Protein AF-A0A2N8LX21-F1 (afdb_monomer_lite)

Radius of gyration: 25.46 Å; chains: 1; bounding box: 60×60×76 Å

Foldseek 3Di:
DVVVVVVVVVVVVVVVVVVVVPDDPPPDPPQAFDACVPFQWKKFWDKKWKQAPVGIDIFTWIWTGHHQKIKIFGDRPDNDDDGQKIWIDGLVDWPPIDIGGDNPDVRSVRSVVVVVQDGVSQVSQVQQQHGSDPPKDFDDPGPSQTQWIDDPQWIKGFDDWDAEQPRHTTGQWIWIDGVRIIMIDGTDDMFTDPQQALDDPDADPVLLVPDDDDDDDPCPPCQLPPPVQAHRDWDFQDPSNLRNLSCVLQVVDRDDQPDASDDCPALLCVLPVVVQLLVVLVVQLVVQLVLPPVSVVLCVPPPPCVVCVPVVVVLVCCLSCQNRPNGSSSNSSSLNVVLVVQQPRKDFRCQDDGNDHGRHIDGSRTPSSLVSSLVSSVVSSQVSCCVPPNHDDPVSVVRVVVSSVSVSSSSD

pLDDT: mean 86.36, std 15.06, range [33.38, 98.62]

Structure (mmCIF, N/CA/C/O backbone):
data_AF-A0A2N8LX21-F1
#
_entry.id   AF-A0A2N8LX21-F1
#
loop_
_atom_site.group_PDB
_atom_site.id
_atom_site.type_symbol
_atom_site.label_atom_id
_atom_site.label_alt_id
_atom_site.label_comp_id
_atom_site.label_asym_id
_atom_site.label_entity_id
_atom_site.label_seq_id
_atom_site.pdbx_PDB_ins_code
_atom_site.Cartn_x
_atom_site.Cartn_y
_atom_site.Cartn_z
_atom_site.occupancy
_atom_site.B_iso_or_equiv
_atom_site.auth_seq_id
_atom_site.auth_comp_id
_atom_site.auth_asym_id
_atom_site.auth_atom_id
_atom_site.pdbx_PDB_model_num
ATOM 1 N N . MET A 1 1 ? 25.618 -41.148 -7.776 1.00 38.78 1 MET A N 1
ATOM 2 C CA . MET A 1 1 ? 26.685 -40.251 -7.264 1.00 38.78 1 MET A CA 1
ATOM 3 C C . MET A 1 1 ? 26.559 -38.799 -7.740 1.00 38.78 1 MET A C 1
ATOM 5 O O . MET A 1 1 ? 26.972 -37.927 -6.995 1.00 38.78 1 MET A O 1
ATOM 9 N N . CYS A 1 2 ? 25.931 -38.498 -8.888 1.00 33.75 2 CYS A N 1
ATOM 10 C CA . CYS A 1 2 ? 25.775 -37.116 -9.383 1.00 33.75 2 CYS A CA 1
ATOM 11 C C . CYS A 1 2 ? 24.760 -36.254 -8.583 1.00 33.75 2 CYS A C 1
ATOM 13 O O . CYS A 1 2 ? 24.977 -35.064 -8.392 1.00 33.75 2 CYS A O 1
ATOM 15 N N . ALA A 1 3 ? 23.706 -36.855 -8.011 1.00 36.88 3 ALA A N 1
ATOM 16 C CA . ALA A 1 3 ? 22.665 -36.125 -7.266 1.00 36.88 3 ALA A CA 1
ATOM 17 C C . ALA A 1 3 ? 23.111 -35.576 -5.889 1.00 36.88 3 ALA A C 1
ATOM 19 O O . ALA A 1 3 ? 22.574 -34.583 -5.409 1.00 36.88 3 ALA A O 1
ATOM 20 N N . VAL A 1 4 ? 24.127 -36.180 -5.260 1.00 35.53 4 VAL A N 1
ATOM 21 C CA . VAL A 1 4 ? 24.623 -35.755 -3.933 1.00 35.53 4 VAL A CA 1
ATOM 22 C C . VAL A 1 4 ? 25.563 -34.542 -4.039 1.00 35.53 4 VAL A C 1
ATOM 24 O O . VAL A 1 4 ? 25.655 -33.745 -3.106 1.00 35.53 4 VAL A O 1
ATOM 27 N N . LEU A 1 5 ? 26.213 -34.349 -5.194 1.00 35.00 5 LEU A N 1
ATOM 28 C CA . LEU A 1 5 ? 27.096 -33.205 -5.454 1.00 35.00 5 LEU A CA 1
ATOM 29 C C . LEU A 1 5 ? 26.322 -31.894 -5.678 1.00 35.00 5 LEU A C 1
ATOM 31 O O . LEU A 1 5 ? 26.751 -30.855 -5.179 1.00 35.00 5 LEU A O 1
ATOM 35 N N . LEU A 1 6 ? 25.151 -31.934 -6.328 1.00 38.72 6 LEU A N 1
ATOM 36 C CA . LEU A 1 6 ? 24.305 -30.743 -6.512 1.00 38.72 6 LEU A CA 1
ATOM 37 C C . LEU A 1 6 ? 23.714 -30.220 -5.193 1.00 38.72 6 LEU A C 1
ATOM 39 O O . LEU A 1 6 ? 23.613 -29.010 -5.002 1.00 38.72 6 LEU A O 1
ATOM 43 N N . CYS A 1 7 ? 23.383 -31.108 -4.250 1.00 38.09 7 CYS A N 1
ATOM 44 C CA . CYS A 1 7 ? 22.841 -30.696 -2.954 1.00 38.09 7 CYS A CA 1
ATOM 45 C C . CYS A 1 7 ? 23.904 -30.025 -2.063 1.00 38.09 7 CYS A C 1
ATOM 47 O O . CYS A 1 7 ? 23.605 -29.065 -1.357 1.00 38.09 7 CYS A O 1
ATOM 49 N N . ARG A 1 8 ? 25.167 -30.478 -2.132 1.00 39.62 8 ARG A N 1
ATOM 50 C CA . ARG A 1 8 ? 26.284 -29.862 -1.389 1.00 39.62 8 ARG A CA 1
ATOM 51 C C . ARG A 1 8 ? 26.759 -28.543 -2.009 1.00 39.62 8 ARG A C 1
ATOM 53 O O . ARG A 1 8 ? 27.157 -27.651 -1.269 1.00 39.62 8 ARG A O 1
ATOM 60 N N . SER A 1 9 ? 26.653 -28.386 -3.330 1.00 39.75 9 SER A N 1
ATOM 61 C CA . SER A 1 9 ? 26.963 -27.131 -4.035 1.00 39.75 9 SER A CA 1
ATOM 62 C C . SER A 1 9 ? 26.004 -25.989 -3.667 1.00 39.75 9 SER A C 1
ATOM 64 O O . SER A 1 9 ? 26.468 -24.870 -3.457 1.00 39.75 9 SER A O 1
ATOM 66 N N . LYS A 1 10 ? 24.701 -26.269 -3.494 1.00 40.34 10 LYS A N 1
ATOM 67 C CA . LYS A 1 10 ? 23.709 -25.270 -3.049 1.00 40.34 10 LYS A CA 1
ATOM 68 C C . LYS A 1 10 ? 23.979 -24.763 -1.623 1.00 40.34 10 LYS A C 1
ATOM 70 O O . LYS A 1 10 ? 23.881 -23.566 -1.379 1.00 40.34 10 LYS A O 1
ATOM 75 N N . LEU A 1 11 ? 24.391 -25.646 -0.706 1.00 40.12 11 LEU A N 1
ATOM 76 C CA . LEU A 1 11 ? 24.764 -25.285 0.673 1.00 40.12 11 LEU A CA 1
ATOM 77 C C . LEU A 1 11 ? 26.082 -24.493 0.754 1.00 40.12 11 LEU A C 1
ATOM 79 O O . LEU A 1 11 ? 26.180 -23.552 1.538 1.00 40.12 11 LEU A O 1
ATOM 83 N N . LEU A 1 12 ? 27.075 -24.831 -0.074 1.00 41.00 12 LEU A N 1
ATOM 84 C CA . LEU A 1 12 ? 28.355 -24.112 -0.130 1.00 41.00 12 LEU A CA 1
ATOM 85 C C . LEU A 1 12 ? 28.231 -22.714 -0.764 1.00 41.00 12 LEU A C 1
ATOM 87 O O . LEU A 1 12 ? 28.929 -21.804 -0.327 1.00 41.00 12 LEU A O 1
ATOM 91 N N . LEU A 1 13 ? 27.324 -22.508 -1.729 1.00 43.38 13 LEU A N 1
ATOM 92 C CA . LEU A 1 13 ? 27.055 -21.174 -2.290 1.00 43.38 13 LEU A CA 1
ATOM 93 C C . LEU A 1 13 ? 26.258 -20.277 -1.331 1.00 43.38 13 LEU A C 1
ATOM 95 O O . LEU A 1 13 ? 26.540 -19.083 -1.249 1.00 43.38 13 LEU A O 1
ATOM 99 N N . LEU A 1 14 ? 25.308 -20.845 -0.575 1.00 39.69 14 LEU A N 1
ATOM 100 C CA . LEU A 1 14 ? 24.588 -20.111 0.473 1.00 39.69 14 LEU A CA 1
ATOM 101 C C . LEU A 1 14 ? 25.558 -19.632 1.567 1.00 39.69 14 LEU A C 1
ATOM 103 O O . LEU A 1 14 ? 25.475 -18.493 2.015 1.00 39.69 14 LEU A O 1
ATOM 107 N N . ALA A 1 15 ? 26.525 -20.479 1.940 1.00 39.50 15 ALA A N 1
ATOM 108 C CA . ALA A 1 15 ? 27.580 -20.124 2.885 1.00 39.50 15 ALA A CA 1
ATOM 109 C C . ALA A 1 15 ? 28.522 -19.033 2.340 1.00 39.50 15 ALA A C 1
ATOM 111 O O . ALA A 1 15 ? 28.904 -18.140 3.090 1.00 39.50 15 ALA A O 1
ATOM 112 N N . LEU A 1 16 ? 28.845 -19.045 1.039 1.00 36.38 16 LEU A N 1
ATOM 113 C CA . LEU A 1 16 ? 29.699 -18.022 0.421 1.00 36.38 16 LEU A CA 1
ATOM 114 C C . LEU A 1 16 ? 29.006 -16.644 0.335 1.00 36.38 16 LEU A C 1
ATOM 116 O O . LEU A 1 16 ? 29.651 -15.613 0.530 1.00 36.38 16 LEU A O 1
ATOM 120 N N . LEU A 1 17 ? 27.685 -16.625 0.117 1.00 40.50 17 LEU A N 1
ATOM 121 C CA . LEU A 1 17 ? 26.859 -15.409 0.167 1.00 40.50 17 LEU A CA 1
ATOM 122 C C . LEU A 1 17 ? 26.685 -14.879 1.601 1.00 40.50 17 LEU A C 1
ATOM 124 O O . LEU A 1 17 ? 26.632 -13.667 1.800 1.00 40.50 17 LEU A O 1
ATOM 128 N N . LEU A 1 18 ? 26.672 -15.764 2.604 1.00 38.66 18 LEU A N 1
ATOM 129 C CA . LEU A 1 18 ? 26.654 -15.384 4.022 1.00 38.66 18 LEU A CA 1
ATOM 130 C C . LEU A 1 18 ? 28.002 -14.812 4.499 1.00 38.66 18 LEU A C 1
ATOM 132 O O . LEU A 1 18 ? 28.016 -13.941 5.364 1.00 38.66 18 LEU A O 1
ATOM 136 N N . THR A 1 19 ? 29.134 -15.217 3.910 1.00 35.81 19 THR A N 1
ATOM 137 C CA . THR A 1 19 ? 30.459 -14.669 4.271 1.00 35.81 19 THR A CA 1
ATOM 138 C C . THR A 1 19 ? 30.774 -13.295 3.672 1.00 35.81 19 THR A C 1
ATOM 140 O O . THR A 1 19 ? 31.706 -12.636 4.127 1.00 35.81 19 THR A O 1
ATOM 143 N N . LEU A 1 20 ? 29.988 -12.813 2.703 1.00 36.34 20 LEU A N 1
ATOM 144 C CA . LEU A 1 20 ? 30.126 -11.461 2.138 1.00 36.34 20 LEU A CA 1
ATOM 145 C C . LEU A 1 20 ? 29.348 -10.382 2.914 1.00 36.34 20 LEU A C 1
ATOM 147 O O . LEU A 1 20 ? 29.417 -9.210 2.557 1.00 36.34 20 LEU A O 1
ATOM 151 N N . GLN A 1 21 ? 28.671 -10.731 4.014 1.00 40.34 21 GLN A N 1
ATOM 152 C CA . GLN A 1 21 ? 28.036 -9.745 4.904 1.00 40.34 21 GLN A CA 1
ATOM 153 C C . GLN A 1 21 ? 29.029 -8.999 5.820 1.00 40.34 21 GLN A C 1
ATOM 155 O O . GLN A 1 21 ? 28.625 -8.161 6.619 1.00 40.34 21 GLN A O 1
ATOM 160 N N . GLY A 1 22 ? 30.332 -9.281 5.714 1.00 36.50 22 GLY A N 1
ATOM 161 C CA . GLY A 1 22 ? 31.338 -8.825 6.675 1.00 36.50 22 GLY A CA 1
ATOM 162 C C . GLY A 1 22 ? 31.958 -7.439 6.460 1.00 36.50 22 GLY A C 1
ATOM 163 O O . GLY A 1 22 ? 32.750 -7.039 7.306 1.00 36.50 22 GLY A O 1
ATOM 164 N N . CYS A 1 23 ? 31.669 -6.702 5.379 1.00 33.38 23 CYS A N 1
ATOM 165 C CA . CYS A 1 23 ? 32.351 -5.422 5.099 1.00 33.38 23 CYS A CA 1
ATOM 166 C C . CYS A 1 23 ? 31.484 -4.377 4.369 1.00 33.38 23 CYS A C 1
ATOM 168 O O . CYS A 1 23 ? 31.949 -3.728 3.436 1.00 33.38 23 CYS A O 1
ATOM 170 N N . SER A 1 24 ? 30.245 -4.152 4.804 1.00 34.44 24 SER A N 1
ATOM 171 C CA . SER A 1 24 ? 29.632 -2.832 4.618 1.00 34.44 24 SER A CA 1
ATOM 172 C C . SER A 1 24 ? 29.292 -2.286 5.993 1.00 34.44 24 SER A C 1
ATOM 174 O O . SER A 1 24 ? 28.276 -2.664 6.575 1.00 34.44 24 SER A O 1
ATOM 176 N N . SER A 1 25 ? 30.139 -1.407 6.531 1.00 37.66 25 SER A N 1
ATOM 177 C CA . SER A 1 25 ? 29.693 -0.476 7.563 1.00 37.66 25 SER A CA 1
ATOM 178 C C . SER A 1 25 ? 28.674 0.453 6.901 1.00 37.66 25 SER A C 1
ATOM 180 O O . SER A 1 25 ? 29.010 1.538 6.425 1.00 37.66 25 SER A O 1
ATOM 182 N N . LEU A 1 26 ? 27.438 -0.025 6.766 1.00 43.00 26 LEU A N 1
ATOM 183 C CA . LEU A 1 26 ? 26.310 0.821 6.434 1.00 43.00 26 LEU A CA 1
ATOM 184 C C . LEU A 1 26 ? 26.221 1.808 7.587 1.00 43.00 26 LEU A C 1
ATOM 186 O O . LEU A 1 26 ? 25.987 1.421 8.729 1.00 43.00 26 LEU A O 1
ATOM 190 N N . LYS A 1 27 ? 26.493 3.078 7.296 1.00 35.59 27 LYS A N 1
ATOM 191 C CA . LYS A 1 27 ? 26.106 4.159 8.189 1.00 35.59 27 LYS A CA 1
ATOM 192 C C . LYS A 1 27 ? 24.601 3.985 8.382 1.00 35.59 27 LYS A C 1
ATOM 194 O O . LYS A 1 27 ? 23.875 4.018 7.388 1.00 35.59 27 LYS A O 1
ATOM 199 N N . GLU A 1 28 ? 24.164 3.687 9.604 1.00 36.38 28 GLU A N 1
ATOM 200 C CA . GLU A 1 28 ? 22.741 3.578 9.910 1.00 36.38 28 GLU A CA 1
ATOM 201 C C . GLU A 1 28 ? 22.076 4.873 9.444 1.00 36.38 28 GLU A C 1
ATOM 203 O O . GLU A 1 28 ? 22.359 5.966 9.935 1.00 36.38 28 GLU A O 1
ATOM 208 N N . SER A 1 29 ? 21.249 4.763 8.409 1.00 48.22 29 SER A N 1
ATOM 209 C CA . SER A 1 29 ? 20.271 5.795 8.123 1.00 48.22 29 SER A CA 1
ATOM 210 C C . SER A 1 29 ? 19.287 5.723 9.282 1.00 48.22 29 SER A C 1
ATOM 212 O O . SER A 1 29 ? 18.578 4.728 9.423 1.00 48.22 29 SER A O 1
ATOM 214 N N . HIS A 1 30 ? 19.300 6.732 10.155 1.00 60.25 30 HIS A N 1
ATOM 215 C CA . HIS A 1 30 ? 18.256 6.890 11.159 1.00 60.25 30 HIS A CA 1
ATOM 216 C C . HIS A 1 30 ? 16.950 7.132 10.404 1.00 60.25 30 HIS A C 1
ATOM 218 O O . HIS A 1 30 ? 16.707 8.221 9.887 1.00 60.25 30 HIS A O 1
ATOM 224 N N . PHE A 1 31 ? 16.163 6.073 10.247 1.00 71.75 31 PHE A N 1
ATOM 225 C CA . PHE A 1 31 ? 14.844 6.150 9.649 1.00 71.75 31 PHE A CA 1
ATOM 226 C C . PHE A 1 31 ? 13.954 6.990 10.565 1.00 71.75 31 PHE A C 1
ATOM 228 O O . PHE A 1 31 ? 13.672 6.581 11.690 1.00 71.75 31 PHE A O 1
ATOM 235 N N . VAL A 1 32 ? 13.529 8.155 10.081 1.00 79.69 32 VAL A N 1
ATOM 236 C CA . VAL A 1 32 ? 12.508 8.973 10.737 1.00 79.69 32 VAL A CA 1
ATOM 237 C C . VAL A 1 32 ? 11.175 8.639 10.067 1.00 79.69 32 VAL A C 1
ATOM 239 O O . VAL A 1 32 ? 11.076 8.805 8.846 1.00 79.69 32 VAL A O 1
ATOM 242 N N . PRO A 1 33 ? 10.176 8.128 10.806 1.00 83.12 33 PRO A N 1
ATOM 243 C CA . PRO A 1 33 ? 8.870 7.846 10.230 1.00 83.12 33 PRO A CA 1
ATOM 244 C C . PRO A 1 33 ? 8.200 9.135 9.733 1.00 83.12 33 PRO A C 1
ATOM 246 O O . PRO A 1 33 ? 8.433 10.221 10.260 1.00 83.12 33 PRO A O 1
ATOM 249 N N . GLN A 1 34 ? 7.355 9.013 8.712 1.00 87.50 34 GLN A N 1
ATOM 250 C CA . GLN A 1 34 ? 6.468 10.097 8.290 1.00 87.50 34 GLN A CA 1
ATOM 251 C C . GLN A 1 34 ? 5.375 10.330 9.342 1.00 87.50 34 GLN A C 1
ATOM 253 O O . GLN A 1 34 ? 4.896 9.369 9.950 1.00 87.50 34 GLN A O 1
ATOM 258 N N . SER A 1 35 ? 4.947 11.587 9.521 1.00 91.56 35 SER A N 1
ATOM 259 C CA . SER A 1 35 ? 3.859 11.923 10.453 1.00 91.56 35 SER A CA 1
ATOM 260 C C . SER A 1 35 ? 2.561 11.216 10.048 1.00 91.56 35 SER A C 1
ATOM 262 O O . SER A 1 35 ? 2.071 11.456 8.939 1.00 91.56 35 SER A O 1
ATOM 264 N N . PRO A 1 36 ? 1.942 10.405 10.923 1.00 92.06 36 PRO A N 1
ATOM 265 C CA . PRO A 1 36 ? 0.678 9.745 10.613 1.00 92.06 36 PRO A CA 1
ATOM 266 C C . PRO A 1 36 ? -0.525 10.710 10.610 1.00 92.06 36 PRO A C 1
ATOM 268 O O . PRO A 1 36 ? -1.628 10.311 10.228 1.00 92.06 36 PRO A O 1
ATOM 271 N N . GLU A 1 37 ? -0.343 11.983 10.983 1.00 90.19 37 GLU A N 1
ATOM 272 C CA . GLU A 1 37 ? -1.395 13.013 10.926 1.00 90.19 37 GLU A CA 1
ATOM 273 C C . GLU A 1 37 ? -1.883 13.251 9.494 1.00 90.19 37 GLU A C 1
ATOM 275 O O . GLU A 1 37 ? -3.080 13.416 9.266 1.00 90.19 37 GLU A O 1
ATOM 280 N N . GLY A 1 38 ? -0.966 13.200 8.520 1.00 85.25 38 GLY A N 1
ATOM 281 C CA . GLY A 1 38 ? -1.271 13.396 7.100 1.00 85.25 38 GLY A CA 1
ATOM 282 C C . GLY A 1 38 ? -2.003 12.225 6.436 1.00 85.25 38 GLY A C 1
ATOM 283 O O . GLY A 1 38 ? -2.377 12.329 5.269 1.00 85.25 38 GLY A O 1
ATOM 284 N N . LEU A 1 39 ? -2.213 11.108 7.145 1.00 88.88 39 LEU A N 1
ATOM 285 C CA . LEU A 1 39 ? -2.925 9.945 6.614 1.00 88.88 39 LEU A CA 1
ATOM 286 C C . LEU A 1 39 ? -4.432 10.217 6.532 1.00 88.88 39 LEU A C 1
ATOM 288 O O . LEU A 1 39 ? -5.170 10.021 7.498 1.00 88.88 39 LEU A O 1
ATOM 292 N N . SER A 1 40 ? -4.889 10.642 5.356 1.00 84.12 40 SER A N 1
ATOM 293 C CA . SER A 1 40 ? -6.309 10.846 5.036 1.00 84.12 40 SER A CA 1
ATOM 294 C C . SER A 1 40 ? -6.980 9.605 4.440 1.00 84.12 40 SER A C 1
ATOM 296 O O . SER A 1 40 ? -8.187 9.433 4.577 1.00 84.12 40 SER A O 1
ATOM 298 N N . GLU A 1 41 ? -6.211 8.712 3.818 1.00 89.19 41 GLU A N 1
ATOM 299 C CA . GLU A 1 41 ? -6.674 7.416 3.319 1.00 89.19 41 GLU A CA 1
ATOM 300 C C . GLU A 1 41 ? -5.808 6.308 3.901 1.00 89.19 41 GLU A C 1
ATOM 302 O O . GLU A 1 41 ? -4.613 6.231 3.613 1.00 89.19 41 GLU A O 1
ATOM 307 N N . TRP A 1 42 ? -6.386 5.458 4.742 1.00 92.31 42 TRP A N 1
ATOM 308 C CA . TRP A 1 42 ? -5.654 4.354 5.354 1.00 92.31 42 TRP A CA 1
ATOM 309 C C . TRP A 1 42 ? -6.593 3.281 5.895 1.00 92.31 42 TRP A C 1
ATOM 311 O O . TRP A 1 42 ? -7.782 3.502 6.137 1.00 92.31 42 TRP A O 1
ATOM 321 N N . ARG A 1 43 ? -6.042 2.085 6.072 1.00 92.94 43 ARG A N 1
ATOM 322 C CA . ARG A 1 43 ? -6.758 0.918 6.572 1.00 92.94 43 ARG A CA 1
ATOM 323 C C . ARG A 1 43 ? -5.854 0.100 7.473 1.00 92.94 43 ARG A C 1
ATOM 325 O O . ARG A 1 43 ? -4.665 -0.031 7.204 1.00 92.94 43 ARG A O 1
ATOM 332 N N . VAL A 1 44 ? -6.438 -0.499 8.501 1.00 94.69 44 VAL A N 1
ATOM 333 C CA . VAL A 1 44 ? -5.791 -1.478 9.376 1.00 94.69 44 VAL A CA 1
ATOM 334 C C . VAL A 1 44 ? -6.743 -2.621 9.690 1.00 94.69 44 VAL A C 1
ATOM 336 O O . VAL A 1 44 ? -7.966 -2.478 9.653 1.00 94.69 44 VAL A O 1
ATOM 339 N N . GLU A 1 45 ? -6.184 -3.774 10.013 1.00 94.81 45 GLU A N 1
ATOM 340 C CA . GLU A 1 45 ? -6.947 -4.943 10.432 1.00 94.81 45 GLU A CA 1
ATOM 341 C C . GLU A 1 45 ? -6.245 -5.687 11.559 1.00 94.81 45 GLU A C 1
ATOM 343 O O . GLU A 1 45 ? -5.033 -5.571 11.764 1.00 94.81 45 GLU A O 1
ATOM 348 N N . GLY A 1 46 ? -7.031 -6.470 12.287 1.00 96.75 46 GLY A N 1
ATOM 349 C CA . GLY A 1 46 ? -6.537 -7.219 13.424 1.00 96.75 46 GLY A CA 1
ATOM 350 C C . GLY A 1 46 ? -7.666 -7.724 14.297 1.00 96.75 46 GLY A C 1
ATOM 351 O O . GLY A 1 46 ? -8.723 -8.105 13.795 1.00 96.75 46 GLY A O 1
ATOM 352 N N . LYS A 1 47 ? -7.444 -7.753 15.607 1.00 98.06 47 LYS A N 1
ATOM 353 C CA . LYS A 1 47 ? -8.441 -8.198 16.583 1.00 98.06 47 LYS A CA 1
ATOM 354 C C . LYS A 1 47 ? -8.467 -7.273 17.789 1.00 98.06 47 LYS A C 1
ATOM 356 O O . LYS A 1 47 ? -7.467 -6.645 18.125 1.00 98.06 47 LYS A O 1
ATOM 361 N N . PHE A 1 48 ? -9.599 -7.255 18.474 1.00 98.25 48 PHE A N 1
ATOM 362 C CA . PHE A 1 48 ? -9.727 -6.563 19.745 1.00 98.25 48 PHE A CA 1
ATOM 363 C C . PHE A 1 48 ? -10.359 -7.456 20.810 1.00 98.25 48 PHE A C 1
ATOM 365 O O . PHE A 1 48 ? -11.090 -8.408 20.511 1.00 98.25 48 PHE A O 1
ATOM 372 N N . ALA A 1 49 ? -10.092 -7.118 22.067 1.00 98.25 49 ALA A N 1
ATOM 373 C CA . ALA A 1 49 ? -10.784 -7.646 23.230 1.00 98.25 49 ALA A CA 1
ATOM 374 C C . ALA A 1 49 ? -11.201 -6.481 24.131 1.00 98.25 49 ALA A C 1
ATOM 376 O O . ALA A 1 49 ? -10.352 -5.745 24.621 1.00 98.25 49 ALA A O 1
ATOM 377 N N . LEU A 1 50 ? -12.505 -6.339 24.339 1.00 97.88 50 LEU A N 1
ATOM 378 C CA . LEU A 1 50 ? -13.126 -5.307 25.158 1.00 97.88 50 LEU A CA 1
ATOM 379 C C . LEU A 1 50 ? -13.690 -5.929 26.433 1.00 97.88 50 LEU A C 1
ATOM 381 O O . LEU A 1 50 ? -14.381 -6.951 26.375 1.00 97.88 50 LEU A O 1
ATOM 385 N N . PHE A 1 51 ? -13.445 -5.280 27.560 1.00 97.62 51 PHE A N 1
ATOM 386 C CA . PHE A 1 51 ? -14.126 -5.502 28.823 1.00 97.62 51 PHE A CA 1
ATOM 387 C C . PHE A 1 51 ? -14.745 -4.182 29.293 1.00 97.62 51 PHE A C 1
ATOM 389 O O . PHE A 1 51 ? -14.040 -3.187 29.432 1.00 97.62 51 PHE A O 1
ATOM 396 N N . ALA A 1 52 ? -16.057 -4.167 29.522 1.00 94.50 52 ALA A N 1
ATOM 397 C CA . ALA A 1 52 ? -16.778 -3.026 30.085 1.00 94.50 52 ALA A CA 1
ATOM 398 C C . ALA A 1 52 ? -18.061 -3.510 30.790 1.00 94.50 52 ALA A C 1
ATOM 400 O O . ALA A 1 52 ? -18.231 -4.707 31.030 1.00 94.50 52 ALA A O 1
ATOM 401 N N . ASP A 1 53 ? -18.982 -2.595 31.104 1.00 86.69 53 ASP A N 1
ATOM 402 C CA . ASP A 1 53 ? -20.202 -2.847 31.893 1.00 86.69 53 ASP A CA 1
ATOM 403 C C . ASP A 1 53 ? -21.053 -4.036 31.394 1.00 86.69 53 ASP A C 1
ATOM 405 O O . ASP A 1 53 ? -21.746 -4.687 32.176 1.00 86.69 53 ASP A O 1
ATOM 409 N N . GLN A 1 54 ? -20.994 -4.351 30.094 1.00 79.88 54 GLN A N 1
ATOM 410 C CA . GLN A 1 54 ? -21.755 -5.436 29.458 1.00 79.88 54 GLN A CA 1
ATOM 411 C C . GLN A 1 54 ? -20.998 -6.783 29.429 1.00 79.88 54 GLN A C 1
ATOM 413 O O . GLN A 1 54 ? -21.473 -7.756 28.841 1.00 79.88 54 GLN A O 1
ATOM 418 N N . GLY A 1 55 ? -19.832 -6.870 30.076 1.00 92.94 55 GLY A N 1
ATOM 419 C CA . GLY A 1 55 ? -18.987 -8.059 30.135 1.00 92.94 55 GLY A CA 1
ATOM 420 C C . GLY A 1 55 ? -17.829 -8.006 29.141 1.00 92.94 55 GLY A C 1
ATOM 421 O O . GLY A 1 55 ? -17.219 -6.961 28.934 1.00 92.94 55 GLY A O 1
ATOM 422 N N . LYS A 1 56 ? -17.486 -9.154 28.545 1.00 96.12 56 LYS A N 1
ATOM 423 C CA . LYS A 1 56 ? -16.362 -9.278 27.607 1.00 96.12 56 LYS A CA 1
ATOM 424 C C . LYS A 1 56 ? -16.855 -9.482 26.177 1.00 96.12 56 LYS A C 1
ATOM 426 O O . LYS A 1 56 ? -17.665 -10.369 25.924 1.00 96.12 56 LYS A O 1
ATOM 431 N N . SER A 1 57 ? -16.283 -8.745 25.231 1.00 97.12 57 SER A N 1
ATOM 432 C CA . SER A 1 57 ? -16.442 -8.987 23.795 1.00 97.12 57 SER A CA 1
ATOM 433 C C . SER A 1 57 ? -15.089 -9.095 23.110 1.00 97.12 57 SER A C 1
ATOM 435 O O . SER A 1 57 ? -14.107 -8.494 23.533 1.00 97.12 57 SER A O 1
ATOM 437 N N . LYS A 1 58 ? -15.026 -9.900 22.055 1.00 97.38 58 LYS A N 1
ATOM 438 C CA . LYS A 1 58 ? -13.838 -10.066 21.220 1.00 97.38 58 LYS A CA 1
ATOM 439 C C . LYS A 1 58 ? -14.278 -10.199 19.774 1.00 97.38 58 LYS A C 1
ATOM 441 O O . LYS A 1 58 ? -15.336 -10.769 19.518 1.00 97.38 58 LYS A O 1
ATOM 446 N N . SER A 1 59 ? -13.478 -9.696 18.851 1.00 97.50 59 SER A N 1
ATOM 447 C CA . SER A 1 59 ? -13.733 -9.873 17.425 1.00 97.50 59 SER A CA 1
ATOM 448 C C . SER A 1 59 ? -12.484 -9.551 16.623 1.00 97.50 59 SER A C 1
ATOM 450 O O . SER A 1 59 ? -11.662 -8.736 17.044 1.00 97.50 59 SER A O 1
ATOM 452 N N . TYR A 1 60 ? -12.382 -10.136 15.434 1.00 97.81 60 TYR A N 1
ATOM 453 C CA . TYR A 1 60 ? -11.589 -9.542 14.367 1.00 97.81 60 TYR A CA 1
ATOM 454 C C . TYR A 1 60 ? -12.247 -8.260 13.862 1.00 97.81 60 TYR A C 1
ATOM 456 O O . TYR A 1 60 ? -13.476 -8.114 13.914 1.00 97.81 60 TYR A O 1
ATOM 464 N N . PHE A 1 61 ? -11.433 -7.337 13.367 1.00 96.44 61 PHE A N 1
ATOM 465 C CA . PHE A 1 61 ? -11.913 -6.085 12.819 1.00 96.44 61 PHE A CA 1
ATOM 466 C C . PHE A 1 61 ? -11.161 -5.685 11.551 1.00 96.44 61 PHE A C 1
ATOM 468 O O . PHE A 1 61 ? -10.030 -6.098 11.291 1.00 96.44 61 PHE A O 1
ATOM 475 N N . THR A 1 62 ? -11.800 -4.811 10.786 1.00 94.62 62 THR A N 1
ATOM 476 C CA . THR A 1 62 ? -11.128 -3.930 9.835 1.00 94.62 62 THR A CA 1
ATOM 477 C C . THR A 1 62 ? -11.541 -2.504 10.151 1.00 94.62 62 THR A C 1
ATOM 479 O O . THR A 1 62 ? -12.729 -2.241 10.275 1.00 94.62 62 THR A O 1
ATOM 482 N N . TYR A 1 63 ? -10.583 -1.592 10.238 1.00 95.19 63 TYR A N 1
ATOM 483 C CA . TYR A 1 63 ? -10.829 -0.159 10.285 1.00 95.19 63 TYR A CA 1
ATOM 484 C C . TYR A 1 63 ? -10.330 0.464 8.983 1.00 95.19 63 TYR A C 1
ATOM 486 O O . TYR A 1 63 ? -9.197 0.213 8.579 1.00 95.19 63 TYR A O 1
ATOM 494 N N . GLN A 1 64 ? -11.160 1.265 8.327 1.00 93.88 64 GLN A N 1
ATOM 495 C CA . GLN A 1 64 ? -10.803 1.996 7.117 1.00 93.88 64 GLN A CA 1
ATOM 496 C C . GLN A 1 64 ? -11.245 3.448 7.250 1.00 93.88 64 GLN A C 1
ATOM 498 O O . GLN A 1 64 ? -12.375 3.708 7.648 1.00 93.88 64 GLN A O 1
ATOM 503 N N . GLN A 1 65 ? -10.383 4.377 6.854 1.00 93.12 65 GLN A N 1
ATOM 504 C CA . GLN A 1 65 ? -10.699 5.793 6.755 1.00 93.12 65 GLN A CA 1
ATOM 505 C C . GLN A 1 65 ? -10.383 6.312 5.354 1.00 93.12 65 GLN A C 1
ATOM 507 O O . GLN A 1 65 ? -9.319 6.024 4.807 1.00 93.12 65 GLN A O 1
ATOM 512 N N . VAL A 1 66 ? -11.319 7.080 4.793 1.00 90.94 66 VAL A N 1
ATOM 513 C CA . VAL A 1 66 ? -11.177 7.794 3.520 1.00 90.94 66 VAL A CA 1
ATOM 514 C C . VAL A 1 66 ? -11.650 9.231 3.716 1.00 90.94 66 VAL A C 1
ATOM 516 O O . VAL A 1 66 ? -12.834 9.493 3.949 1.00 90.94 66 VAL A O 1
ATOM 519 N N . GLY A 1 67 ? -10.703 10.163 3.639 1.00 90.06 67 GLY A N 1
ATOM 520 C CA . GLY A 1 67 ? -10.907 11.548 4.034 1.00 90.06 67 GLY A CA 1
ATOM 521 C C . GLY A 1 67 ? -11.303 11.626 5.507 1.00 90.06 67 GLY A C 1
ATOM 522 O O . GLY A 1 67 ? -10.577 11.181 6.397 1.00 90.06 67 GLY A O 1
ATOM 523 N N . GLU A 1 68 ? -12.480 12.183 5.756 1.00 92.88 68 GLU A N 1
ATOM 524 C CA . GLU A 1 68 ? -13.019 12.368 7.105 1.00 92.88 68 GLU A CA 1
ATOM 525 C C . GLU A 1 68 ? -13.900 11.199 7.561 1.00 92.88 68 GLU A C 1
ATOM 527 O O . GLU A 1 68 ? -14.214 11.085 8.743 1.00 92.88 68 GLU A O 1
ATOM 532 N N . ASN A 1 69 ? -14.321 10.332 6.639 1.00 94.62 69 ASN A N 1
ATOM 533 C CA . ASN A 1 69 ? -15.256 9.253 6.933 1.00 94.62 69 ASN A CA 1
ATOM 534 C C . ASN A 1 69 ? -14.505 7.965 7.259 1.00 94.62 69 ASN A C 1
ATOM 536 O O . ASN A 1 69 ? -13.515 7.633 6.604 1.00 94.62 69 ASN A O 1
ATOM 540 N N . TYR A 1 70 ? -15.015 7.211 8.227 1.00 94.94 70 TYR A N 1
ATOM 541 C CA . TYR A 1 70 ? -14.475 5.908 8.588 1.00 94.94 70 TYR A CA 1
ATOM 542 C C . TYR A 1 70 ? -15.546 4.820 8.608 1.00 94.94 70 TYR A C 1
ATOM 544 O O . TYR A 1 70 ? -16.726 5.066 8.875 1.00 94.94 70 TYR A O 1
ATOM 552 N N . GLU A 1 71 ? -15.096 3.591 8.374 1.00 95.19 71 GLU A N 1
ATOM 553 C CA . GLU A 1 71 ? -15.846 2.363 8.589 1.00 95.19 71 GLU A CA 1
ATOM 554 C C . GLU A 1 71 ? -15.036 1.416 9.481 1.00 95.19 71 GLU A C 1
ATOM 556 O O . GLU A 1 71 ? -13.893 1.070 9.175 1.00 95.19 71 GLU A O 1
ATOM 561 N N . LEU A 1 72 ? -15.644 0.958 10.574 1.00 96.38 72 LEU A N 1
ATOM 562 C CA . LEU A 1 72 ? -15.115 -0.084 11.446 1.00 96.38 72 LEU A CA 1
ATOM 563 C C . LEU A 1 72 ? -15.994 -1.330 11.334 1.00 96.38 72 LEU A C 1
ATOM 565 O O . LEU A 1 72 ? -17.136 -1.363 11.789 1.00 96.38 72 LEU A O 1
ATOM 569 N N . VAL A 1 73 ? -15.451 -2.367 10.714 1.00 95.19 73 VAL A N 1
ATOM 570 C CA . VAL A 1 73 ? -16.113 -3.647 10.483 1.00 95.19 73 VAL A CA 1
ATOM 571 C C . VAL A 1 73 ? -15.802 -4.610 11.619 1.00 95.19 73 VAL A C 1
ATOM 573 O O . VAL A 1 73 ? -14.642 -4.821 11.957 1.00 95.19 73 VAL A O 1
ATOM 576 N N . VAL A 1 74 ? -16.839 -5.257 12.143 1.00 95.38 74 VAL A N 1
ATOM 577 C CA . VAL A 1 74 ? -16.771 -6.386 13.078 1.00 95.38 74 VAL A CA 1
ATOM 578 C C . VAL A 1 74 ? -16.960 -7.680 12.284 1.00 95.38 74 VAL A C 1
ATOM 580 O O . VAL A 1 74 ? -17.958 -7.836 11.569 1.00 95.38 74 VAL A O 1
ATOM 583 N N . LEU A 1 75 ? -16.001 -8.603 12.399 1.00 93.81 75 LEU A N 1
ATOM 584 C CA . LEU A 1 75 ? -15.960 -9.861 11.639 1.00 93.81 75 LEU A CA 1
ATOM 585 C C . LEU A 1 75 ? -16.209 -11.122 12.489 1.00 93.81 75 LEU A C 1
ATOM 587 O O . LEU A 1 75 ? -16.327 -12.217 11.943 1.00 93.81 75 LEU A O 1
ATOM 591 N N . MET A 1 76 ? -16.386 -10.975 13.804 1.00 92.38 76 MET A N 1
ATOM 592 C CA . MET A 1 76 ? -16.567 -12.070 14.766 1.00 92.38 76 MET A CA 1
ATOM 593 C C . MET A 1 76 ? -15.302 -12.934 14.893 1.00 92.38 76 MET A C 1
ATOM 595 O O . MET A 1 76 ? -14.215 -12.402 15.119 1.00 92.38 76 MET A O 1
ATOM 599 N N . ASP A 1 77 ? -15.440 -14.257 14.775 1.00 91.88 77 ASP A N 1
ATOM 600 C CA . ASP A 1 77 ? -14.355 -15.233 14.899 1.00 91.88 77 ASP A CA 1
ATOM 601 C C . ASP A 1 77 ? -13.632 -15.524 13.568 1.00 91.88 77 ASP A C 1
ATOM 603 O O . ASP A 1 77 ? -12.693 -16.321 13.552 1.00 91.88 77 ASP A O 1
ATOM 607 N N . ASP A 1 78 ? -14.039 -14.889 12.463 1.00 89.12 78 ASP A N 1
ATOM 608 C CA . ASP A 1 78 ? -13.391 -15.031 11.156 1.00 89.12 78 ASP A CA 1
ATOM 609 C C . ASP A 1 78 ? -12.558 -13.775 10.843 1.00 89.12 78 ASP A C 1
ATOM 611 O O . ASP A 1 78 ? -13.116 -12.679 10.805 1.00 89.12 78 ASP A O 1
ATOM 615 N N . PRO A 1 79 ? -11.232 -13.870 10.641 1.00 86.69 79 PRO A N 1
ATOM 616 C CA . PRO A 1 79 ? -10.421 -12.715 10.255 1.00 86.69 79 PRO A CA 1
ATOM 617 C C . PRO A 1 79 ? -10.707 -12.230 8.829 1.00 86.69 79 PRO A C 1
ATOM 619 O O . PRO A 1 79 ? -10.233 -11.161 8.444 1.00 86.69 79 PRO A O 1
ATOM 622 N N . VAL A 1 80 ? -11.439 -13.011 8.027 1.00 83.94 80 VAL A N 1
ATOM 623 C CA . VAL A 1 80 ? -11.753 -12.708 6.631 1.00 83.94 80 VAL A CA 1
ATOM 624 C C . VAL A 1 80 ? -13.245 -12.879 6.336 1.00 83.94 80 VAL A C 1
ATOM 626 O O . VAL A 1 80 ? -14.012 -13.429 7.117 1.00 83.94 80 VAL A O 1
ATOM 629 N N . GLY A 1 81 ? -13.679 -12.387 5.177 1.00 82.88 81 GLY A N 1
ATOM 630 C CA . GLY A 1 81 ? -15.043 -12.585 4.690 1.00 82.88 81 GLY A CA 1
ATOM 631 C C . GLY A 1 81 ? -15.952 -11.369 4.853 1.00 82.88 81 GLY A C 1
ATOM 632 O O . GLY A 1 81 ? -15.501 -10.230 4.971 1.00 82.88 81 GLY A O 1
ATOM 633 N N . ALA A 1 82 ? -17.259 -11.617 4.755 1.00 84.62 82 ALA A N 1
ATOM 634 C CA . ALA A 1 82 ? -18.256 -10.555 4.690 1.00 84.62 82 ALA A CA 1
ATOM 635 C C . ALA A 1 82 ? -18.423 -9.836 6.046 1.00 84.62 82 ALA A C 1
ATOM 637 O O . ALA A 1 82 ? -18.472 -10.509 7.083 1.00 84.62 82 ALA A O 1
ATOM 638 N N . PRO A 1 83 ? -18.603 -8.499 6.045 1.00 85.38 83 PRO A N 1
ATOM 639 C CA . PRO A 1 83 ? -18.928 -7.733 7.244 1.00 85.38 83 PRO A CA 1
ATOM 640 C C . PRO A 1 83 ? -20.108 -8.337 8.008 1.00 85.38 83 PRO A C 1
ATOM 642 O O . PRO A 1 83 ? -21.133 -8.666 7.403 1.00 85.38 83 PRO A O 1
ATOM 645 N N . ARG A 1 84 ? -19.979 -8.466 9.335 1.00 91.75 84 ARG A N 1
ATOM 646 C CA . ARG A 1 84 ? -21.063 -8.942 10.215 1.00 91.75 84 ARG A CA 1
ATOM 647 C C . ARG A 1 84 ? -21.768 -7.784 10.912 1.00 91.75 84 ARG A C 1
ATOM 649 O O . ARG A 1 84 ? -22.987 -7.810 11.075 1.00 91.75 84 ARG A O 1
ATOM 656 N N . ALA A 1 85 ? -21.018 -6.754 11.271 1.00 95.69 85 ALA A N 1
ATOM 657 C CA . ALA A 1 85 ? -21.544 -5.447 11.627 1.00 95.69 85 ALA A CA 1
ATOM 658 C C . ALA A 1 85 ? -20.555 -4.364 11.191 1.00 95.69 85 ALA A C 1
ATOM 660 O O . ALA A 1 85 ? -19.366 -4.642 11.032 1.00 95.69 85 ALA A O 1
ATOM 661 N N . VAL A 1 86 ? -21.048 -3.153 10.961 1.00 95.62 86 VAL A N 1
ATOM 662 C CA . VAL A 1 86 ? -20.254 -2.007 10.523 1.00 95.62 86 VAL A CA 1
ATOM 663 C C . VAL A 1 86 ? -20.652 -0.793 11.344 1.00 95.62 86 VAL A C 1
ATOM 665 O O . VAL A 1 86 ? -21.834 -0.474 11.452 1.00 95.62 86 VAL A O 1
ATOM 668 N N . ILE A 1 87 ? -19.655 -0.122 11.908 1.00 96.81 87 ILE A N 1
ATOM 669 C CA . ILE A 1 87 ? -19.791 1.178 12.552 1.00 96.81 87 ILE A CA 1
ATOM 670 C C . ILE A 1 87 ? -19.284 2.225 11.562 1.00 96.81 87 ILE A C 1
ATOM 672 O O . ILE A 1 87 ? -18.149 2.124 11.100 1.00 96.81 87 ILE A O 1
ATOM 676 N N . ARG A 1 88 ? -20.112 3.211 11.218 1.00 96.75 88 ARG A N 1
ATOM 677 C CA . ARG A 1 88 ? -19.761 4.286 10.278 1.00 96.75 88 ARG A CA 1
ATOM 678 C C . ARG A 1 88 ? -19.819 5.631 10.962 1.00 96.75 88 ARG A C 1
ATOM 680 O O . ARG A 1 88 ? -20.775 5.887 11.689 1.00 96.75 88 ARG A O 1
ATOM 687 N N . GLY A 1 89 ? -18.869 6.508 10.677 1.00 96.00 89 GLY A N 1
ATOM 688 C CA . GLY A 1 89 ? -18.888 7.867 11.204 1.00 96.00 89 GLY A CA 1
ATOM 689 C C . GLY A 1 89 ? -17.957 8.810 10.458 1.00 96.00 89 GLY A C 1
ATOM 690 O O . GLY A 1 89 ? -17.327 8.434 9.470 1.00 96.00 89 GLY A O 1
ATOM 691 N N . ASN A 1 90 ? -17.882 10.038 10.963 1.00 95.31 90 ASN A N 1
ATOM 692 C CA . ASN A 1 90 ? -16.936 11.060 10.533 1.00 95.31 90 ASN A CA 1
ATOM 693 C C . ASN A 1 90 ? -16.042 11.427 11.729 1.00 95.31 90 ASN A C 1
ATOM 695 O O . ASN A 1 90 ? -16.533 11.542 12.854 1.00 95.31 90 ASN A O 1
ATOM 699 N N . VAL A 1 91 ? -14.735 11.568 11.502 1.00 92.88 91 VAL A N 1
ATOM 700 C CA . VAL A 1 91 ? -13.732 11.808 12.557 1.00 92.88 91 VAL A CA 1
ATOM 701 C C . VAL A 1 91 ? -13.930 13.135 13.298 1.00 92.88 91 VAL A C 1
ATOM 703 O O . VAL A 1 91 ? -13.509 13.255 14.444 1.00 92.88 91 VAL A O 1
ATOM 706 N N . PHE A 1 92 ? -14.620 14.104 12.692 1.00 91.06 92 PHE A N 1
ATOM 707 C CA . PHE A 1 92 ? -14.952 15.397 13.296 1.00 91.06 92 PHE A CA 1
ATOM 708 C C . PHE A 1 92 ? -16.341 15.428 13.953 1.00 91.06 92 PHE A C 1
ATOM 710 O O . PHE A 1 92 ? -16.673 16.380 14.660 1.00 91.06 92 PHE A O 1
ATOM 717 N N . GLU A 1 93 ? -17.160 14.391 13.760 1.00 90.50 93 GLU A N 1
ATOM 718 C CA . GLU A 1 93 ? -18.532 14.310 14.271 1.00 90.50 93 GLU A CA 1
ATOM 719 C C . GLU A 1 93 ? -18.663 13.280 15.407 1.00 90.50 93 GLU A C 1
ATOM 721 O O . GLU A 1 93 ? -19.381 12.281 15.302 1.00 90.50 93 GLU A O 1
ATOM 726 N N . SER A 1 94 ? -17.969 13.535 16.521 1.00 86.19 94 SER A N 1
ATOM 727 C CA . SER A 1 94 ? -18.030 12.696 17.729 1.00 86.19 94 SER A CA 1
ATOM 728 C C . SER A 1 94 ? -19.478 12.440 18.184 1.00 86.19 94 SER A C 1
ATOM 730 O O . SER A 1 94 ? -20.326 13.338 18.204 1.00 86.19 94 SER A O 1
ATOM 732 N N . GLY A 1 95 ? -19.773 11.179 18.518 1.00 83.94 95 GLY A N 1
ATOM 733 C CA . GLY A 1 95 ? -21.092 10.729 18.975 1.00 83.94 95 GLY A CA 1
ATOM 734 C C . GLY A 1 95 ? -22.176 10.606 17.893 1.00 83.94 95 GLY A C 1
ATOM 735 O O . GLY A 1 95 ? -23.325 10.322 18.231 1.00 83.94 95 GLY A O 1
ATOM 736 N N . ARG A 1 96 ? -21.853 10.809 16.605 1.00 86.88 96 ARG A N 1
ATOM 737 C CA . ARG A 1 96 ? -22.805 10.683 15.478 1.00 86.88 96 ARG A CA 1
ATOM 738 C C . ARG A 1 96 ? -22.601 9.446 14.603 1.00 86.88 96 ARG A C 1
ATOM 740 O O . ARG A 1 96 ? -23.167 9.359 13.514 1.00 86.88 96 ARG A O 1
ATOM 747 N N . SER A 1 97 ? -21.813 8.482 15.064 1.00 89.62 97 SER A N 1
ATOM 748 C CA . SER A 1 97 ? -21.646 7.210 14.366 1.00 89.62 97 SER A CA 1
ATOM 749 C C . SER A 1 97 ? -22.931 6.382 14.341 1.00 89.62 97 SER A C 1
ATOM 751 O O . SER A 1 97 ? -23.786 6.459 15.222 1.00 89.62 97 SER A O 1
ATOM 753 N N . THR A 1 98 ? -23.062 5.566 13.302 1.00 92.81 98 THR A N 1
ATOM 754 C CA . THR A 1 98 ? -24.173 4.631 13.106 1.00 92.81 98 THR A CA 1
ATOM 755 C C . THR A 1 98 ? -23.664 3.200 13.168 1.00 92.81 98 THR A C 1
ATOM 757 O O . THR A 1 98 ? -22.513 2.935 12.826 1.00 92.81 98 THR A O 1
ATOM 760 N N . VAL A 1 99 ? -24.518 2.278 13.616 1.00 92.81 99 VAL A N 1
ATOM 761 C CA . VAL A 1 99 ? -24.201 0.848 13.706 1.00 92.81 99 VAL A CA 1
ATOM 762 C C . VAL A 1 99 ? -25.194 0.061 12.862 1.00 92.81 99 VAL A C 1
ATOM 764 O O . VAL A 1 99 ? -26.375 -0.019 13.204 1.00 92.81 99 VAL A O 1
ATOM 767 N N . ASP A 1 100 ? -24.693 -0.575 11.808 1.00 90.88 100 ASP A N 1
ATOM 768 C CA . ASP A 1 100 ? -25.448 -1.465 10.929 1.00 90.88 100 ASP A CA 1
ATOM 769 C C . ASP A 1 100 ? -25.003 -2.914 11.145 1.00 90.88 100 ASP A C 1
ATOM 771 O O . ASP A 1 100 ? -23.810 -3.194 11.237 1.00 90.88 100 ASP A O 1
ATOM 775 N N . ALA A 1 101 ? -25.935 -3.868 11.185 1.00 87.62 101 ALA A N 1
ATOM 776 C CA . ALA A 1 101 ? -25.597 -5.285 11.330 1.00 87.62 101 ALA A CA 1
ATOM 777 C C . ALA A 1 101 ? -26.303 -6.164 10.299 1.00 87.62 101 ALA A C 1
ATOM 779 O O . ALA A 1 101 ? -27.518 -6.104 10.122 1.00 87.62 101 ALA A O 1
ATOM 780 N N . SER A 1 102 ? -25.520 -7.032 9.667 1.00 84.81 102 SER A N 1
ATOM 781 C CA . SER A 1 102 ? -25.940 -8.047 8.693 1.00 84.81 102 SER A CA 1
ATOM 782 C C . SER A 1 102 ? -25.753 -9.473 9.231 1.00 84.81 102 SER A C 1
ATOM 784 O O . SER A 1 102 ? -26.377 -10.411 8.744 1.00 84.81 102 SER A O 1
ATOM 786 N N . GLY A 1 103 ? -24.909 -9.648 10.252 1.00 79.69 103 GLY A N 1
ATOM 787 C CA . GLY A 1 103 ? -24.504 -10.929 10.833 1.00 79.69 103 GLY A CA 1
ATOM 788 C C . GLY A 1 103 ? -25.378 -11.437 11.982 1.00 79.69 103 GLY A C 1
ATOM 789 O O . GLY A 1 103 ? -24.973 -12.368 12.671 1.00 79.69 103 GLY A O 1
ATOM 790 N N . GLY A 1 104 ? -26.554 -10.844 12.205 1.00 87.44 104 GLY A N 1
ATOM 791 C CA . GLY A 1 104 ? -27.477 -11.230 13.276 1.00 87.44 104 GLY A CA 1
ATOM 792 C C . GLY A 1 104 ? -27.231 -10.519 14.614 1.00 87.44 104 GLY A C 1
ATOM 793 O O . GLY A 1 104 ? -26.454 -9.570 14.711 1.00 87.44 104 GLY A O 1
ATOM 794 N N . ALA A 1 105 ? -27.941 -10.966 15.655 1.00 90.62 105 ALA A N 1
ATOM 795 C CA . ALA A 1 105 ? -27.995 -10.287 16.954 1.00 90.62 105 ALA A CA 1
ATOM 796 C C . ALA A 1 105 ? -26.647 -10.254 17.696 1.00 90.62 105 ALA A C 1
ATOM 798 O O . ALA A 1 105 ? -26.361 -9.288 18.396 1.00 90.62 105 ALA A O 1
ATOM 799 N N . GLU A 1 106 ? -25.813 -11.281 17.526 1.00 91.62 106 GLU A N 1
ATOM 800 C CA . GLU A 1 106 ? -24.515 -11.383 18.201 1.00 91.62 106 GLU A CA 1
ATOM 801 C C . GLU A 1 106 ? -23.521 -10.334 17.683 1.00 91.62 106 GLU A C 1
ATOM 803 O O . GLU A 1 106 ? -22.951 -9.576 18.466 1.00 91.62 106 GLU A O 1
ATOM 808 N N . ALA A 1 107 ? -23.390 -10.215 16.357 1.00 92.75 107 ALA A N 1
ATOM 809 C CA . ALA A 1 107 ? -22.542 -9.207 15.727 1.00 92.75 107 ALA A CA 1
ATOM 810 C C . ALA A 1 107 ? -22.988 -7.782 16.069 1.00 92.75 107 ALA A C 1
ATOM 812 O O . ALA A 1 107 ? -22.159 -6.922 16.365 1.00 92.75 107 ALA A O 1
ATOM 813 N N . LEU A 1 108 ? -24.305 -7.547 16.095 1.00 94.19 108 LEU A N 1
ATOM 814 C CA . LEU A 1 108 ? -24.868 -6.274 16.536 1.00 94.19 108 LEU A CA 1
ATOM 815 C C . LEU A 1 108 ? -24.531 -5.981 18.004 1.00 94.19 108 LEU A C 1
ATOM 817 O O . LEU A 1 108 ? -24.204 -4.844 18.332 1.00 94.19 108 LEU A O 1
ATOM 821 N N . SER A 1 109 ? -24.598 -6.989 18.878 1.00 94.56 109 SER A N 1
ATOM 822 C CA . SER A 1 109 ? -24.262 -6.840 20.297 1.00 94.56 109 SER A CA 1
ATOM 823 C C . SER A 1 109 ? -22.797 -6.464 20.493 1.00 94.56 109 SER A C 1
ATOM 825 O O . SER A 1 109 ? -22.513 -5.574 21.285 1.00 94.56 109 SER A O 1
ATOM 827 N N . ILE A 1 110 ? -21.872 -7.098 19.766 1.00 95.69 110 ILE A N 1
ATOM 828 C CA . ILE A 1 110 ? -20.440 -6.777 19.848 1.00 95.69 110 ILE A CA 1
ATOM 829 C C . ILE A 1 110 ? -20.163 -5.368 19.317 1.00 95.69 110 ILE A C 1
ATOM 831 O O . ILE A 1 110 ? -19.450 -4.606 19.966 1.00 95.69 110 ILE A O 1
ATOM 835 N N . ALA A 1 111 ? -20.746 -5.001 18.171 1.00 95.44 111 ALA A N 1
ATOM 836 C CA . ALA A 1 111 ? -20.568 -3.669 17.600 1.00 95.44 111 ALA A CA 1
ATOM 837 C C . ALA A 1 111 ? -21.115 -2.568 18.520 1.00 95.44 111 ALA A C 1
ATOM 839 O O . ALA A 1 111 ? -20.443 -1.562 18.721 1.00 95.44 111 ALA A O 1
ATOM 840 N N . ARG A 1 112 ? -22.293 -2.773 19.127 1.00 95.00 112 ARG A N 1
ATOM 841 C CA . ARG A 1 112 ? -22.853 -1.837 20.114 1.00 95.00 112 ARG A CA 1
ATOM 842 C C . ARG A 1 112 ? -22.022 -1.767 21.383 1.00 95.00 112 ARG A C 1
ATOM 844 O O . ARG A 1 112 ? -21.752 -0.673 21.845 1.00 95.00 112 ARG A O 1
ATOM 851 N N . HIS A 1 113 ? -21.572 -2.905 21.908 1.00 95.44 113 HIS A N 1
ATOM 852 C CA . HIS A 1 113 ? -20.731 -2.915 23.099 1.00 95.44 113 HIS A CA 1
ATOM 853 C C . HIS A 1 113 ? -19.449 -2.098 22.884 1.00 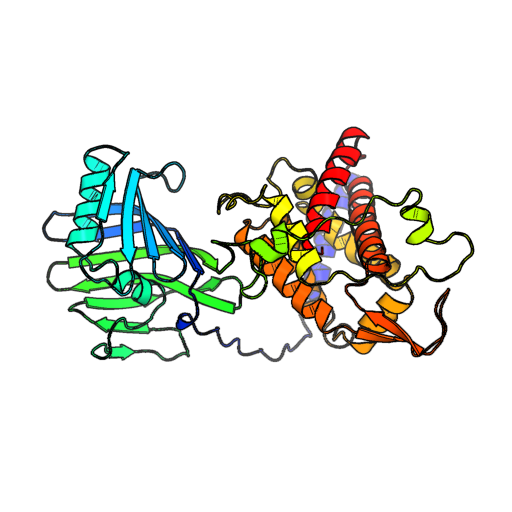95.44 113 HIS A C 1
ATOM 855 O O . HIS A 1 113 ? -19.086 -1.308 23.749 1.00 95.44 113 HIS A O 1
ATOM 861 N N . LEU A 1 114 ? -18.810 -2.223 21.713 1.00 95.38 114 LEU A N 1
ATOM 862 C CA . LEU A 1 114 ? -17.670 -1.380 21.352 1.00 95.38 114 LEU A CA 1
ATOM 863 C C . LEU A 1 114 ? -18.066 0.093 21.206 1.00 95.38 114 LEU A C 1
ATOM 865 O O . LEU A 1 114 ? -17.468 0.940 21.857 1.00 95.38 114 LEU A O 1
ATOM 869 N N . HIS A 1 115 ? -19.089 0.385 20.404 1.00 94.56 115 HIS A N 1
ATOM 870 C CA . HIS A 1 115 ? -19.583 1.742 20.159 1.00 94.56 115 HIS A CA 1
ATOM 871 C C . HIS A 1 115 ? -19.991 2.491 21.443 1.00 94.56 115 HIS A C 1
ATOM 873 O O . HIS A 1 115 ? -19.778 3.693 21.550 1.00 94.56 115 HIS A O 1
ATOM 879 N N . ASP A 1 116 ? -20.563 1.794 22.425 1.00 93.88 116 ASP A N 1
ATOM 880 C CA . ASP A 1 116 ? -20.984 2.375 23.703 1.00 93.88 116 ASP A CA 1
ATOM 881 C C . ASP A 1 116 ? -19.804 2.557 24.675 1.00 93.88 116 ASP A C 1
ATOM 883 O O . ASP A 1 116 ? -19.859 3.388 25.585 1.00 93.88 116 ASP A O 1
ATOM 887 N N . ALA A 1 117 ? -18.742 1.759 24.522 1.00 93.75 117 ALA A N 1
ATOM 888 C CA . ALA A 1 117 ? -17.574 1.810 25.393 1.00 93.75 117 ALA A CA 1
ATOM 889 C C . ALA A 1 117 ? -16.579 2.904 24.989 1.00 93.75 117 ALA A C 1
ATOM 891 O O . ALA A 1 117 ? -15.972 3.507 25.876 1.00 93.75 117 ALA A O 1
ATOM 892 N N . ILE A 1 118 ? -16.403 3.152 23.687 1.00 92.44 118 ILE A N 1
ATOM 893 C CA . ILE A 1 118 ? -15.375 4.050 23.154 1.00 92.44 118 ILE A CA 1
ATOM 894 C C . ILE A 1 118 ? -15.941 5.001 22.098 1.00 92.44 118 ILE A C 1
ATOM 896 O O . ILE A 1 118 ? -16.751 4.611 21.261 1.00 92.44 118 ILE A O 1
ATOM 900 N N . ASP A 1 119 ? -15.471 6.250 22.100 1.00 93.56 119 ASP A N 1
ATOM 901 C CA . ASP A 1 119 ? -15.783 7.202 21.034 1.00 93.56 119 ASP A CA 1
ATOM 902 C C . ASP A 1 119 ? -15.030 6.809 19.757 1.00 93.56 119 ASP A C 1
ATOM 904 O O . ASP A 1 119 ? -13.825 7.040 19.618 1.00 93.56 119 ASP A O 1
ATOM 908 N N . THR A 1 120 ? -15.742 6.203 18.809 1.00 90.75 120 THR A N 1
ATOM 909 C CA . THR A 1 120 ? -15.148 5.693 17.572 1.00 90.75 120 THR A CA 1
ATOM 910 C C . THR A 1 120 ? -14.629 6.796 16.647 1.00 90.75 120 THR A C 1
ATOM 912 O O . THR A 1 120 ? -13.818 6.495 15.776 1.00 90.75 120 THR A O 1
ATOM 915 N N . ALA A 1 121 ? -15.016 8.067 16.839 1.00 90.44 121 ALA A N 1
ATOM 916 C CA . ALA A 1 121 ? -14.407 9.181 16.107 1.00 90.44 121 ALA A CA 1
ATOM 917 C C . ALA A 1 121 ? -12.970 9.452 16.587 1.00 90.44 121 ALA A C 1
ATOM 919 O O . ALA A 1 121 ? -12.067 9.637 15.770 1.00 90.44 121 ALA A O 1
ATOM 920 N N . LYS A 1 122 ? -12.731 9.385 17.905 1.00 95.00 122 LYS A N 1
ATOM 921 C CA . LYS A 1 122 ? -11.390 9.540 18.500 1.00 95.00 122 LYS A CA 1
ATOM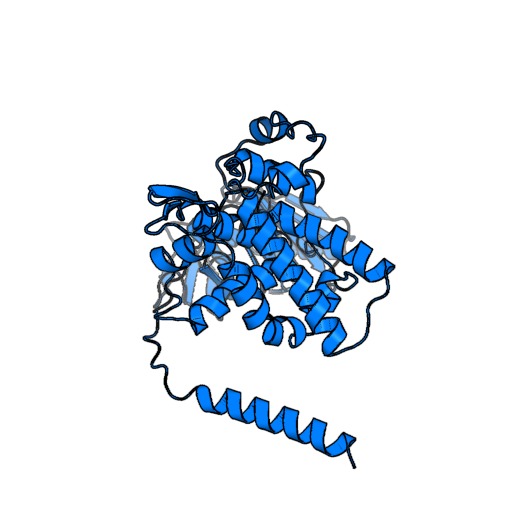 922 C C . LYS A 1 122 ? -10.488 8.344 18.234 1.00 95.00 122 LYS A C 1
ATOM 924 O O . LYS A 1 122 ? -9.277 8.506 18.104 1.00 95.00 122 LYS A O 1
ATOM 929 N N . LEU A 1 123 ? -11.081 7.160 18.073 1.00 94.00 123 LEU A N 1
ATOM 930 C CA . LEU A 1 123 ? -10.352 5.937 17.748 1.00 94.00 123 LEU A CA 1
ATOM 931 C C . LEU A 1 123 ? -9.466 6.104 16.501 1.00 94.00 123 LEU A C 1
ATOM 933 O O . LEU A 1 123 ? -8.350 5.604 16.496 1.00 94.00 123 LEU A O 1
ATOM 937 N N . SER A 1 124 ? -9.890 6.876 15.492 1.00 93.31 124 SER A N 1
ATOM 938 C CA . SER A 1 124 ? -9.052 7.223 14.329 1.00 93.31 124 SER A CA 1
ATOM 939 C C . SER A 1 124 ? -7.670 7.779 14.709 1.00 93.31 124 SER A C 1
ATOM 941 O O . SER A 1 124 ? -6.659 7.428 14.094 1.00 93.31 124 SER A O 1
ATOM 943 N N . TYR A 1 125 ? -7.632 8.680 15.691 1.00 95.75 125 TYR A N 1
ATOM 944 C CA . TYR A 1 125 ? -6.416 9.342 16.154 1.00 95.75 125 TYR A CA 1
ATOM 945 C C . TYR A 1 125 ? -5.590 8.377 17.001 1.00 95.75 125 TYR A C 1
ATOM 947 O O . TYR A 1 125 ? -4.408 8.166 16.729 1.00 95.75 125 TYR A O 1
ATOM 955 N N . TRP A 1 126 ? -6.238 7.690 17.943 1.00 97.44 126 TRP A N 1
ATOM 956 C CA . TRP A 1 126 ? -5.572 6.744 18.835 1.00 97.44 126 TRP A CA 1
ATOM 957 C C . TRP A 1 126 ? -4.952 5.562 18.090 1.00 97.44 126 TRP A C 1
ATOM 959 O O . TRP A 1 126 ? -3.813 5.204 18.357 1.00 97.44 126 TRP A O 1
ATOM 969 N N . LEU A 1 127 ? -5.609 5.010 17.066 1.00 97.19 127 LEU A N 1
ATOM 970 C CA . LEU A 1 127 ? -5.015 3.958 16.225 1.00 97.19 127 LEU A CA 1
ATOM 971 C C . LEU A 1 127 ? -3.742 4.407 15.488 1.00 97.19 127 LEU A C 1
ATOM 973 O O . LEU A 1 127 ? -2.966 3.571 15.029 1.00 97.19 127 LEU A O 1
ATOM 977 N N . ARG A 1 128 ? -3.509 5.716 15.376 1.00 96.25 128 ARG A N 1
ATOM 978 C CA . ARG A 1 128 ? -2.309 6.303 14.777 1.00 96.25 128 ARG A CA 1
ATOM 979 C C . ARG A 1 128 ? -1.297 6.810 15.804 1.00 96.25 128 ARG A C 1
ATOM 981 O O . ARG A 1 128 ? -0.285 7.371 15.402 1.00 96.25 128 ARG A O 1
ATOM 988 N N . GLY A 1 129 ? -1.550 6.608 17.100 1.00 96.44 129 GLY A N 1
ATOM 989 C CA . GLY A 1 129 ? -0.717 7.152 18.173 1.00 96.44 129 GLY A CA 1
ATOM 990 C C . GLY A 1 129 ? -0.813 8.675 18.287 1.00 96.44 129 GLY A C 1
ATOM 991 O O . GLY A 1 129 ? 0.158 9.322 18.661 1.00 96.44 129 GLY A O 1
ATOM 992 N N . LEU A 1 130 ? -1.958 9.258 17.919 1.00 96.25 130 LEU A N 1
ATOM 993 C CA . LEU A 1 130 ? -2.181 10.702 17.925 1.00 96.25 130 LEU A CA 1
ATOM 994 C C . LEU A 1 130 ? -3.210 11.096 18.994 1.00 96.25 130 LEU A C 1
ATOM 996 O O . LEU A 1 130 ? -4.196 10.373 19.173 1.00 96.25 130 LEU A O 1
ATOM 1000 N N . PRO A 1 131 ? -3.023 12.239 19.678 1.00 96.31 131 PRO A N 1
ATOM 1001 C CA . PRO A 1 131 ? -4.066 12.820 20.516 1.00 96.31 131 PRO A CA 1
ATOM 1002 C C . PRO A 1 131 ? -5.249 13.278 19.649 1.00 96.31 131 PRO A C 1
ATOM 1004 O O . PRO A 1 131 ? -5.049 13.814 18.556 1.00 96.31 131 PRO A O 1
ATOM 1007 N N . ALA A 1 132 ? -6.481 13.072 20.118 1.00 94.75 132 ALA A N 1
ATOM 1008 C CA . ALA A 1 132 ? -7.685 13.491 19.396 1.00 94.75 132 ALA A CA 1
ATOM 1009 C C . ALA A 1 132 ? -8.110 14.936 19.727 1.00 94.75 132 ALA A C 1
ATOM 1011 O O . ALA A 1 132 ? -8.795 15.576 18.927 1.00 94.75 132 ALA A O 1
ATOM 1012 N N . THR A 1 133 ? -7.719 15.460 20.891 1.00 93.50 133 THR A N 1
ATOM 1013 C CA . THR A 1 133 ? -8.021 16.817 21.362 1.00 93.50 133 THR A CA 1
ATOM 1014 C C . THR A 1 133 ? -6.797 17.505 21.970 1.00 93.50 133 THR A C 1
ATOM 1016 O O . THR A 1 133 ? -5.790 16.879 22.292 1.00 93.50 133 THR A O 1
ATOM 1019 N N . GLU A 1 134 ? -6.896 18.824 22.155 1.00 92.88 134 GLU A N 1
ATOM 1020 C CA . GLU A 1 134 ? -5.831 19.653 22.745 1.00 92.88 134 GLU A CA 1
ATOM 1021 C C . GLU A 1 134 ? -5.587 19.372 24.239 1.00 92.88 134 GLU A C 1
ATOM 1023 O O . GLU A 1 134 ? -4.510 19.666 24.749 1.00 92.88 134 GLU A O 1
ATOM 1028 N N . ASP A 1 135 ? -6.567 18.790 24.936 1.00 93.62 135 ASP A N 1
ATOM 1029 C CA . ASP A 1 135 ? -6.484 18.475 26.370 1.00 93.62 135 ASP A CA 1
ATOM 1030 C C . ASP A 1 135 ? -5.730 17.161 26.658 1.00 93.62 135 ASP A C 1
ATOM 1032 O O . ASP A 1 135 ? -5.550 16.783 27.818 1.00 93.62 135 ASP A O 1
ATOM 1036 N N . ALA A 1 136 ? -5.325 16.432 25.616 1.00 97.12 136 ALA A N 1
ATOM 1037 C CA . ALA A 1 136 ? -4.610 15.172 25.751 1.00 97.12 136 ALA A CA 1
ATOM 1038 C C . ALA A 1 136 ? -3.181 15.381 26.270 1.00 97.12 136 ALA A C 1
ATOM 1040 O O . ALA A 1 136 ? -2.483 16.321 25.886 1.00 97.12 136 ALA A O 1
ATOM 1041 N N . THR A 1 137 ? -2.701 14.446 27.090 1.00 97.88 137 THR A N 1
ATOM 1042 C CA . THR A 1 137 ? -1.287 14.399 27.486 1.00 97.88 137 THR A CA 1
ATOM 1043 C C . THR A 1 137 ? -0.575 13.291 26.718 1.00 97.88 137 THR A C 1
ATOM 1045 O O . THR A 1 137 ? -0.909 12.118 26.872 1.00 97.88 137 THR A O 1
ATOM 1048 N N . LEU A 1 138 ? 0.406 13.662 25.892 1.00 96.75 138 LEU A N 1
ATOM 1049 C CA . LEU A 1 138 ? 1.208 12.746 25.075 1.00 96.75 138 LEU A CA 1
ATOM 1050 C C . LEU A 1 138 ? 2.588 12.517 25.704 1.00 96.75 138 LEU A C 1
ATOM 1052 O O . LEU A 1 138 ? 3.319 13.467 25.988 1.00 96.75 138 LEU A O 1
ATOM 1056 N N . TYR A 1 139 ? 2.955 11.249 25.854 1.00 96.94 139 TYR A N 1
ATOM 1057 C CA . TYR A 1 139 ? 4.283 10.793 26.247 1.00 96.94 139 TYR A CA 1
ATOM 1058 C C . TYR A 1 139 ? 4.927 10.099 25.045 1.00 96.94 139 TYR A C 1
ATOM 1060 O O . TYR A 1 139 ? 4.369 9.131 24.526 1.00 96.94 139 TYR A O 1
ATOM 1068 N N . GLN A 1 140 ? 6.071 10.610 24.591 1.00 92.50 140 GLN A N 1
ATOM 1069 C CA . GLN A 1 140 ? 6.844 10.034 23.490 1.00 92.50 140 GLN A CA 1
ATOM 1070 C C . GLN A 1 140 ? 8.339 10.323 23.684 1.00 92.50 140 GLN A C 1
ATOM 1072 O O . GLN A 1 140 ? 8.714 11.464 23.981 1.00 92.50 140 GLN A O 1
ATOM 1077 N N . GLU A 1 141 ? 9.189 9.317 23.502 1.00 85.56 141 GLU A N 1
ATOM 1078 C CA . GLU A 1 141 ? 10.643 9.496 23.389 1.00 85.56 141 GLU A CA 1
ATOM 1079 C C . GLU A 1 141 ? 11.070 9.752 21.936 1.00 85.56 141 GLU A C 1
ATOM 1081 O O . GLU A 1 141 ? 11.866 10.656 21.663 1.00 85.56 141 GLU A O 1
ATOM 1086 N N . ASP A 1 142 ? 10.488 8.998 21.001 1.00 83.44 142 ASP A N 1
ATOM 1087 C CA . ASP A 1 142 ? 10.790 9.054 19.573 1.00 83.44 142 ASP A CA 1
ATOM 1088 C C . ASP A 1 142 ? 9.721 9.828 18.783 1.00 83.44 142 ASP A C 1
ATOM 1090 O O . ASP A 1 142 ? 8.533 9.857 19.108 1.00 83.44 142 ASP A O 1
ATOM 1094 N N . MET A 1 143 ? 10.141 10.466 17.688 1.00 85.19 143 MET A N 1
ATOM 1095 C CA . MET A 1 143 ? 9.241 11.264 16.852 1.00 85.19 143 MET A CA 1
ATOM 1096 C C . MET A 1 143 ? 8.168 10.386 16.192 1.00 85.19 143 MET A C 1
ATOM 1098 O O . MET A 1 143 ? 8.496 9.428 15.492 1.00 85.19 143 MET A O 1
ATOM 1102 N N . TYR A 1 144 ? 6.898 10.760 16.376 1.00 85.69 144 TYR A N 1
ATOM 1103 C CA . TYR A 1 144 ? 5.710 10.066 15.852 1.00 85.69 144 TYR A CA 1
ATOM 1104 C C . TYR A 1 144 ? 5.495 8.640 16.379 1.00 85.69 144 TYR A C 1
ATOM 1106 O O . TYR A 1 144 ? 4.698 7.895 15.810 1.00 85.69 144 TYR A O 1
ATOM 1114 N N . LEU A 1 145 ? 6.185 8.257 17.454 1.00 92.56 145 LEU A N 1
ATOM 1115 C CA . LEU A 1 145 ? 6.000 6.980 18.134 1.00 92.56 145 LEU A CA 1
ATOM 1116 C C . LEU A 1 145 ? 5.566 7.284 19.569 1.00 92.56 145 LEU A C 1
ATOM 1118 O O . LEU A 1 145 ? 6.393 7.431 20.462 1.00 92.56 145 LEU A O 1
ATOM 1122 N N . ALA A 1 146 ? 4.258 7.436 19.772 1.00 96.00 146 ALA A N 1
ATOM 1123 C CA . ALA A 1 146 ? 3.702 7.605 21.107 1.00 96.00 146 ALA A CA 1
ATOM 1124 C C . ALA A 1 146 ? 4.036 6.383 21.974 1.00 96.00 146 ALA A C 1
ATOM 1126 O O . ALA A 1 146 ? 3.864 5.249 21.528 1.00 96.00 146 ALA A O 1
ATOM 1127 N N . ASP A 1 147 ? 4.457 6.615 23.213 1.00 97.25 147 ASP A N 1
ATOM 1128 C CA . ASP A 1 147 ? 4.572 5.578 24.242 1.00 97.25 147 ASP A CA 1
ATOM 1129 C C . ASP A 1 147 ? 3.246 5.453 24.992 1.00 97.25 147 ASP A C 1
ATOM 1131 O O . ASP A 1 147 ? 2.755 4.356 25.277 1.00 97.25 147 ASP A O 1
ATOM 1135 N N . ARG A 1 148 ? 2.633 6.607 25.290 1.00 98.12 148 ARG A N 1
ATOM 1136 C CA . ARG A 1 148 ? 1.378 6.685 26.032 1.00 98.12 148 ARG A CA 1
ATOM 1137 C C . ARG A 1 148 ? 0.606 7.967 25.731 1.00 98.12 148 ARG A C 1
ATOM 1139 O O . ARG A 1 148 ? 1.204 9.031 25.589 1.00 98.12 148 ARG A O 1
ATOM 1146 N N . ILE A 1 149 ? -0.721 7.883 25.696 1.00 98.50 149 ILE A N 1
ATOM 1147 C CA . ILE A 1 149 ? -1.631 9.036 25.651 1.00 98.50 149 ILE A CA 1
ATOM 1148 C C . ILE A 1 149 ? -2.616 8.936 26.817 1.00 98.50 149 ILE A C 1
ATOM 1150 O O . ILE A 1 149 ? -3.221 7.890 27.023 1.00 98.50 149 ILE A O 1
ATOM 1154 N N . GLU A 1 150 ? -2.798 10.024 27.559 1.00 98.38 150 GLU A N 1
ATOM 1155 C CA . GLU A 1 150 ? -3.881 10.170 28.536 1.00 98.38 150 GLU A CA 1
ATOM 1156 C C . GLU A 1 150 ? -4.933 11.128 27.964 1.00 98.38 150 GLU A C 1
ATOM 1158 O O . GLU A 1 150 ? -4.659 12.313 27.755 1.00 98.38 150 GLU A O 1
ATOM 1163 N N . GLU A 1 151 ? -6.128 10.617 27.661 1.00 97.12 151 GLU A N 1
ATOM 1164 C CA . GLU A 1 151 ? -7.175 11.391 26.992 1.00 97.12 151 GLU A CA 1
ATOM 1165 C C . GLU A 1 151 ? -8.577 10.816 27.233 1.00 97.12 151 GLU A C 1
ATOM 1167 O O . GLU A 1 151 ? -8.788 9.608 27.219 1.00 97.12 151 GLU A O 1
ATOM 1172 N N . ALA A 1 152 ? -9.581 11.686 27.406 1.00 93.75 152 ALA A N 1
ATOM 1173 C CA . ALA A 1 152 ? -10.994 11.297 27.517 1.00 93.75 152 ALA A CA 1
ATOM 1174 C C . ALA A 1 152 ? -11.289 10.237 28.605 1.00 93.75 152 ALA A C 1
ATOM 1176 O O . ALA A 1 152 ? -12.224 9.449 28.469 1.00 93.75 152 ALA A O 1
ATOM 1177 N N . GLY A 1 153 ? -10.502 10.238 29.688 1.00 94.38 153 GLY A N 1
ATOM 1178 C CA . GLY A 1 153 ? -10.603 9.272 30.787 1.00 94.38 153 GLY A CA 1
ATOM 1179 C C . GLY A 1 153 ? -9.895 7.937 30.533 1.00 94.38 153 GLY A C 1
ATOM 1180 O O . GLY A 1 153 ? -9.964 7.068 31.398 1.00 94.38 153 GLY A O 1
ATOM 1181 N N . TRP A 1 154 ? -9.225 7.784 29.389 1.00 97.56 154 TRP A N 1
ATOM 1182 C CA . TRP A 1 154 ? -8.404 6.629 29.049 1.00 97.56 154 TRP A CA 1
ATOM 1183 C C . TRP A 1 154 ? -6.923 6.911 29.287 1.00 97.56 154 TRP A C 1
ATOM 1185 O O . TRP A 1 154 ? -6.413 7.964 28.905 1.00 97.56 154 TRP A O 1
ATOM 1195 N N . GLU A 1 155 ? -6.231 5.927 29.848 1.00 98.38 155 GLU A N 1
ATOM 1196 C CA . GLU A 1 155 ? -4.787 5.762 29.728 1.00 98.38 155 GLU A CA 1
ATOM 1197 C C . GLU A 1 155 ? -4.522 4.774 28.584 1.00 98.38 155 GLU A C 1
ATOM 1199 O O . GLU A 1 155 ? -4.999 3.639 28.611 1.00 98.38 155 GLU A O 1
ATOM 1204 N N . ILE A 1 156 ? -3.821 5.224 27.543 1.00 98.62 156 ILE A N 1
ATOM 1205 C CA . ILE A 1 156 ? -3.618 4.483 26.296 1.00 98.62 156 ILE A CA 1
ATOM 1206 C C . ILE A 1 156 ? -2.130 4.198 26.130 1.00 98.62 156 ILE A C 1
ATOM 1208 O O . ILE A 1 156 ? -1.366 5.106 25.816 1.00 98.62 156 ILE A O 1
ATOM 1212 N N . GLU A 1 157 ? -1.713 2.954 26.333 1.00 98.56 157 GLU A N 1
ATOM 1213 C CA . GLU A 1 157 ? -0.339 2.501 26.109 1.00 98.56 157 GLU A CA 1
ATOM 1214 C C . GLU A 1 157 ? -0.163 1.956 24.691 1.00 98.56 157 GLU A C 1
ATOM 1216 O O . GLU A 1 157 ? -0.971 1.150 24.218 1.00 98.56 157 GLU A O 1
ATOM 1221 N N . TYR A 1 158 ? 0.947 2.318 24.056 1.00 98.19 158 TYR A N 1
ATOM 1222 C CA . TYR A 1 158 ? 1.311 1.872 22.716 1.00 98.19 158 TYR A CA 1
ATOM 1223 C C . TYR A 1 158 ? 2.557 0.996 22.769 1.00 98.19 158 TYR A C 1
ATOM 1225 O O . TYR A 1 158 ? 3.533 1.306 23.451 1.00 98.19 158 TYR A O 1
ATOM 1233 N N . ARG A 1 159 ? 2.537 -0.123 22.046 1.00 94.69 159 ARG A N 1
ATOM 1234 C CA . ARG A 1 159 ? 3.672 -1.042 21.939 1.00 94.69 159 ARG A CA 1
ATOM 1235 C C . ARG A 1 159 ? 3.744 -1.616 20.547 1.00 94.69 159 ARG A C 1
ATOM 1237 O O . ARG A 1 159 ? 2.712 -1.799 19.907 1.00 94.69 159 ARG A O 1
ATOM 1244 N N . ASP A 1 160 ? 4.970 -1.957 20.158 1.00 93.12 160 ASP A N 1
ATOM 1245 C CA . ASP A 1 160 ? 5.335 -2.523 18.862 1.00 93.12 160 ASP A CA 1
ATOM 1246 C C . ASP A 1 160 ? 4.864 -1.649 17.692 1.00 93.12 160 ASP A C 1
ATOM 1248 O O . ASP A 1 160 ? 3.700 -1.322 17.562 1.00 93.12 160 ASP A O 1
ATOM 1252 N N . TYR A 1 161 ? 5.733 -1.262 16.767 1.00 93.69 161 TYR A N 1
ATOM 1253 C CA . TYR A 1 161 ? 5.314 -0.418 15.641 1.00 93.69 161 TYR A CA 1
ATOM 1254 C C . TYR A 1 161 ? 5.515 -1.155 14.321 1.00 93.69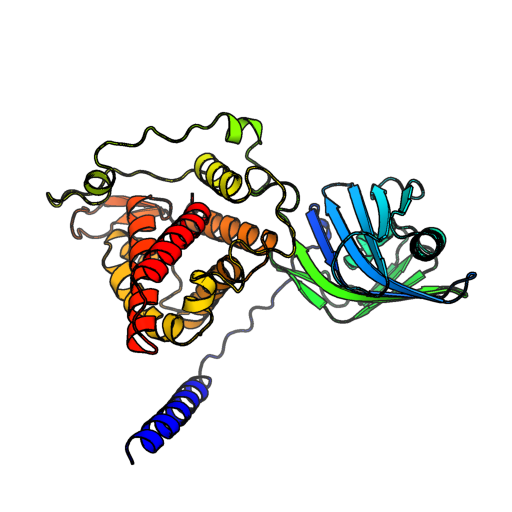 161 TYR A C 1
ATOM 1256 O O . TYR A 1 161 ? 6.642 -1.501 13.956 1.00 93.69 161 TYR A O 1
ATOM 1264 N N . MET A 1 162 ? 4.421 -1.389 13.591 1.00 93.81 162 MET A N 1
ATOM 1265 C CA . MET A 1 162 ? 4.464 -1.970 12.252 1.00 93.81 162 MET A CA 1
ATOM 1266 C C . MET A 1 162 ? 4.831 -0.895 11.233 1.00 93.81 162 MET A C 1
ATOM 1268 O O . MET A 1 162 ? 4.369 0.243 11.305 1.00 93.81 162 MET A O 1
ATOM 1272 N N . SER A 1 163 ? 5.676 -1.257 10.269 1.00 90.31 163 SER A N 1
ATOM 1273 C CA . SER A 1 163 ? 6.051 -0.364 9.170 1.00 90.31 163 SER A CA 1
ATOM 1274 C C . SER A 1 163 ? 5.075 -0.525 8.013 1.00 90.31 163 SER A C 1
ATOM 1276 O O . SER A 1 163 ? 4.827 -1.646 7.568 1.00 90.31 163 SER A O 1
ATOM 1278 N N . LEU A 1 164 ? 4.548 0.593 7.522 1.00 87.44 164 LEU A N 1
ATOM 1279 C CA . LEU A 1 164 ? 3.634 0.645 6.385 1.00 87.44 164 LEU A CA 1
ATOM 1280 C C . LEU A 1 164 ? 4.315 1.276 5.159 1.00 87.44 164 LEU A C 1
ATOM 1282 O O . LEU A 1 164 ? 5.346 1.949 5.268 1.00 87.44 164 LEU A O 1
ATOM 1286 N N . GLN A 1 165 ? 3.722 1.067 3.979 1.00 79.50 165 GLN A N 1
ATOM 1287 C CA . GLN A 1 165 ? 4.105 1.768 2.745 1.00 79.50 165 GLN A CA 1
ATOM 1288 C C . GLN A 1 165 ? 4.088 3.291 2.962 1.00 79.50 165 GLN A C 1
ATOM 1290 O O . GLN A 1 165 ? 3.308 3.796 3.765 1.00 79.50 165 GLN A O 1
ATOM 1295 N N . GLY A 1 166 ? 4.960 4.027 2.269 1.00 78.88 166 GLY A N 1
ATOM 1296 C CA . GLY A 1 166 ? 5.092 5.482 2.437 1.00 78.88 166 GLY A CA 1
ATOM 1297 C C . GLY A 1 166 ? 5.922 5.925 3.650 1.00 78.88 166 GLY A C 1
ATOM 1298 O O . GLY A 1 166 ? 6.030 7.116 3.907 1.00 78.88 166 GLY A O 1
ATOM 1299 N N . GLY A 1 167 ? 6.544 4.996 4.386 1.00 84.44 167 GLY A N 1
ATOM 1300 C CA . GLY A 1 167 ? 7.425 5.335 5.511 1.00 84.44 167 GLY A CA 1
ATOM 1301 C C . GLY A 1 167 ? 6.685 5.674 6.807 1.00 84.44 167 GLY A C 1
ATOM 1302 O O . GLY A 1 167 ? 7.274 6.262 7.712 1.00 84.44 167 GLY A O 1
ATOM 1303 N N . TYR A 1 168 ? 5.412 5.298 6.916 1.00 89.88 168 TYR A N 1
ATOM 1304 C CA . TYR A 1 168 ? 4.642 5.435 8.150 1.00 89.88 168 TYR A CA 1
ATOM 1305 C C . TYR A 1 168 ? 4.918 4.276 9.107 1.00 89.88 168 TYR A C 1
ATOM 1307 O O . TYR A 1 168 ? 5.218 3.151 8.694 1.00 89.88 168 TYR A O 1
ATOM 1315 N N . ARG A 1 169 ? 4.760 4.546 10.402 1.00 93.25 169 ARG A N 1
ATOM 1316 C CA . ARG A 1 169 ? 4.723 3.528 11.449 1.00 93.25 169 ARG A CA 1
ATOM 1317 C C . ARG A 1 169 ? 3.464 3.702 12.273 1.00 93.25 169 ARG A C 1
ATOM 1319 O O . ARG A 1 169 ? 3.211 4.798 12.752 1.00 93.25 169 ARG A O 1
ATOM 1326 N N . LEU A 1 170 ? 2.702 2.625 12.428 1.00 95.94 170 LEU A N 1
ATOM 1327 C CA . LEU A 1 170 ? 1.533 2.587 13.305 1.00 95.94 170 LEU A CA 1
ATOM 1328 C C . LEU A 1 170 ? 1.781 1.582 14.434 1.00 95.94 170 LEU A C 1
ATOM 1330 O O . LEU A 1 170 ? 2.502 0.604 14.204 1.00 95.94 170 LEU A O 1
ATOM 1334 N N . PRO A 1 171 ? 1.199 1.787 15.626 1.00 96.94 171 PRO A N 1
ATOM 1335 C CA . PRO A 1 171 ? 1.288 0.807 16.701 1.00 96.94 171 PRO A CA 1
ATOM 1336 C C . PRO A 1 171 ? 0.701 -0.545 16.256 1.00 96.94 171 PRO A C 1
ATOM 1338 O O . PRO A 1 171 ? -0.174 -0.609 15.403 1.00 96.94 171 PRO A O 1
ATOM 1341 N N . SER A 1 172 ? 1.193 -1.650 16.798 1.00 97.31 172 SER A N 1
ATOM 1342 C CA . SER A 1 172 ? 0.699 -3.008 16.532 1.00 97.31 172 SER A CA 1
ATOM 1343 C C . SER A 1 172 ? -0.059 -3.547 17.737 1.00 97.31 172 SER A C 1
ATOM 1345 O O . SER A 1 172 ? -0.961 -4.360 17.574 1.00 97.31 172 SER A O 1
ATOM 1347 N N . GLU A 1 173 ? 0.256 -3.072 18.941 1.00 98.00 173 GLU A N 1
ATOM 1348 C CA . GLU A 1 173 ? -0.466 -3.374 20.172 1.00 98.00 173 GLU A CA 1
ATOM 1349 C C . GLU A 1 173 ? -0.820 -2.061 20.882 1.00 98.00 173 GLU A C 1
ATOM 1351 O O . GLU A 1 173 ? 0.036 -1.214 21.137 1.00 98.00 173 GLU A O 1
ATOM 1356 N N . ILE A 1 174 ? -2.100 -1.887 21.204 1.00 98.62 174 ILE A N 1
ATOM 1357 C CA . ILE A 1 174 ? -2.608 -0.729 21.942 1.00 98.62 174 ILE A CA 1
ATOM 1358 C C . ILE A 1 174 ? -3.442 -1.236 23.111 1.00 98.62 174 ILE A C 1
ATOM 1360 O O . ILE A 1 174 ? -4.296 -2.114 22.941 1.00 98.62 174 ILE A O 1
ATOM 1364 N N . LYS A 1 175 ? -3.210 -0.683 24.299 1.00 98.56 175 LYS A N 1
ATOM 1365 C CA . LYS A 1 175 ? -3.985 -0.992 25.502 1.00 98.56 175 LYS A CA 1
ATOM 1366 C C . LYS A 1 175 ? -4.615 0.271 26.028 1.00 98.56 175 LYS A C 1
ATOM 1368 O O . LYS A 1 175 ? -3.910 1.214 26.345 1.00 98.56 175 LYS A O 1
ATOM 1373 N N . PHE A 1 176 ? -5.931 0.257 26.127 1.00 98.56 176 PHE A N 1
ATOM 1374 C CA . PHE A 1 176 ? -6.714 1.323 26.716 1.00 98.56 176 PHE A CA 1
ATOM 1375 C C . PHE A 1 176 ? -7.203 0.836 28.079 1.00 98.56 176 PHE A C 1
ATOM 1377 O O . PHE A 1 176 ? -7.850 -0.211 28.159 1.00 98.56 176 PHE A O 1
ATOM 1384 N N . GLU A 1 177 ? -6.923 1.596 29.128 1.00 98.31 177 GLU A N 1
ATOM 1385 C CA . GLU A 1 177 ? -7.385 1.344 30.492 1.00 98.31 177 GLU A CA 1
ATOM 1386 C C . GLU A 1 177 ? -8.155 2.567 31.005 1.00 98.31 177 GLU A C 1
ATOM 1388 O O . GLU A 1 177 ? -7.741 3.712 30.821 1.00 98.31 177 GLU A O 1
ATOM 1393 N N . ALA A 1 178 ? -9.306 2.329 31.625 1.00 96.50 178 ALA A N 1
ATOM 1394 C CA . ALA A 1 178 ? -10.129 3.335 32.289 1.00 96.50 178 ALA A CA 1
ATOM 1395 C C . ALA A 1 178 ? -10.835 2.700 33.498 1.00 96.50 178 ALA A C 1
ATOM 1397 O O . ALA A 1 178 ? -10.793 1.484 33.696 1.00 96.50 178 ALA A O 1
ATOM 1398 N N . ASP A 1 179 ? -11.512 3.502 34.323 1.00 93.31 179 ASP A N 1
ATOM 1399 C CA . ASP A 1 179 ? -12.212 2.979 35.503 1.00 93.31 179 ASP A CA 1
ATOM 1400 C C . ASP A 1 179 ? -13.275 1.933 35.110 1.00 93.31 179 ASP A C 1
ATOM 1402 O O . ASP A 1 179 ? -14.268 2.237 34.445 1.00 93.31 179 ASP A O 1
ATOM 1406 N N . GLY A 1 180 ? -13.029 0.673 35.484 1.00 92.81 180 GLY A N 1
ATOM 1407 C CA . GLY A 1 180 ? -13.899 -0.468 35.189 1.00 92.81 180 GLY A CA 1
ATOM 1408 C C . GLY A 1 180 ? -13.931 -0.937 33.727 1.00 92.81 180 GLY A C 1
ATOM 1409 O O . GLY A 1 180 ? -14.731 -1.821 33.413 1.00 92.81 180 GLY A O 1
ATOM 1410 N N . LYS A 1 181 ? -13.090 -0.391 32.834 1.00 96.38 181 LYS A N 1
ATOM 1411 C CA . LYS A 1 181 ? -13.087 -0.720 31.397 1.00 96.38 181 LYS A CA 1
ATOM 1412 C C . LYS A 1 181 ? -11.674 -0.939 30.869 1.00 96.38 181 LYS A C 1
ATOM 1414 O O . LYS A 1 181 ? -10.770 -0.181 31.195 1.00 96.38 181 LYS A O 1
ATOM 1419 N N . SER A 1 182 ? -11.512 -1.920 29.986 1.00 97.94 182 SER A N 1
ATOM 1420 C CA . SER A 1 182 ? -10.264 -2.121 29.252 1.00 97.94 182 SER A CA 1
ATOM 1421 C C . SER A 1 182 ? -10.504 -2.565 27.815 1.00 97.94 182 SER A C 1
ATOM 1423 O O . SER A 1 182 ? -11.436 -3.317 27.517 1.00 97.94 182 SER A O 1
ATOM 1425 N N . LEU A 1 183 ? -9.658 -2.098 26.903 1.00 98.31 183 LEU A N 1
ATOM 1426 C CA . LEU A 1 183 ? -9.661 -2.487 25.497 1.00 98.31 183 LEU A CA 1
ATOM 1427 C C . LEU A 1 183 ? -8.232 -2.826 25.083 1.00 98.31 183 LEU A C 1
ATOM 1429 O O . LEU A 1 183 ? -7.327 -2.011 25.211 1.00 98.31 183 LEU A O 1
ATOM 1433 N N . VAL A 1 184 ? -8.033 -4.028 24.557 1.00 98.38 184 VAL A N 1
ATOM 1434 C CA . VAL A 1 184 ? -6.784 -4.417 23.899 1.00 98.38 184 VAL A CA 1
ATOM 1435 C C . VAL A 1 184 ? -7.038 -4.462 22.405 1.00 98.38 184 VAL A C 1
ATOM 1437 O O . VAL A 1 184 ? -7.983 -5.119 21.962 1.00 98.38 184 VAL A O 1
ATOM 1440 N N . TRP A 1 185 ? -6.195 -3.779 21.643 1.00 98.44 185 TRP A N 1
ATOM 1441 C CA . TRP A 1 185 ? -6.284 -3.663 20.198 1.00 98.44 185 TRP A CA 1
ATOM 1442 C C . TRP A 1 185 ? -4.979 -4.142 19.569 1.00 98.44 185 TRP A C 1
ATOM 1444 O O . TRP A 1 185 ? -3.928 -3.543 19.772 1.00 98.44 185 TRP A O 1
ATOM 1454 N N . GLU A 1 186 ? -5.040 -5.237 18.819 1.00 98.38 186 GLU A N 1
ATOM 1455 C CA . GLU A 1 186 ? -3.885 -5.802 18.124 1.00 98.38 186 GLU A CA 1
ATOM 1456 C C . GLU A 1 186 ? -4.075 -5.617 16.620 1.00 98.38 186 GLU A C 1
ATOM 1458 O O . GLU A 1 186 ? -5.019 -6.163 16.045 1.00 98.38 186 GLU A O 1
ATOM 1463 N N . MET A 1 187 ? -3.178 -4.864 15.986 1.00 97.38 187 MET A N 1
ATOM 1464 C CA . MET A 1 187 ? -3.126 -4.639 14.544 1.00 97.38 187 MET A CA 1
ATOM 1465 C C . MET A 1 187 ? -2.061 -5.536 13.927 1.00 97.38 187 MET A C 1
ATOM 1467 O O . MET A 1 187 ? -0.931 -5.602 14.400 1.00 97.38 187 MET A O 1
ATOM 1471 N N . VAL A 1 188 ? -2.430 -6.242 12.862 1.00 94.12 188 VAL A N 1
ATOM 1472 C CA . VAL A 1 188 ? -1.546 -7.224 12.209 1.00 94.12 188 VAL A CA 1
ATOM 1473 C C . VAL A 1 188 ? -1.139 -6.805 10.802 1.00 94.12 188 VAL A C 1
ATOM 1475 O O . VAL A 1 188 ? -0.206 -7.368 10.232 1.00 94.12 188 VAL A O 1
ATOM 1478 N N . ARG A 1 189 ? -1.856 -5.837 10.227 1.00 90.62 189 ARG A N 1
ATOM 1479 C CA . ARG A 1 189 ? -1.629 -5.323 8.881 1.00 90.62 189 ARG A CA 1
ATOM 1480 C C . ARG A 1 189 ? -2.233 -3.929 8.747 1.00 90.62 189 ARG A C 1
ATOM 1482 O O . ARG A 1 189 ? -3.316 -3.671 9.274 1.00 90.62 189 ARG A O 1
ATOM 1489 N N . GLY A 1 190 ? -1.564 -3.078 7.975 1.00 90.88 190 GLY A N 1
ATOM 1490 C CA . GLY A 1 190 ? -2.107 -1.814 7.502 1.00 90.88 190 GLY A CA 1
ATOM 1491 C C . GLY A 1 190 ? -1.727 -1.521 6.054 1.00 90.88 190 GLY A C 1
ATOM 1492 O O . GLY A 1 190 ? -0.750 -2.057 5.531 1.00 90.88 190 GLY A O 1
ATOM 1493 N N . ASP A 1 191 ? -2.510 -0.658 5.424 1.00 88.69 191 ASP A N 1
ATOM 1494 C CA . ASP A 1 191 ? -2.320 -0.163 4.065 1.00 88.69 191 ASP A CA 1
ATOM 1495 C C . ASP A 1 191 ? -2.585 1.360 4.068 1.00 88.69 191 ASP A C 1
ATOM 1497 O O . ASP A 1 191 ? -3.486 1.838 4.764 1.00 88.69 191 ASP A O 1
ATOM 1501 N N . THR A 1 192 ? -1.788 2.131 3.325 1.00 87.00 192 THR A N 1
ATOM 1502 C CA . THR A 1 192 ? -1.842 3.604 3.269 1.00 87.00 192 THR A CA 1
ATOM 1503 C C . THR A 1 192 ? -2.084 4.076 1.836 1.00 87.00 192 THR A C 1
ATOM 1505 O O . THR A 1 192 ? -1.459 3.581 0.898 1.00 87.00 192 THR A O 1
ATOM 1508 N N . GLY A 1 193 ? -2.985 5.047 1.674 1.00 84.06 193 GLY A N 1
ATOM 1509 C CA . GLY A 1 193 ? -3.352 5.627 0.385 1.00 84.06 193 GLY A CA 1
ATOM 1510 C C . GLY A 1 193 ? -4.114 4.682 -0.548 1.00 84.06 193 GLY A C 1
ATOM 1511 O O . GLY A 1 193 ? -4.295 3.496 -0.272 1.00 84.06 193 GLY A O 1
ATOM 1512 N N . PHE A 1 194 ? -4.544 5.238 -1.683 1.00 79.50 194 PHE A N 1
ATOM 1513 C CA . PHE A 1 194 ? -5.109 4.504 -2.822 1.00 79.50 194 PHE A CA 1
ATOM 1514 C C . PHE A 1 194 ? -6.305 3.608 -2.466 1.00 79.50 194 PHE A C 1
ATOM 1516 O O . PHE A 1 194 ? -6.493 2.533 -3.041 1.00 79.50 194 PHE A O 1
ATOM 1523 N N . LEU A 1 195 ? -7.113 4.051 -1.497 1.00 79.12 195 LEU A N 1
ATOM 1524 C CA . LEU A 1 195 ? -8.341 3.374 -1.082 1.00 79.12 195 LEU A CA 1
ATOM 1525 C C . LEU A 1 195 ? -9.572 3.956 -1.772 1.00 79.12 195 LEU A C 1
ATOM 1527 O O . LEU A 1 195 ? -10.610 3.300 -1.773 1.00 79.12 195 LEU A O 1
ATOM 1531 N N . SER A 1 196 ? -9.469 5.169 -2.324 1.00 76.25 196 SER A N 1
ATOM 1532 C CA . SER A 1 196 ? -10.538 5.852 -3.062 1.00 76.25 196 SER A CA 1
ATOM 1533 C C . SER A 1 196 ? -10.261 5.971 -4.572 1.00 76.25 196 SER A C 1
ATOM 1535 O O . SER A 1 196 ? -11.198 5.949 -5.371 1.00 76.25 196 SER A O 1
ATOM 1537 N N . HIS A 1 197 ? -8.986 6.047 -4.967 1.00 75.25 197 HIS A N 1
ATOM 1538 C CA . HIS A 1 197 ? -8.559 6.277 -6.346 1.00 75.25 197 HIS A CA 1
ATOM 1539 C C . HIS A 1 197 ? -7.149 5.688 -6.595 1.00 75.25 197 HIS A C 1
ATOM 1541 O O . HIS A 1 197 ? -6.314 5.719 -5.691 1.00 75.25 197 HIS A O 1
ATOM 1547 N N . PRO A 1 198 ? -6.836 5.151 -7.793 1.00 71.56 198 PRO A N 1
ATOM 1548 C CA . PRO A 1 198 ? -5.536 4.525 -8.097 1.00 71.56 198 PRO A CA 1
ATOM 1549 C C . PRO A 1 198 ? -4.345 5.497 -8.205 1.00 71.56 198 PRO A C 1
ATOM 1551 O O . PRO A 1 198 ? -3.193 5.064 -8.221 1.00 71.56 198 PRO A O 1
ATOM 1554 N N . CYS A 1 199 ? -4.610 6.800 -8.301 1.00 75.31 199 CYS A N 1
ATOM 1555 C CA . CYS A 1 199 ? -3.596 7.849 -8.428 1.00 75.31 199 CYS A CA 1
ATOM 1556 C C . CYS A 1 199 ? -3.604 8.839 -7.276 1.00 75.31 199 CYS A C 1
ATOM 1558 O O . CYS A 1 199 ? -4.642 9.056 -6.653 1.00 75.31 199 CYS A O 1
ATOM 1560 N N . GLU A 1 200 ? -2.451 9.480 -7.077 1.00 69.19 200 GLU A N 1
ATOM 1561 C CA . GLU A 1 200 ? -2.277 10.591 -6.144 1.00 69.19 200 GLU A CA 1
ATOM 1562 C C . GLU A 1 200 ? -3.224 11.769 -6.444 1.00 69.19 200 GLU A C 1
ATOM 1564 O O . GLU A 1 200 ? -3.746 11.940 -7.551 1.00 69.19 200 GLU A O 1
ATOM 1569 N N . GLN A 1 201 ? -3.467 12.586 -5.414 1.00 59.41 201 GLN A N 1
ATOM 1570 C CA . GLN A 1 201 ? -4.374 13.729 -5.473 1.00 59.41 201 GLN A CA 1
ATOM 1571 C C . GLN A 1 201 ? -3.814 14.813 -6.412 1.00 59.41 201 GLN A C 1
ATOM 1573 O O . GLN A 1 201 ? -2.989 15.627 -6.014 1.00 59.41 201 GLN A O 1
ATOM 1578 N N . GLY A 1 202 ? -4.269 14.826 -7.667 1.00 63.66 202 GLY A N 1
ATOM 1579 C CA . GLY A 1 202 ? -3.829 15.807 -8.668 1.00 63.66 202 GLY A CA 1
ATOM 1580 C C . GLY A 1 202 ? -4.540 15.690 -10.017 1.00 63.66 202 GLY A C 1
ATOM 1581 O O . GLY A 1 202 ? -4.851 16.703 -10.647 1.00 63.66 202 GLY A O 1
ATOM 1582 N N . VAL A 1 203 ? -4.897 14.469 -10.427 1.00 72.44 203 VAL A N 1
ATOM 1583 C CA . VAL A 1 203 ? -5.665 14.219 -11.656 1.00 72.44 203 VAL A CA 1
ATOM 1584 C C . VAL A 1 203 ? -7.100 13.841 -11.310 1.00 72.44 203 VAL A C 1
ATOM 1586 O O . VAL A 1 203 ? -7.340 12.822 -10.673 1.00 72.44 203 VAL A O 1
ATOM 1589 N N . SER A 1 204 ? -8.069 14.654 -11.741 1.00 75.06 204 SER A N 1
ATOM 1590 C CA . SER A 1 204 ? -9.488 14.362 -11.494 1.00 75.06 204 SER A CA 1
ATOM 1591 C C . SER A 1 204 ? -9.990 13.174 -12.322 1.00 75.06 204 SER A C 1
ATOM 1593 O O . SER A 1 204 ? -9.596 13.029 -13.483 1.00 75.06 204 SER A O 1
ATOM 1595 N N . ASP A 1 205 ? -10.947 12.408 -11.789 1.00 76.31 205 ASP A N 1
ATOM 1596 C CA . ASP A 1 205 ? -11.655 11.339 -12.514 1.00 76.31 205 ASP A CA 1
ATOM 1597 C C . ASP A 1 205 ? -12.192 11.819 -13.866 1.00 76.31 205 ASP A C 1
ATOM 1599 O O . ASP A 1 205 ? -12.130 11.106 -14.865 1.00 76.31 205 ASP A O 1
ATOM 1603 N N . ALA A 1 206 ? -12.684 13.061 -13.924 1.00 80.56 206 ALA A N 1
ATOM 1604 C CA . ALA A 1 206 ? -13.173 13.673 -15.154 1.00 80.56 206 ALA A CA 1
ATOM 1605 C C . ALA A 1 206 ? -12.055 13.849 -16.195 1.00 80.56 206 ALA A C 1
ATOM 1607 O O . ALA A 1 206 ? -12.273 13.606 -17.381 1.00 80.56 206 ALA A O 1
ATOM 1608 N N . THR A 1 207 ? -10.852 14.233 -15.758 1.00 82.62 207 THR A N 1
ATOM 1609 C CA . THR A 1 207 ? -9.664 14.347 -16.617 1.00 82.62 207 THR A CA 1
ATOM 1610 C C . THR A 1 207 ? -9.238 12.979 -17.142 1.00 82.62 207 THR A C 1
ATOM 1612 O O . THR A 1 207 ? -8.964 12.841 -18.335 1.00 82.62 207 THR A O 1
ATOM 1615 N N . VAL A 1 208 ? -9.215 11.962 -16.275 1.00 81.00 208 VAL A N 1
ATOM 1616 C CA . VAL A 1 208 ? -8.875 10.586 -16.662 1.00 81.00 208 VAL A CA 1
ATOM 1617 C C . VAL A 1 208 ? -9.902 10.035 -17.655 1.00 81.00 208 VAL A C 1
ATOM 1619 O O . VAL A 1 208 ? -9.521 9.522 -18.705 1.00 81.00 208 VAL A O 1
ATOM 1622 N N . ALA A 1 209 ? -11.196 10.207 -17.377 1.00 79.06 209 ALA A N 1
ATOM 1623 C CA . ALA A 1 209 ? -12.290 9.725 -18.218 1.00 79.06 209 ALA A CA 1
ATOM 1624 C C . ALA A 1 209 ? -12.369 10.431 -19.582 1.00 79.06 209 ALA A C 1
ATOM 1626 O O . ALA A 1 209 ? -12.767 9.819 -20.573 1.00 79.06 209 ALA A O 1
ATOM 1627 N N . ALA A 1 210 ? -11.989 11.710 -19.653 1.00 80.88 210 ALA A N 1
ATOM 1628 C CA . ALA A 1 210 ? -11.912 12.457 -20.909 1.00 80.88 210 ALA A CA 1
ATOM 1629 C C . ALA A 1 210 ? -10.686 12.077 -21.758 1.00 80.88 210 ALA A C 1
ATOM 1631 O O . ALA A 1 210 ? -10.637 12.387 -22.951 1.00 80.88 210 ALA A O 1
ATOM 1632 N N . SER A 1 211 ? -9.688 11.428 -21.157 1.00 78.69 211 SER A N 1
ATOM 1633 C CA . SER A 1 211 ? -8.473 11.007 -21.838 1.00 78.69 211 SER A CA 1
ATOM 1634 C C . SER A 1 211 ? -8.714 9.743 -22.663 1.00 78.69 211 SER A C 1
ATOM 1636 O O . SER A 1 211 ? -9.205 8.737 -22.157 1.00 78.69 211 SER A O 1
ATOM 1638 N N . VAL A 1 212 ? -8.335 9.770 -23.941 1.00 75.81 212 VAL A N 1
ATOM 1639 C CA . VAL A 1 212 ? -8.549 8.653 -24.871 1.00 75.81 212 VAL A CA 1
ATOM 1640 C C . VAL A 1 212 ? -7.212 8.021 -25.226 1.00 75.81 212 VAL A C 1
ATOM 1642 O O . VAL A 1 212 ? -6.234 8.732 -25.465 1.00 75.81 212 VAL A O 1
ATOM 1645 N N . ASP A 1 213 ? -7.174 6.689 -25.304 1.00 71.12 213 ASP A N 1
ATOM 1646 C CA . ASP A 1 213 ? -6.005 5.998 -25.837 1.00 71.12 213 ASP A CA 1
ATOM 1647 C C . ASP A 1 213 ? -5.707 6.501 -27.257 1.00 71.12 213 ASP A C 1
ATOM 1649 O O . ASP A 1 213 ? -6.619 6.598 -28.090 1.00 71.12 213 ASP A O 1
ATOM 1653 N N . PRO A 1 214 ? -4.437 6.792 -27.582 1.00 72.12 214 PRO A N 1
ATOM 1654 C CA . PRO A 1 214 ? -4.082 7.099 -28.952 1.00 72.12 214 PRO A CA 1
ATOM 1655 C C . PRO A 1 214 ? -4.463 5.922 -29.853 1.00 72.12 214 PRO A C 1
ATOM 1657 O O . PRO A 1 214 ? -4.275 4.755 -29.497 1.00 72.12 214 PRO A O 1
ATOM 1660 N N . ALA A 1 215 ? -5.001 6.238 -31.033 1.00 74.94 215 ALA A N 1
ATOM 1661 C CA . ALA A 1 215 ? -5.409 5.229 -32.000 1.00 74.94 215 ALA A CA 1
ATOM 1662 C C . ALA A 1 215 ? -4.265 4.237 -32.253 1.00 74.94 215 ALA A C 1
ATOM 1664 O O . ALA A 1 215 ? -3.112 4.634 -32.445 1.00 74.94 215 ALA A O 1
ATOM 1665 N N . ARG A 1 216 ? -4.588 2.937 -32.259 1.00 75.62 216 ARG A N 1
ATOM 1666 C CA . ARG A 1 216 ? -3.596 1.882 -32.480 1.00 75.62 216 ARG A CA 1
ATOM 1667 C C . ARG A 1 216 ? -2.907 2.110 -33.825 1.00 75.62 216 ARG A C 1
ATOM 1669 O O . ARG A 1 216 ? -3.532 1.974 -34.876 1.00 75.62 216 ARG A O 1
ATOM 1676 N N . ALA A 1 217 ? -1.619 2.441 -33.787 1.00 75.44 217 ALA A N 1
ATOM 1677 C CA . ALA A 1 217 ? -0.841 2.608 -35.002 1.00 75.44 217 ALA A CA 1
ATOM 1678 C C . ALA A 1 217 ? -0.723 1.260 -35.746 1.00 75.44 217 ALA A C 1
ATOM 1680 O O . ALA A 1 217 ? -0.579 0.216 -35.103 1.00 75.44 217 ALA A O 1
ATOM 1681 N N . PRO A 1 218 ? -0.758 1.252 -37.090 1.00 78.06 218 PRO A N 1
ATOM 1682 C CA . PRO A 1 218 ? -0.683 0.019 -37.877 1.00 78.06 218 PRO A CA 1
ATOM 1683 C C . PRO A 1 218 ? 0.661 -0.725 -37.744 1.00 78.06 218 PRO A C 1
ATOM 1685 O O . PRO A 1 218 ? 0.702 -1.923 -38.002 1.00 78.06 218 PRO A O 1
ATOM 1688 N N . ASP A 1 219 ? 1.731 -0.055 -37.293 1.00 86.12 219 ASP A N 1
ATOM 1689 C CA . ASP A 1 219 ? 3.049 -0.655 -37.026 1.00 86.12 219 ASP A CA 1
ATOM 1690 C C . ASP A 1 219 ? 3.687 -0.087 -35.742 1.00 86.12 219 ASP A C 1
ATOM 1692 O O . ASP A 1 219 ? 4.673 0.648 -35.774 1.00 86.12 219 ASP A O 1
ATOM 1696 N N . VAL A 1 220 ? 3.093 -0.392 -34.581 1.00 85.19 220 VAL A N 1
ATOM 1697 C CA . VAL A 1 220 ? 3.623 0.052 -33.273 1.00 85.19 220 VAL A CA 1
ATOM 1698 C C . VAL A 1 220 ? 5.051 -0.458 -33.045 1.00 85.19 220 VAL A C 1
ATOM 1700 O O . VAL A 1 220 ? 5.898 0.277 -32.546 1.00 85.19 220 VAL A O 1
ATOM 1703 N N . VAL A 1 221 ? 5.340 -1.705 -33.431 1.00 84.44 221 VAL A N 1
ATOM 1704 C CA . VAL A 1 221 ? 6.658 -2.315 -33.200 1.00 84.44 221 VAL A CA 1
ATOM 1705 C C . VAL A 1 221 ? 7.731 -1.619 -34.034 1.00 84.44 221 VAL A C 1
ATOM 1707 O O . VAL A 1 221 ? 8.771 -1.270 -33.487 1.00 84.44 221 VAL A O 1
ATOM 1710 N N . GLY A 1 222 ? 7.487 -1.361 -35.321 1.00 85.88 222 GLY A N 1
ATOM 1711 C CA . GLY A 1 222 ? 8.438 -0.644 -36.174 1.00 85.88 222 GLY A CA 1
ATOM 1712 C C . GLY A 1 222 ? 8.636 0.826 -35.792 1.00 85.88 222 GLY A C 1
ATOM 1713 O O . GLY A 1 222 ? 9.668 1.406 -36.128 1.00 85.88 222 GLY A O 1
ATOM 1714 N N . GLN A 1 223 ? 7.691 1.432 -35.066 1.00 83.75 223 GLN A N 1
ATOM 1715 C CA . GLN A 1 223 ? 7.852 2.774 -34.493 1.00 83.75 223 GLN A CA 1
ATOM 1716 C C . GLN A 1 223 ? 8.718 2.773 -33.228 1.00 83.75 223 GLN A C 1
ATOM 1718 O O . GLN A 1 223 ? 9.566 3.651 -33.080 1.00 83.75 223 GLN A O 1
ATOM 1723 N N . LEU A 1 224 ? 8.520 1.795 -32.336 1.00 82.44 224 LEU A N 1
ATOM 1724 C CA . LEU A 1 224 ? 9.291 1.662 -31.093 1.00 82.44 224 LEU A CA 1
ATOM 1725 C C . LEU A 1 224 ? 10.696 1.099 -31.326 1.00 82.44 224 LEU A C 1
ATOM 1727 O O . LEU A 1 224 ? 11.619 1.431 -30.589 1.00 82.44 224 LEU A O 1
ATOM 1731 N N . VAL A 1 225 ? 10.860 0.251 -32.344 1.00 82.31 225 VAL A N 1
ATOM 1732 C CA . VAL A 1 225 ? 12.134 -0.380 -32.709 1.00 82.31 225 VAL A CA 1
ATOM 1733 C C . VAL A 1 225 ? 12.335 -0.286 -34.228 1.00 82.31 225 VAL A C 1
ATOM 1735 O O . VAL A 1 225 ? 12.086 -1.255 -34.960 1.00 82.31 225 VAL A O 1
ATOM 1738 N N . PRO A 1 226 ? 12.766 0.881 -34.740 1.00 86.50 226 PRO A N 1
ATOM 1739 C CA . PRO A 1 226 ? 13.011 1.054 -36.164 1.00 86.50 226 PRO A CA 1
ATOM 1740 C C . PRO A 1 226 ? 14.091 0.101 -36.691 1.00 86.50 226 PRO A C 1
ATOM 1742 O O . PRO A 1 226 ? 15.191 0.002 -36.150 1.00 86.50 226 PRO A O 1
ATOM 1745 N N . ARG A 1 227 ? 13.791 -0.606 -37.787 1.00 86.56 227 ARG A N 1
ATOM 1746 C CA . ARG A 1 227 ? 14.715 -1.585 -38.399 1.00 86.56 227 ARG A CA 1
ATOM 1747 C C . ARG A 1 227 ? 15.814 -0.956 -39.255 1.00 86.56 227 ARG A C 1
ATOM 1749 O O . ARG A 1 227 ? 16.744 -1.648 -39.653 1.00 86.56 227 ARG A O 1
ATOM 1756 N N . ASP A 1 228 ? 15.690 0.328 -39.560 1.00 88.38 228 ASP A N 1
ATOM 1757 C CA . ASP A 1 228 ? 16.642 1.125 -40.337 1.00 88.38 228 ASP A CA 1
ATOM 1758 C C . ASP A 1 228 ? 17.745 1.755 -39.466 1.00 88.38 228 ASP A C 1
ATOM 1760 O O . ASP A 1 228 ? 18.598 2.472 -39.982 1.00 88.38 228 ASP A O 1
ATOM 1764 N N . GLY A 1 229 ? 17.755 1.468 -38.158 1.00 82.94 229 GLY A N 1
ATOM 1765 C CA . GLY A 1 229 ? 18.790 1.919 -37.227 1.00 82.94 229 GLY A CA 1
ATOM 1766 C C . GLY A 1 229 ? 18.635 3.366 -36.756 1.00 82.94 229 GLY A C 1
ATOM 1767 O O . GLY A 1 229 ? 19.512 3.856 -36.047 1.00 82.94 229 GLY A O 1
ATOM 1768 N N . ARG A 1 230 ? 17.541 4.052 -37.117 1.00 88.56 230 ARG A N 1
ATOM 1769 C CA . ARG A 1 230 ? 17.214 5.374 -36.562 1.00 88.56 230 ARG A CA 1
ATOM 1770 C C . ARG A 1 230 ? 16.686 5.253 -35.132 1.00 88.56 230 ARG A C 1
ATOM 1772 O O . ARG A 1 230 ? 16.134 4.219 -34.752 1.00 88.56 230 ARG A O 1
ATOM 1779 N N . ALA A 1 231 ? 16.803 6.331 -34.363 1.00 85.94 231 ALA A N 1
ATOM 1780 C CA . ALA A 1 231 ? 16.217 6.386 -33.032 1.00 85.94 231 ALA A CA 1
ATOM 1781 C C . ALA A 1 231 ? 14.679 6.334 -33.130 1.00 85.94 231 ALA A C 1
ATOM 1783 O O . ALA A 1 231 ? 14.110 6.897 -34.075 1.00 85.94 231 ALA A O 1
ATOM 1784 N N . PRO A 1 232 ? 13.992 5.665 -32.187 1.00 87.12 232 PRO A N 1
ATOM 1785 C CA . PRO A 1 232 ? 12.541 5.758 -32.094 1.00 87.12 232 PRO A CA 1
ATOM 1786 C C . PRO A 1 232 ? 12.117 7.215 -31.874 1.00 87.12 232 PRO A C 1
ATOM 1788 O O . PRO A 1 232 ? 12.858 8.013 -31.300 1.00 87.12 232 PRO A O 1
ATOM 1791 N N . LEU A 1 233 ? 10.918 7.573 -32.342 1.00 84.88 233 LEU A N 1
ATOM 1792 C CA . LEU A 1 233 ? 10.365 8.896 -32.052 1.00 84.88 233 LEU A CA 1
ATOM 1793 C C . LEU A 1 233 ? 10.082 8.998 -30.545 1.00 84.88 233 LEU A C 1
ATOM 1795 O O . LEU A 1 233 ? 9.380 8.122 -30.027 1.00 84.88 233 LEU A O 1
ATOM 1799 N N . PRO A 1 234 ? 10.569 10.048 -29.857 1.00 86.06 234 PRO A N 1
ATOM 1800 C CA . PRO A 1 234 ? 10.338 10.198 -28.429 1.00 86.06 234 PRO A CA 1
ATOM 1801 C C . PRO A 1 234 ? 8.844 10.263 -28.117 1.00 86.06 234 PRO A C 1
ATOM 1803 O O . PRO A 1 234 ? 8.103 11.081 -28.671 1.00 86.06 234 PRO A O 1
ATOM 1806 N N . ARG A 1 235 ? 8.402 9.386 -27.219 1.00 88.12 235 ARG A N 1
ATOM 1807 C CA . ARG A 1 235 ? 7.050 9.375 -26.663 1.00 88.12 235 ARG A CA 1
ATOM 1808 C C . ARG A 1 235 ? 7.157 9.084 -25.180 1.00 88.12 235 ARG A C 1
ATOM 1810 O O . ARG A 1 235 ? 7.671 8.038 -24.807 1.00 88.12 235 ARG A O 1
ATOM 1817 N N . TRP A 1 236 ? 6.621 9.974 -24.363 1.00 89.00 236 TRP A N 1
ATOM 1818 C CA . TRP A 1 236 ? 6.641 9.879 -22.906 1.00 89.00 236 TRP A CA 1
ATOM 1819 C C . TRP A 1 236 ? 5.238 9.660 -22.361 1.00 89.00 236 TRP A C 1
ATOM 1821 O O . TRP A 1 236 ? 4.264 10.167 -22.923 1.00 89.00 236 TRP A O 1
ATOM 1831 N N . ILE A 1 237 ? 5.160 8.915 -21.267 1.00 90.69 237 ILE A N 1
ATOM 1832 C CA . ILE A 1 237 ? 3.957 8.789 -20.450 1.00 90.69 237 ILE A CA 1
ATOM 1833 C C . ILE A 1 237 ? 3.886 9.999 -19.521 1.00 90.69 237 ILE A C 1
ATOM 1835 O O . ILE A 1 237 ? 4.815 10.248 -18.758 1.00 90.69 237 ILE A O 1
ATOM 1839 N N . ASN A 1 238 ? 2.791 10.757 -19.595 1.00 89.00 238 ASN A N 1
ATOM 1840 C CA . ASN A 1 238 ? 2.492 11.804 -18.616 1.00 89.00 238 ASN A CA 1
ATOM 1841 C C . ASN A 1 238 ? 1.605 11.264 -17.480 1.00 89.00 238 ASN A C 1
ATOM 1843 O O . ASN A 1 238 ? 1.155 10.119 -17.497 1.00 89.00 238 ASN A O 1
ATOM 1847 N N . GLU A 1 239 ? 1.325 12.111 -16.493 1.00 88.69 239 GLU A N 1
ATOM 1848 C CA . GLU A 1 239 ? 0.489 11.768 -15.337 1.00 88.69 239 GLU A CA 1
ATOM 1849 C C . GLU A 1 239 ? -0.913 11.271 -15.713 1.00 88.69 239 GLU A C 1
ATOM 1851 O O . GLU A 1 239 ? -1.405 10.300 -15.145 1.00 88.69 239 GLU A O 1
ATOM 1856 N N . VAL A 1 240 ? -1.544 11.883 -16.718 1.00 88.88 240 VAL A N 1
ATOM 1857 C CA . VAL A 1 240 ? -2.887 11.494 -17.169 1.00 88.88 240 VAL A CA 1
ATOM 1858 C C . VAL A 1 240 ? -2.853 10.130 -17.863 1.00 88.88 240 VAL A C 1
ATOM 1860 O O . VAL A 1 240 ? -3.745 9.313 -17.634 1.00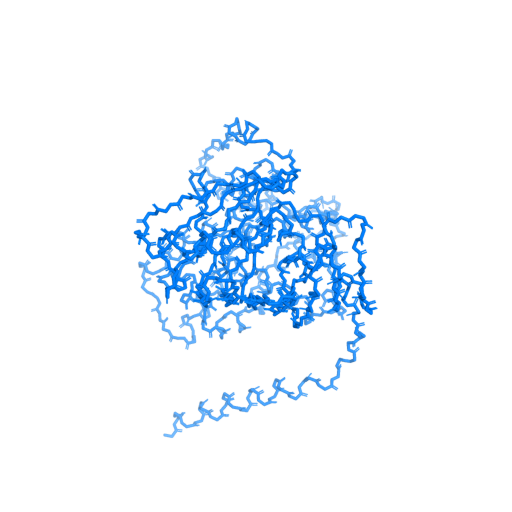 88.88 240 VAL A O 1
ATOM 1863 N N . ASP A 1 241 ? -1.830 9.865 -18.684 1.00 88.88 241 ASP A N 1
ATOM 1864 C CA . ASP A 1 241 ? -1.607 8.556 -19.310 1.00 88.88 241 ASP A CA 1
ATOM 1865 C C . ASP A 1 241 ? -1.457 7.454 -18.267 1.00 88.88 241 ASP A C 1
ATOM 1867 O O . ASP A 1 241 ? -2.167 6.450 -18.329 1.00 88.88 241 ASP A O 1
ATOM 1871 N N . PHE A 1 242 ? -0.585 7.683 -17.289 1.00 91.00 242 PHE A N 1
ATOM 1872 C CA . PHE A 1 242 ? -0.353 6.773 -16.179 1.00 91.00 242 PHE A CA 1
ATOM 1873 C C . PHE A 1 242 ? -1.640 6.476 -15.404 1.00 91.00 242 PHE A C 1
ATOM 1875 O O . PHE A 1 242 ? -2.035 5.317 -15.267 1.00 91.00 242 PHE A O 1
ATOM 1882 N N . CYS A 1 243 ? -2.355 7.519 -14.975 1.00 88.44 243 CYS A N 1
ATOM 1883 C CA . CYS A 1 243 ? -3.566 7.350 -14.182 1.00 88.44 243 CYS A CA 1
ATOM 1884 C C . CYS A 1 243 ? -4.683 6.635 -14.920 1.00 88.44 243 CYS A C 1
ATOM 1886 O O . CYS A 1 243 ? -5.355 5.782 -14.344 1.00 88.44 243 CYS A O 1
ATOM 1888 N N . ARG A 1 244 ? -4.848 6.911 -16.215 1.00 87.81 244 ARG A N 1
ATOM 1889 C CA . ARG A 1 244 ? -5.810 6.188 -17.051 1.00 87.81 244 ARG A CA 1
ATOM 1890 C C . ARG A 1 244 ? -5.527 4.694 -17.089 1.00 87.81 244 ARG A C 1
ATOM 1892 O O . ARG A 1 244 ? -6.457 3.899 -17.174 1.00 87.81 244 ARG A O 1
ATOM 1899 N N . GLN A 1 245 ? -4.262 4.304 -17.071 1.00 89.44 245 GLN A N 1
ATOM 1900 C CA . GLN A 1 245 ? -3.865 2.910 -17.244 1.00 89.44 245 GLN A CA 1
ATOM 1901 C C . GLN A 1 245 ? -3.966 2.152 -15.930 1.00 89.44 245 GLN A C 1
ATOM 1903 O O . GLN A 1 245 ? -4.497 1.043 -15.924 1.00 89.44 245 GLN A O 1
ATOM 1908 N N . LEU A 1 246 ? -3.623 2.797 -14.811 1.00 88.00 246 LEU A N 1
ATOM 1909 C CA . LEU A 1 246 ? -3.969 2.274 -13.494 1.00 88.00 246 LEU A CA 1
ATOM 1910 C C . LEU A 1 246 ? -5.486 2.114 -13.323 1.00 88.00 246 LEU A C 1
ATOM 1912 O O . LEU A 1 246 ? -5.932 1.084 -12.829 1.00 88.00 246 LEU A O 1
ATOM 1916 N N . ALA A 1 247 ? -6.285 3.069 -13.809 1.00 82.81 247 ALA A N 1
ATOM 1917 C CA . ALA A 1 247 ? -7.745 3.008 -13.726 1.00 82.81 247 ALA A CA 1
ATOM 1918 C C . ALA A 1 247 ? -8.352 1.779 -14.439 1.00 82.81 247 ALA A C 1
ATOM 1920 O O . ALA A 1 247 ? -9.313 1.163 -13.965 1.00 82.81 247 ALA A O 1
ATOM 1921 N N . LYS A 1 248 ? -7.743 1.365 -15.561 1.00 84.00 248 LYS A N 1
ATOM 1922 C CA . LYS A 1 248 ? -8.146 0.165 -16.313 1.00 84.00 248 LYS A CA 1
ATOM 1923 C C . LYS A 1 248 ? -7.870 -1.136 -15.569 1.00 84.00 248 LYS A C 1
ATOM 1925 O O . LYS A 1 248 ? -8.632 -2.077 -15.750 1.00 84.00 248 LYS A O 1
ATOM 1930 N N . ILE A 1 249 ? -6.820 -1.199 -14.746 1.00 81.69 249 ILE A N 1
ATOM 1931 C CA . ILE A 1 249 ? -6.467 -2.414 -13.991 1.00 81.69 249 ILE A CA 1
ATOM 1932 C C . ILE A 1 249 ? -7.638 -2.884 -13.119 1.00 81.69 249 ILE A C 1
ATOM 1934 O O . ILE A 1 249 ? -7.810 -4.080 -12.900 1.00 81.69 249 ILE A O 1
ATOM 1938 N N . HIS A 1 250 ? -8.456 -1.950 -12.638 1.00 69.12 250 HIS A N 1
ATOM 1939 C CA . HIS A 1 250 ? -9.516 -2.224 -11.679 1.00 69.12 250 HIS A CA 1
ATOM 1940 C C . HIS A 1 250 ? -10.928 -1.974 -12.233 1.00 69.12 250 HIS A C 1
ATOM 1942 O O . HIS A 1 250 ? -11.872 -1.836 -11.455 1.00 69.12 250 HIS A O 1
ATOM 1948 N N . ASP A 1 251 ? -11.102 -1.887 -13.559 1.00 71.00 251 ASP A N 1
ATOM 1949 C CA . ASP A 1 251 ? -12.384 -1.548 -14.201 1.00 71.00 251 ASP A CA 1
ATOM 1950 C C . ASP A 1 251 ? -13.058 -0.300 -13.580 1.00 71.00 251 ASP A C 1
ATOM 1952 O O . ASP A 1 251 ? -14.281 -0.249 -13.417 1.00 71.00 251 ASP A O 1
ATOM 1956 N N . ASN A 1 252 ? -12.267 0.703 -13.174 1.00 65.44 252 ASN A N 1
ATOM 1957 C CA . ASN A 1 252 ? -12.726 1.892 -12.441 1.00 65.44 252 ASN A CA 1
ATOM 1958 C C . ASN A 1 252 ? -13.448 1.606 -11.100 1.00 65.44 252 ASN A C 1
ATOM 1960 O O . ASN A 1 252 ? -14.193 2.447 -10.602 1.00 65.44 252 ASN A O 1
ATOM 1964 N N . LYS A 1 253 ? -13.248 0.430 -10.493 1.00 65.38 253 LYS A N 1
ATOM 1965 C CA . LYS A 1 253 ? -13.761 0.060 -9.161 1.00 65.38 253 LYS A CA 1
ATOM 1966 C C . LYS A 1 253 ? -12.662 0.019 -8.110 1.00 65.38 253 LYS A C 1
ATOM 1968 O O . LYS A 1 253 ? -11.530 -0.312 -8.423 1.00 65.38 253 LYS A O 1
ATOM 1973 N N . LEU A 1 254 ? -13.005 0.262 -6.851 1.00 60.47 254 LEU A N 1
ATOM 1974 C CA . LEU A 1 254 ? -12.063 0.045 -5.757 1.00 60.47 254 LEU A CA 1
ATOM 1975 C C . LEU A 1 254 ? -11.704 -1.441 -5.658 1.00 60.47 254 LEU A C 1
ATOM 1977 O O . LEU A 1 254 ? -12.610 -2.260 -5.468 1.00 60.47 254 LEU A O 1
ATOM 1981 N N . PRO A 1 255 ? -10.422 -1.812 -5.808 1.00 60.28 255 PRO A N 1
ATOM 1982 C CA . PRO A 1 255 ? -10.021 -3.199 -5.684 1.00 60.28 255 PRO A CA 1
ATOM 1983 C C . PRO A 1 255 ? -10.252 -3.696 -4.255 1.00 60.28 255 PRO A C 1
ATOM 1985 O O . PRO A 1 255 ? -10.154 -2.942 -3.284 1.00 60.28 255 PRO A O 1
ATOM 1988 N N . SER A 1 256 ? -10.527 -4.993 -4.114 1.00 69.50 256 SER A N 1
ATOM 1989 C CA . SER A 1 256 ? -10.505 -5.639 -2.803 1.00 69.50 256 SER A CA 1
ATOM 1990 C C . SER A 1 256 ? -9.133 -5.416 -2.168 1.00 69.50 256 SER A C 1
ATOM 1992 O O . SER A 1 256 ? -8.109 -5.746 -2.760 1.00 69.50 256 SER A O 1
ATOM 1994 N N . SER A 1 257 ? -9.087 -4.892 -0.942 1.00 68.44 257 SER A N 1
ATOM 1995 C CA . SER A 1 257 ? -7.822 -4.589 -0.251 1.00 68.44 257 SER A CA 1
ATOM 1996 C C . SER A 1 257 ? -6.955 -5.826 0.016 1.00 68.44 257 SER A C 1
ATOM 1998 O O . SER A 1 257 ? -5.795 -5.701 0.401 1.00 68.44 257 SER A O 1
ATOM 2000 N N . ARG A 1 258 ? -7.527 -7.027 -0.119 1.00 73.38 258 ARG A N 1
ATOM 2001 C CA . ARG A 1 258 ? -6.840 -8.307 0.086 1.00 73.38 258 ARG A CA 1
ATOM 2002 C C . ARG A 1 258 ? -6.393 -8.962 -1.213 1.00 73.38 258 ARG A C 1
ATOM 2004 O O . ARG A 1 258 ? -5.595 -9.891 -1.158 1.00 73.38 258 ARG A O 1
ATOM 2011 N N . GLU A 1 259 ? -6.891 -8.491 -2.347 1.00 81.50 259 GLU A N 1
ATOM 2012 C CA . GLU A 1 259 ? -6.477 -8.975 -3.656 1.00 81.50 259 GLU A CA 1
ATOM 2013 C C . GLU A 1 259 ? -5.331 -8.091 -4.155 1.00 81.50 259 GLU A C 1
ATOM 2015 O O . GLU A 1 259 ? -5.340 -6.870 -3.978 1.00 81.50 259 GLU A O 1
ATOM 2020 N N . GLY A 1 260 ? -4.293 -8.724 -4.695 1.00 88.06 260 GLY A N 1
ATOM 2021 C CA . GLY A 1 260 ? -3.235 -8.045 -5.437 1.00 88.06 260 GLY A CA 1
ATOM 2022 C C . GLY A 1 260 ? -3.595 -7.939 -6.914 1.00 88.06 260 GLY A C 1
ATOM 2023 O O . GLY A 1 260 ? -4.602 -8.490 -7.356 1.00 88.06 260 GLY A O 1
ATOM 2024 N N . LEU A 1 261 ? -2.731 -7.287 -7.694 1.00 91.38 261 LEU A N 1
ATOM 2025 C CA . LEU A 1 261 ? -2.838 -7.312 -9.158 1.00 91.38 261 LEU A CA 1
ATOM 2026 C C . LEU A 1 261 ? -2.738 -8.745 -9.698 1.00 91.38 261 LEU A C 1
ATOM 2028 O O . LEU A 1 261 ? -3.417 -9.123 -10.651 1.00 91.38 261 LEU A O 1
ATOM 2032 N N . PHE A 1 262 ? -1.891 -9.540 -9.051 1.00 93.31 262 PHE A N 1
ATOM 2033 C CA . PHE A 1 262 ? -1.708 -10.953 -9.323 1.00 93.31 262 PHE A CA 1
ATOM 2034 C C . PHE A 1 262 ? -2.057 -11.765 -8.078 1.00 93.31 262 PHE A C 1
ATOM 2036 O O . PHE A 1 262 ? -1.880 -11.310 -6.946 1.00 93.31 262 PHE A O 1
ATOM 2043 N N . GLY A 1 263 ? -2.549 -12.983 -8.297 1.00 90.94 263 GLY A N 1
ATOM 2044 C CA . GLY A 1 263 ? -2.886 -13.931 -7.239 1.00 90.94 263 GLY A CA 1
ATOM 2045 C C . GLY A 1 263 ? -1.982 -15.166 -7.241 1.00 90.94 263 GLY A C 1
ATOM 2046 O O . GLY A 1 263 ? -1.227 -15.375 -8.193 1.00 90.94 263 GLY A O 1
ATOM 2047 N N . PRO A 1 264 ? -2.099 -16.033 -6.220 1.00 91.62 264 PRO A N 1
ATOM 2048 C CA . PRO A 1 264 ? -1.283 -17.243 -6.081 1.00 91.62 264 PRO A CA 1
ATOM 2049 C C . PRO A 1 264 ? -1.389 -18.229 -7.249 1.00 91.62 264 PRO A C 1
ATOM 2051 O O . PRO A 1 264 ? -0.460 -19.003 -7.468 1.00 91.62 264 PRO A O 1
ATOM 2054 N N . ASP A 1 265 ? -2.474 -18.169 -8.022 1.00 92.62 265 ASP A N 1
ATOM 2055 C CA . ASP A 1 265 ? -2.696 -19.018 -9.197 1.00 92.62 265 ASP A CA 1
ATOM 2056 C C . ASP A 1 265 ? -2.151 -18.410 -10.510 1.00 92.62 265 ASP A C 1
ATOM 2058 O O . ASP A 1 265 ? -2.282 -19.012 -11.576 1.00 92.62 265 ASP A O 1
ATOM 2062 N N . SER A 1 266 ? -1.550 -17.215 -10.457 1.00 95.94 266 SER A N 1
ATOM 2063 C CA . SER A 1 266 ? -0.991 -16.524 -11.628 1.00 95.94 266 SER A CA 1
ATOM 2064 C C . SER A 1 266 ? 0.372 -17.076 -12.052 1.00 95.94 266 SER A C 1
ATOM 2066 O O . SER A 1 266 ? 1.154 -17.590 -11.242 1.00 95.94 266 SER A O 1
ATOM 2068 N N . MET A 1 267 ? 0.702 -16.911 -13.334 1.00 97.00 267 MET A N 1
ATOM 2069 C CA . MET A 1 267 ? 2.039 -17.225 -13.836 1.00 97.00 267 MET A CA 1
ATOM 2070 C C . MET A 1 267 ? 3.100 -16.274 -13.270 1.00 97.00 267 MET A C 1
ATOM 2072 O O . MET A 1 267 ? 4.221 -16.711 -13.018 1.00 97.00 267 MET A O 1
ATOM 2076 N N . MET A 1 268 ? 2.741 -15.018 -13.004 1.00 95.38 268 MET A N 1
ATOM 2077 C CA . MET A 1 268 ? 3.576 -14.012 -12.357 1.00 95.38 268 MET A CA 1
ATOM 2078 C C . MET A 1 268 ? 4.019 -14.487 -10.969 1.00 95.38 268 MET A C 1
ATOM 2080 O O . MET A 1 268 ? 5.213 -14.539 -10.684 1.00 95.38 268 MET A O 1
ATOM 2084 N N . TRP A 1 269 ? 3.091 -14.964 -10.131 1.00 95.31 269 TRP A N 1
ATOM 2085 C CA . TRP A 1 269 ? 3.452 -15.560 -8.839 1.00 95.31 269 TRP A CA 1
ATOM 2086 C C . TRP A 1 269 ? 4.297 -16.823 -8.994 1.00 95.31 269 TRP A C 1
ATOM 2088 O O . TRP A 1 269 ? 5.266 -17.010 -8.258 1.00 95.31 269 TRP A O 1
ATOM 2098 N N . LYS A 1 270 ? 3.959 -17.696 -9.950 1.00 95.06 270 LYS A N 1
ATOM 2099 C CA . LYS A 1 270 ? 4.694 -18.947 -10.179 1.00 95.06 270 LYS A CA 1
ATOM 2100 C C . LYS A 1 270 ? 6.156 -18.706 -10.566 1.00 95.06 270 LYS A C 1
ATOM 2102 O O . LYS A 1 270 ? 7.036 -19.429 -10.095 1.00 95.06 270 LYS A O 1
ATOM 2107 N N . LEU A 1 271 ? 6.418 -17.742 -11.445 1.00 94.38 271 LEU A N 1
ATOM 2108 C CA . LEU A 1 271 ? 7.752 -17.486 -11.992 1.00 94.38 271 LEU A CA 1
ATOM 2109 C C . LEU A 1 271 ? 8.618 -16.664 -11.036 1.00 94.38 271 LEU A C 1
ATOM 2111 O O . LEU A 1 271 ? 9.790 -17.000 -10.839 1.00 94.38 271 LEU A O 1
ATOM 2115 N N . ASP A 1 272 ? 8.042 -15.648 -10.397 1.00 89.81 272 ASP A N 1
ATOM 2116 C CA . ASP A 1 272 ? 8.775 -14.764 -9.493 1.00 89.81 272 ASP A CA 1
ATOM 2117 C C . ASP A 1 272 ? 8.857 -15.312 -8.056 1.00 89.81 272 ASP A C 1
ATOM 2119 O O . ASP A 1 272 ? 9.812 -15.029 -7.329 1.00 89.81 272 ASP A O 1
ATOM 2123 N N . GLY A 1 273 ? 7.915 -16.167 -7.643 1.00 87.88 273 GLY A N 1
ATOM 2124 C CA . GLY A 1 273 ? 7.823 -16.696 -6.276 1.00 87.88 273 GLY A CA 1
ATOM 2125 C C . GLY A 1 273 ? 8.905 -17.714 -5.899 1.00 87.88 273 GLY A C 1
ATOM 2126 O O . GLY A 1 273 ? 9.162 -17.932 -4.716 1.00 87.88 273 GLY A O 1
ATOM 2127 N N . LEU A 1 274 ? 9.592 -18.321 -6.875 1.00 80.81 274 LEU A N 1
ATOM 2128 C CA . LEU A 1 274 ? 10.666 -19.291 -6.608 1.00 80.81 274 LEU A CA 1
ATOM 2129 C C . LEU A 1 274 ? 11.970 -18.647 -6.114 1.00 80.81 274 LEU A C 1
ATOM 2131 O O . LEU A 1 274 ? 12.876 -19.370 -5.693 1.00 80.81 274 LEU A O 1
ATOM 2135 N N . GLY A 1 275 ? 12.093 -17.316 -6.178 1.00 75.69 275 GLY A N 1
ATOM 2136 C CA . GLY A 1 275 ? 13.243 -16.530 -5.716 1.00 75.69 275 GLY A CA 1
ATOM 2137 C C . GLY A 1 275 ? 14.536 -16.734 -6.522 1.00 75.69 275 GLY A C 1
ATOM 2138 O O . GLY A 1 275 ? 15.193 -15.764 -6.891 1.00 75.69 275 GLY A O 1
ATOM 2139 N N . ALA A 1 276 ? 14.898 -17.978 -6.851 1.00 79.69 276 ALA A N 1
ATOM 2140 C CA . ALA A 1 276 ? 16.102 -18.329 -7.593 1.00 79.69 276 ALA A CA 1
ATOM 2141 C C . ALA A 1 276 ? 16.090 -17.835 -9.054 1.00 79.69 276 ALA A C 1
ATOM 2143 O O . ALA A 1 276 ? 17.094 -17.235 -9.448 1.00 79.69 276 ALA A O 1
ATOM 2144 N N . PRO A 1 277 ? 15.019 -18.009 -9.863 1.00 84.94 277 PRO A N 1
ATOM 2145 C CA . PRO A 1 277 ? 15.009 -17.476 -11.226 1.00 84.94 277 PRO A CA 1
ATOM 2146 C C . PRO A 1 277 ? 15.171 -15.946 -11.288 1.00 84.94 277 PRO A C 1
ATOM 2148 O O . PRO A 1 277 ? 16.075 -15.505 -12.005 1.00 84.94 277 PRO A O 1
ATOM 2151 N N . PRO A 1 278 ? 14.437 -15.131 -10.497 1.00 81.75 278 PRO A N 1
ATOM 2152 C CA . PRO A 1 278 ? 14.683 -13.688 -10.429 1.00 81.75 278 PRO A CA 1
ATOM 2153 C C . PRO A 1 278 ? 16.088 -13.329 -9.927 1.00 81.75 278 PRO A C 1
ATOM 2155 O O . PRO A 1 278 ? 16.776 -12.510 -10.540 1.00 81.75 278 PRO A O 1
ATOM 2158 N N . ALA A 1 279 ? 16.562 -13.966 -8.849 1.00 84.31 279 ALA A N 1
ATOM 2159 C CA . ALA A 1 279 ? 17.853 -13.634 -8.244 1.00 84.31 279 ALA A CA 1
ATOM 2160 C C . ALA A 1 279 ? 19.041 -13.925 -9.177 1.00 84.31 279 ALA A C 1
ATOM 2162 O O . ALA A 1 279 ? 19.921 -13.080 -9.338 1.00 84.31 279 ALA A O 1
ATOM 2163 N N . PHE A 1 280 ? 19.069 -15.095 -9.827 1.00 87.50 280 PHE A N 1
ATOM 2164 C CA . PHE A 1 280 ? 20.131 -15.437 -10.782 1.00 87.50 280 PHE A CA 1
ATOM 2165 C C . PHE A 1 280 ? 19.957 -14.738 -12.137 1.00 87.50 280 PHE A C 1
ATOM 2167 O O . PHE A 1 280 ? 20.935 -14.553 -12.861 1.00 87.50 280 PHE A O 1
ATOM 2174 N N . GLY A 1 281 ? 18.734 -14.326 -12.477 1.00 90.81 281 GLY A N 1
ATOM 2175 C CA . GLY A 1 281 ? 18.435 -13.556 -13.680 1.00 90.81 281 GLY A CA 1
ATOM 2176 C C . GLY A 1 281 ? 18.843 -12.089 -13.605 1.00 90.81 281 GLY A C 1
ATOM 2177 O O . GLY A 1 281 ? 19.133 -11.500 -14.643 1.00 90.81 281 GLY A O 1
ATOM 2178 N N . ALA A 1 282 ? 18.937 -11.505 -12.407 1.00 88.69 282 ALA A N 1
ATOM 2179 C CA . ALA A 1 282 ? 19.165 -10.070 -12.222 1.00 88.69 282 ALA A CA 1
ATOM 2180 C C . ALA A 1 282 ? 20.361 -9.518 -13.023 1.00 88.69 282 ALA A C 1
ATOM 2182 O O . ALA A 1 282 ? 20.245 -8.480 -13.672 1.00 88.69 282 ALA A O 1
ATOM 2183 N N . GLY A 1 283 ? 21.491 -10.237 -13.051 1.00 90.56 283 GLY A N 1
ATOM 2184 C CA . GLY A 1 283 ? 22.666 -9.832 -13.832 1.00 90.56 283 GLY A CA 1
ATOM 2185 C C . GLY A 1 283 ? 22.432 -9.857 -15.348 1.00 90.56 283 GLY A C 1
ATOM 2186 O O . GLY A 1 283 ? 22.868 -8.950 -16.053 1.00 90.56 283 GLY A O 1
ATOM 2187 N N . ARG A 1 284 ? 21.701 -10.860 -15.855 1.00 94.38 284 ARG A N 1
ATOM 2188 C CA . ARG A 1 284 ? 21.325 -10.950 -17.276 1.00 94.38 284 ARG A CA 1
ATOM 2189 C C . ARG A 1 284 ? 20.376 -9.819 -17.660 1.00 94.38 284 ARG A C 1
ATOM 2191 O O . ARG A 1 284 ? 20.614 -9.163 -18.670 1.00 94.38 284 ARG A O 1
ATOM 2198 N N . ALA A 1 285 ? 19.339 -9.590 -16.855 1.00 93.31 285 ALA A N 1
ATOM 2199 C CA . ALA A 1 285 ? 18.386 -8.509 -17.077 1.00 93.31 285 ALA A CA 1
ATOM 2200 C C . ALA A 1 285 ? 19.109 -7.158 -17.117 1.00 93.31 285 ALA A C 1
ATOM 2202 O O . ALA A 1 285 ? 18.951 -6.418 -18.080 1.00 93.31 285 ALA A O 1
ATOM 2203 N N . LEU A 1 286 ? 19.987 -6.886 -16.144 1.00 91.12 286 LEU A N 1
ATOM 2204 C CA . LEU A 1 286 ? 20.763 -5.648 -16.102 1.00 91.12 286 LEU A CA 1
ATOM 2205 C C . LEU A 1 286 ? 21.623 -5.461 -17.359 1.00 91.12 286 LEU A C 1
ATOM 2207 O O . LEU A 1 286 ? 21.573 -4.393 -17.958 1.00 91.12 286 LEU A O 1
ATOM 2211 N N . LEU A 1 287 ? 22.369 -6.487 -17.788 1.00 94.38 287 LEU A N 1
ATOM 2212 C CA . LEU A 1 287 ? 23.209 -6.416 -18.992 1.00 94.38 287 LEU A CA 1
ATOM 2213 C C . LEU A 1 287 ? 22.401 -6.134 -20.264 1.00 94.38 287 LEU A C 1
ATOM 2215 O O . LEU A 1 287 ? 22.851 -5.378 -21.121 1.00 94.38 287 LEU A O 1
ATOM 2219 N N . LEU A 1 288 ? 21.210 -6.724 -20.388 1.00 96.38 288 LEU A N 1
ATOM 2220 C CA . LEU A 1 288 ? 20.311 -6.438 -21.504 1.00 96.38 288 LEU A CA 1
ATOM 2221 C C . LEU A 1 288 ? 19.740 -5.018 -21.415 1.00 96.38 288 LEU A C 1
ATOM 2223 O O . LEU A 1 288 ? 19.663 -4.325 -22.424 1.00 96.38 288 LEU A O 1
ATOM 2227 N N . GLN A 1 289 ? 19.375 -4.556 -20.221 1.00 95.00 289 GLN A N 1
ATOM 2228 C CA . GLN A 1 289 ? 18.807 -3.223 -20.006 1.00 95.00 289 GLN A CA 1
ATOM 2229 C C . GLN A 1 289 ? 19.814 -2.114 -20.338 1.00 95.00 289 GLN A C 1
ATOM 2231 O O . GLN A 1 289 ? 19.478 -1.204 -21.092 1.00 95.00 289 GLN A O 1
ATOM 2236 N N . VAL A 1 290 ? 21.066 -2.237 -19.885 1.00 93.00 290 VAL A N 1
ATOM 2237 C CA . VAL A 1 290 ? 22.153 -1.278 -20.188 1.00 93.00 290 VAL A CA 1
ATOM 2238 C C . VAL A 1 290 ? 22.695 -1.396 -21.621 1.00 93.00 290 VAL A C 1
ATOM 2240 O O . VAL A 1 290 ? 23.565 -0.635 -22.040 1.00 93.00 290 VAL A O 1
ATOM 2243 N N . ALA A 1 291 ? 22.183 -2.330 -22.426 1.00 92.62 291 ALA A N 1
ATOM 2244 C CA . ALA A 1 291 ? 22.433 -2.303 -23.864 1.00 92.62 291 ALA A CA 1
ATOM 2245 C C . ALA A 1 291 ? 21.621 -1.197 -24.568 1.00 92.62 291 ALA A C 1
ATOM 2247 O O . ALA A 1 291 ? 21.946 -0.834 -25.699 1.00 92.62 291 ALA A O 1
ATOM 2248 N N . HIS A 1 292 ? 20.594 -0.637 -23.914 1.00 91.50 292 HIS A N 1
ATOM 2249 C CA . HIS A 1 292 ? 19.886 0.534 -24.417 1.00 91.50 292 HIS A CA 1
ATOM 2250 C C . HIS A 1 292 ? 20.682 1.816 -24.101 1.00 91.50 292 HIS A C 1
ATOM 2252 O O . HIS A 1 292 ? 20.884 2.119 -22.922 1.00 91.50 292 HIS A O 1
ATOM 2258 N N . PRO A 1 293 ? 21.102 2.608 -25.111 1.00 90.81 293 PRO A N 1
ATOM 2259 C CA . PRO A 1 293 ? 22.069 3.691 -24.921 1.00 90.81 293 PRO A CA 1
ATOM 2260 C C . PRO A 1 293 ? 21.708 4.706 -23.838 1.00 90.81 293 PRO A C 1
ATOM 2262 O O . PRO A 1 293 ? 22.520 4.968 -22.952 1.00 90.81 293 PRO A O 1
ATOM 2265 N N . TRP A 1 294 ? 20.487 5.246 -23.852 1.00 89.00 294 TRP A N 1
ATOM 2266 C CA . TRP A 1 294 ? 20.134 6.231 -22.834 1.00 89.00 294 TRP A CA 1
ATOM 2267 C C . TRP A 1 294 ? 19.749 5.612 -21.487 1.00 89.00 294 TRP A C 1
ATOM 2269 O O . TRP A 1 294 ? 19.917 6.283 -20.480 1.00 89.00 294 TRP A O 1
ATOM 2279 N N . VAL A 1 295 ? 19.337 4.336 -21.406 1.00 92.94 295 VAL A N 1
ATOM 2280 C CA . VAL A 1 295 ? 19.116 3.677 -20.097 1.00 92.94 295 VAL A CA 1
ATOM 2281 C C . VAL A 1 295 ? 20.429 3.648 -19.321 1.00 92.94 295 VAL A C 1
ATOM 2283 O O . VAL A 1 295 ? 20.459 3.946 -18.130 1.00 92.94 295 VAL A O 1
ATOM 2286 N N . THR A 1 296 ? 21.530 3.361 -20.015 1.00 92.44 296 THR A N 1
ATOM 2287 C CA . THR A 1 296 ? 22.878 3.447 -19.448 1.00 92.44 296 THR A CA 1
ATOM 2288 C C . THR A 1 296 ? 23.226 4.860 -19.018 1.00 92.44 296 THR A C 1
ATOM 2290 O O . THR A 1 296 ? 23.696 5.029 -17.898 1.00 92.44 296 THR A O 1
ATOM 2293 N N . ALA A 1 297 ? 22.956 5.868 -19.854 1.00 92.50 297 ALA A N 1
ATOM 2294 C CA . ALA A 1 297 ? 23.187 7.267 -19.493 1.00 92.50 297 ALA A CA 1
ATOM 2295 C C . ALA A 1 297 ? 22.375 7.683 -18.251 1.00 92.50 297 ALA A C 1
ATOM 2297 O O . ALA A 1 297 ? 22.937 8.229 -17.310 1.00 92.50 297 ALA A O 1
ATOM 2298 N N . GLY A 1 298 ? 21.087 7.340 -18.196 1.00 91.69 298 GLY A N 1
ATOM 2299 C CA . GLY A 1 298 ? 20.214 7.637 -17.062 1.00 91.69 298 GLY A CA 1
ATOM 2300 C C . GLY A 1 298 ? 20.673 6.964 -15.767 1.00 91.69 298 GLY A C 1
ATOM 2301 O O . GLY A 1 298 ? 20.692 7.587 -14.708 1.00 91.69 298 GLY A O 1
ATOM 2302 N N . ILE A 1 299 ? 21.114 5.705 -15.835 1.00 91.56 299 ILE A N 1
ATOM 2303 C CA . ILE A 1 299 ? 21.695 5.022 -14.671 1.00 91.56 299 ILE A CA 1
ATOM 2304 C C . ILE A 1 299 ? 23.011 5.688 -14.252 1.00 91.56 299 ILE A C 1
ATOM 2306 O O . ILE A 1 299 ? 23.228 5.892 -13.062 1.00 91.56 299 ILE A O 1
ATOM 2310 N N . ASP A 1 300 ? 23.881 6.022 -15.203 1.00 90.12 300 ASP A N 1
ATOM 2311 C CA . ASP A 1 300 ? 25.181 6.643 -14.937 1.00 90.12 300 ASP A CA 1
ATOM 2312 C C . ASP A 1 300 ? 25.057 8.010 -14.253 1.00 90.12 300 ASP A C 1
ATOM 2314 O O . ASP A 1 300 ? 25.792 8.294 -13.308 1.00 90.12 300 ASP A O 1
ATOM 2318 N N . GLN A 1 301 ? 24.107 8.825 -14.717 1.00 91.25 301 GLN A N 1
ATOM 2319 C CA . GLN A 1 301 ? 23.929 10.210 -14.288 1.00 91.25 301 GLN A CA 1
ATOM 2320 C C . GLN A 1 301 ? 23.074 10.347 -13.018 1.00 91.25 301 GLN A C 1
ATOM 2322 O O . GLN A 1 301 ? 23.297 11.278 -12.247 1.00 91.25 301 GLN A O 1
ATOM 2327 N N . HIS A 1 302 ? 22.124 9.433 -12.769 1.00 91.31 302 HIS A N 1
ATOM 2328 C CA . HIS A 1 302 ? 21.130 9.589 -11.691 1.00 91.31 302 HIS A CA 1
ATOM 2329 C C . HIS A 1 302 ? 21.136 8.465 -10.642 1.00 91.31 302 HIS A C 1
ATOM 2331 O O . HIS A 1 302 ? 20.396 8.542 -9.662 1.00 91.31 302 HIS A O 1
ATOM 2337 N N . SER A 1 303 ? 21.924 7.394 -10.811 1.00 87.31 303 SER A N 1
ATOM 2338 C CA . SER A 1 303 ? 21.897 6.253 -9.888 1.00 87.31 303 SER A CA 1
ATOM 2339 C C . SER A 1 303 ? 23.111 6.180 -8.966 1.00 87.31 303 SER A C 1
ATOM 2341 O O . SER A 1 303 ? 24.254 6.101 -9.404 1.00 87.31 303 SER A O 1
ATOM 2343 N N . GLU A 1 304 ? 22.852 5.989 -7.672 1.00 84.31 304 GLU A N 1
ATOM 2344 C CA . GLU A 1 304 ? 23.866 5.636 -6.665 1.00 84.31 304 GLU A CA 1
ATOM 2345 C C . GLU A 1 304 ? 24.384 4.186 -6.790 1.00 84.31 304 GLU A C 1
ATOM 2347 O O . GLU A 1 304 ? 25.071 3.689 -5.903 1.00 84.31 304 GLU A O 1
ATOM 2352 N N . VAL A 1 305 ? 24.076 3.460 -7.874 1.00 84.00 305 VAL A N 1
ATOM 2353 C CA . VAL A 1 305 ? 24.411 2.030 -8.031 1.00 84.00 305 VAL A CA 1
ATOM 2354 C C . VAL A 1 305 ? 25.911 1.728 -7.906 1.00 84.00 305 VAL A C 1
ATOM 2356 O O . VAL A 1 305 ? 26.274 0.636 -7.475 1.00 84.00 305 VAL A O 1
ATOM 2359 N N . ARG A 1 306 ? 26.791 2.679 -8.247 1.00 84.19 306 ARG A N 1
ATOM 2360 C CA . ARG A 1 306 ? 28.249 2.524 -8.085 1.00 84.19 306 ARG A CA 1
ATOM 2361 C C . ARG A 1 306 ? 28.689 2.561 -6.622 1.00 84.19 306 ARG A C 1
ATOM 2363 O O . ARG A 1 306 ? 29.625 1.853 -6.262 1.00 84.19 306 ARG A O 1
ATOM 2370 N N . ASN A 1 307 ? 28.012 3.365 -5.805 1.00 84.25 307 ASN A N 1
ATOM 2371 C CA . ASN A 1 307 ? 28.351 3.593 -4.401 1.00 84.25 307 ASN A CA 1
ATOM 2372 C C . ASN A 1 307 ? 27.567 2.659 -3.460 1.00 84.25 307 ASN A C 1
ATOM 2374 O O . ASN A 1 307 ? 28.090 2.237 -2.432 1.00 84.25 307 ASN A O 1
ATOM 2378 N N . ASP A 1 308 ? 26.333 2.303 -3.830 1.00 84.50 308 ASP A N 1
ATOM 2379 C CA . ASP A 1 308 ? 25.405 1.449 -3.078 1.00 84.50 308 ASP A CA 1
ATOM 2380 C C . ASP A 1 308 ? 24.682 0.434 -4.002 1.00 84.50 308 ASP A C 1
ATOM 2382 O O . ASP A 1 308 ? 23.466 0.514 -4.225 1.00 84.50 308 ASP A O 1
ATOM 2386 N N . PRO A 1 309 ? 25.399 -0.557 -4.569 1.00 83.19 309 PRO A N 1
ATOM 2387 C CA . PRO A 1 309 ? 24.796 -1.539 -5.474 1.00 83.19 309 PRO A CA 1
ATOM 2388 C C . PRO A 1 309 ? 23.771 -2.435 -4.767 1.00 83.19 309 PRO A C 1
ATOM 2390 O O . PRO A 1 309 ? 22.724 -2.759 -5.333 1.00 83.19 309 PRO A O 1
ATOM 2393 N N . LEU A 1 310 ? 24.049 -2.831 -3.518 1.00 85.12 310 LEU A N 1
ATOM 2394 C CA . LEU A 1 310 ? 23.169 -3.715 -2.751 1.00 85.12 310 LEU A CA 1
ATOM 2395 C C . LEU A 1 310 ? 21.907 -2.994 -2.281 1.00 85.12 310 LEU A C 1
ATOM 2397 O O . LEU A 1 310 ? 20.821 -3.562 -2.388 1.00 85.12 310 LEU A O 1
ATOM 2401 N N . GLY A 1 311 ? 22.010 -1.757 -1.790 1.00 82.06 311 GLY A N 1
ATOM 2402 C CA . GLY A 1 311 ? 20.834 -0.976 -1.432 1.00 82.06 311 GLY A CA 1
ATOM 2403 C C . GLY A 1 311 ? 19.993 -0.628 -2.658 1.00 82.06 311 GLY A C 1
ATOM 2404 O O . GLY A 1 311 ? 18.771 -0.770 -2.598 1.00 82.06 311 GLY A O 1
ATOM 2405 N N . ARG A 1 312 ? 20.609 -0.306 -3.808 1.00 84.25 312 ARG A N 1
ATOM 2406 C CA . ARG A 1 312 ? 19.878 -0.126 -5.077 1.00 84.25 312 ARG A CA 1
ATOM 2407 C C . ARG A 1 312 ? 19.119 -1.388 -5.468 1.00 84.25 312 ARG A C 1
ATOM 2409 O O . ARG A 1 312 ? 17.938 -1.304 -5.797 1.00 84.25 312 ARG A O 1
ATOM 2416 N N . ALA A 1 313 ? 19.763 -2.555 -5.410 1.00 84.81 313 ALA A N 1
ATOM 2417 C CA . ALA A 1 313 ? 19.105 -3.825 -5.706 1.00 84.81 313 ALA A CA 1
ATOM 2418 C C . ALA A 1 313 ? 17.924 -4.084 -4.757 1.00 84.81 313 ALA A C 1
ATOM 2420 O O . ALA A 1 313 ? 16.832 -4.401 -5.223 1.00 84.81 313 ALA A O 1
ATOM 2421 N N . ARG A 1 314 ? 18.108 -3.880 -3.444 1.00 84.19 314 ARG A N 1
ATOM 2422 C CA . ARG A 1 314 ? 17.042 -4.028 -2.437 1.00 84.19 314 ARG A CA 1
ATOM 2423 C C . ARG A 1 314 ? 15.840 -3.126 -2.729 1.00 84.19 314 ARG A C 1
ATOM 2425 O O . ARG A 1 314 ? 14.721 -3.624 -2.708 1.00 84.19 314 ARG A O 1
ATOM 2432 N N . ARG A 1 315 ? 16.057 -1.845 -3.060 1.00 85.12 315 ARG A N 1
ATOM 2433 C CA . ARG A 1 315 ? 14.981 -0.901 -3.429 1.00 85.12 315 ARG A CA 1
ATOM 2434 C C . ARG A 1 315 ? 14.208 -1.374 -4.664 1.00 85.12 315 ARG A C 1
ATOM 2436 O O . ARG A 1 315 ? 12.984 -1.379 -4.663 1.00 85.12 315 ARG A O 1
ATOM 2443 N N . THR A 1 316 ? 14.903 -1.848 -5.697 1.00 87.31 316 THR A N 1
ATOM 2444 C CA . THR A 1 316 ? 1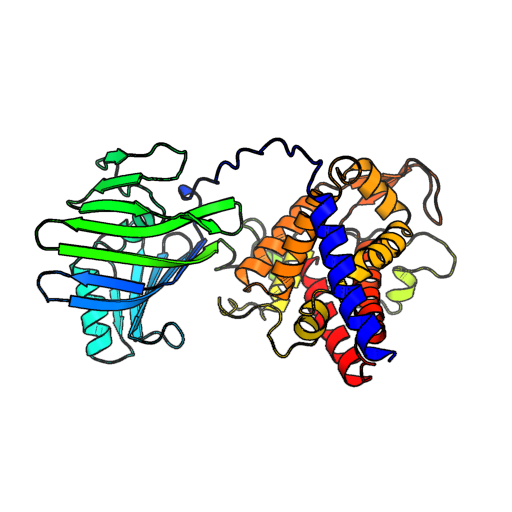4.247 -2.390 -6.899 1.00 87.31 316 THR A CA 1
ATOM 2445 C C . THR A 1 316 ? 13.441 -3.652 -6.607 1.00 87.31 316 THR A C 1
ATOM 2447 O O . THR A 1 316 ? 12.288 -3.742 -7.019 1.00 87.31 316 THR A O 1
ATOM 2450 N N . PHE A 1 317 ? 14.012 -4.610 -5.871 1.00 88.12 317 PHE A N 1
ATOM 2451 C CA . PHE A 1 317 ? 13.293 -5.829 -5.496 1.00 88.12 317 PHE A CA 1
ATOM 2452 C C . PHE A 1 317 ? 12.095 -5.537 -4.596 1.00 88.12 317 PHE A C 1
ATOM 2454 O O . PHE A 1 317 ? 11.080 -6.212 -4.735 1.00 88.12 317 PHE A O 1
ATOM 2461 N N . TYR A 1 318 ? 12.178 -4.531 -3.722 1.00 88.25 318 TYR A N 1
ATOM 2462 C CA . TYR A 1 318 ? 11.049 -4.084 -2.910 1.00 88.25 318 TYR A CA 1
ATOM 2463 C C . TYR A 1 318 ? 9.863 -3.643 -3.779 1.00 88.25 318 TYR A C 1
ATOM 2465 O O . TYR A 1 318 ? 8.756 -4.143 -3.581 1.00 88.25 318 TYR A O 1
ATOM 2473 N N . HIS A 1 319 ? 10.087 -2.783 -4.780 1.00 90.81 319 HIS A N 1
ATOM 2474 C CA . HIS A 1 319 ? 9.017 -2.334 -5.678 1.00 90.81 319 HIS A CA 1
ATOM 2475 C C . HIS A 1 319 ? 8.457 -3.465 -6.540 1.00 90.81 319 HIS A C 1
ATOM 2477 O O . HIS A 1 319 ? 7.242 -3.634 -6.589 1.00 90.81 319 HIS A O 1
ATOM 2483 N N . ILE A 1 320 ? 9.318 -4.282 -7.160 1.00 92.44 320 ILE A N 1
ATOM 2484 C CA . ILE A 1 320 ? 8.864 -5.420 -7.977 1.00 92.44 320 ILE A CA 1
ATOM 2485 C C . ILE A 1 320 ? 8.041 -6.386 -7.118 1.00 92.44 320 ILE A C 1
ATOM 2487 O O . ILE A 1 320 ? 6.943 -6.767 -7.506 1.00 92.44 320 ILE A O 1
ATOM 2491 N N . SER A 1 321 ? 8.522 -6.728 -5.919 1.00 91.81 321 SER A N 1
ATOM 2492 C CA . SER A 1 321 ? 7.809 -7.646 -5.024 1.00 91.81 321 SER A CA 1
ATOM 2493 C C . SER A 1 321 ? 6.482 -7.059 -4.548 1.00 91.81 321 SER A C 1
ATOM 2495 O O . SER A 1 321 ? 5.496 -7.781 -4.475 1.00 91.81 321 SER A O 1
ATOM 2497 N N . SER A 1 322 ? 6.431 -5.756 -4.264 1.00 91.38 322 SER A N 1
ATOM 2498 C CA . SER A 1 322 ? 5.190 -5.076 -3.877 1.00 91.38 322 SER A CA 1
ATOM 2499 C C . SER A 1 322 ? 4.170 -5.056 -5.019 1.00 91.38 322 SER A C 1
ATOM 2501 O O . SER A 1 322 ? 2.986 -5.249 -4.774 1.00 91.38 322 SER A O 1
ATOM 2503 N N . MET A 1 323 ? 4.619 -4.885 -6.267 1.00 93.69 323 MET A N 1
ATOM 2504 C CA . MET A 1 323 ? 3.756 -4.914 -7.454 1.00 93.69 323 MET A CA 1
ATOM 2505 C C . MET A 1 323 ? 3.271 -6.326 -7.821 1.00 93.69 323 MET A C 1
ATOM 2507 O O . MET A 1 323 ? 2.170 -6.474 -8.346 1.00 93.69 323 MET A O 1
ATOM 2511 N N . VAL A 1 324 ? 4.082 -7.359 -7.565 1.00 94.25 324 VAL A N 1
ATOM 2512 C CA . VAL A 1 324 ? 3.746 -8.753 -7.897 1.00 94.25 324 VAL A CA 1
ATOM 2513 C C . VAL A 1 324 ? 2.935 -9.432 -6.789 1.00 94.25 324 VAL A C 1
ATOM 2515 O O . VAL A 1 324 ? 1.933 -10.085 -7.074 1.00 94.25 324 VAL A O 1
ATOM 2518 N N . PHE A 1 325 ? 3.356 -9.285 -5.531 1.00 92.38 325 PHE A N 1
ATOM 2519 C CA . PHE A 1 325 ? 2.831 -10.044 -4.387 1.00 92.38 325 PHE A CA 1
ATOM 2520 C C . PHE A 1 325 ? 2.021 -9.203 -3.392 1.00 92.38 325 PHE A C 1
ATOM 2522 O O . PHE A 1 325 ? 1.391 -9.769 -2.498 1.00 92.38 325 PHE A O 1
ATOM 2529 N N . GLY A 1 326 ? 2.072 -7.873 -3.494 1.00 89.50 326 GLY A N 1
ATOM 2530 C CA . GLY A 1 326 ? 1.372 -6.977 -2.575 1.00 89.50 326 GLY A CA 1
ATOM 2531 C C . GLY A 1 326 ? -0.135 -6.917 -2.822 1.00 89.50 326 GLY A C 1
ATOM 2532 O O . GLY A 1 326 ? -0.633 -7.322 -3.873 1.00 89.50 326 GLY A O 1
ATOM 2533 N N . SER A 1 327 ? -0.875 -6.375 -1.854 1.00 86.94 327 SER A N 1
ATOM 2534 C CA . SER A 1 327 ? -2.267 -5.964 -2.085 1.00 86.94 327 SER A CA 1
ATOM 2535 C C . SER A 1 327 ? -2.343 -4.810 -3.068 1.00 86.94 327 SER A C 1
ATOM 2537 O O . SER A 1 327 ? -1.385 -4.060 -3.238 1.00 86.94 327 SER A O 1
ATOM 2539 N N . MET A 1 328 ? -3.517 -4.595 -3.653 1.00 87.31 328 MET A N 1
ATOM 2540 C CA . MET A 1 328 ? -3.713 -3.485 -4.577 1.00 87.31 328 MET A CA 1
ATOM 2541 C C . MET A 1 328 ? -3.286 -2.107 -4.034 1.00 87.31 328 MET A C 1
ATOM 2543 O O . MET A 1 328 ? -2.584 -1.418 -4.770 1.00 87.31 328 MET A O 1
ATOM 2547 N N . PRO A 1 329 ? -3.554 -1.705 -2.774 1.00 85.06 329 PRO A N 1
ATOM 2548 C CA . PRO A 1 329 ? -2.976 -0.474 -2.225 1.00 85.06 329 PRO A CA 1
ATOM 2549 C C . PRO A 1 329 ? -1.437 -0.445 -2.250 1.00 85.06 329 PRO A C 1
ATOM 2551 O O . PRO A 1 329 ? -0.846 0.560 -2.637 1.00 85.06 329 PRO A O 1
ATOM 2554 N N . GLN A 1 330 ? -0.766 -1.557 -1.925 1.00 86.81 330 GLN A N 1
ATOM 2555 C CA . GLN A 1 330 ? 0.700 -1.662 -1.996 1.00 86.81 330 GLN A CA 1
ATOM 2556 C C . GLN A 1 330 ? 1.222 -1.604 -3.439 1.00 86.81 330 GLN A C 1
ATOM 2558 O O . GLN A 1 330 ? 2.270 -0.998 -3.690 1.00 86.81 330 GLN A O 1
ATOM 2563 N N . VAL A 1 331 ? 0.494 -2.214 -4.380 1.00 89.94 331 VAL A N 1
ATOM 2564 C CA . VAL A 1 331 ? 0.784 -2.158 -5.819 1.00 89.94 331 VAL A CA 1
ATOM 2565 C C . VAL A 1 331 ? 0.689 -0.710 -6.307 1.00 89.94 331 VAL A C 1
ATOM 2567 O O . VAL A 1 331 ? 1.640 -0.219 -6.914 1.00 89.94 331 VAL A O 1
ATOM 2570 N N . MET A 1 332 ? -0.408 -0.007 -5.999 1.00 88.31 332 MET A N 1
ATOM 2571 C CA . MET A 1 332 ? -0.624 1.388 -6.405 1.00 88.31 332 MET A CA 1
ATOM 2572 C C . MET A 1 332 ? 0.407 2.326 -5.774 1.00 88.31 332 MET A C 1
ATOM 2574 O O . MET A 1 332 ? 1.003 3.133 -6.486 1.00 88.31 332 MET A O 1
ATOM 2578 N N . ALA A 1 333 ? 0.693 2.179 -4.477 1.00 86.50 333 ALA A N 1
ATOM 2579 C CA . ALA A 1 333 ? 1.724 2.964 -3.803 1.00 86.50 333 ALA A CA 1
ATOM 2580 C C . ALA A 1 333 ? 3.099 2.776 -4.456 1.00 86.50 333 ALA A C 1
ATOM 2582 O O . ALA A 1 333 ? 3.799 3.747 -4.739 1.00 86.50 333 ALA A O 1
ATOM 2583 N N . SER A 1 334 ? 3.462 1.531 -4.777 1.00 90.31 334 SER A N 1
ATOM 2584 C CA . SER A 1 334 ? 4.732 1.239 -5.448 1.00 90.31 334 SER A CA 1
ATOM 2585 C C . SER A 1 334 ? 4.781 1.795 -6.871 1.00 90.31 334 SER A C 1
ATOM 2587 O O . SER A 1 334 ? 5.824 2.302 -7.274 1.00 90.31 334 SER A O 1
ATOM 2589 N N . ALA A 1 335 ? 3.680 1.724 -7.623 1.00 92.06 335 ALA A N 1
ATOM 2590 C CA . ALA A 1 335 ? 3.581 2.286 -8.971 1.00 92.06 335 ALA A CA 1
ATOM 2591 C C . ALA A 1 335 ? 3.737 3.809 -8.968 1.00 92.06 335 ALA A C 1
ATOM 2593 O O . ALA A 1 335 ? 4.575 4.338 -9.698 1.00 92.06 335 ALA A O 1
ATOM 2594 N N . ASN A 1 336 ? 2.998 4.506 -8.100 1.00 89.56 336 ASN A N 1
ATOM 2595 C CA . ASN A 1 336 ? 3.085 5.960 -7.968 1.00 89.56 336 ASN A CA 1
ATOM 2596 C C . ASN A 1 336 ? 4.489 6.392 -7.511 1.00 89.56 336 ASN A C 1
ATOM 2598 O O . ASN A 1 336 ? 5.082 7.280 -8.119 1.00 89.56 336 ASN A O 1
ATOM 2602 N N . GLN A 1 337 ? 5.089 5.703 -6.532 1.00 89.19 337 GLN A N 1
ATOM 2603 C CA . GLN A 1 337 ? 6.443 6.026 -6.073 1.00 89.19 337 GLN A CA 1
ATOM 2604 C C . GLN A 1 337 ? 7.497 5.846 -7.176 1.00 89.19 337 GLN A C 1
ATOM 2606 O O . GLN A 1 337 ? 8.354 6.710 -7.355 1.00 89.19 337 GLN A O 1
ATOM 2611 N N . VAL A 1 338 ? 7.446 4.740 -7.929 1.00 92.12 338 VAL A N 1
ATOM 2612 C CA . VAL A 1 338 ? 8.386 4.506 -9.037 1.00 92.12 338 VAL A CA 1
ATOM 2613 C C . VAL A 1 338 ? 8.188 5.531 -10.148 1.00 92.12 338 VAL A C 1
ATOM 2615 O O . VAL A 1 338 ? 9.175 6.044 -10.672 1.00 92.12 338 VAL A O 1
ATOM 2618 N N . ARG A 1 339 ? 6.939 5.885 -10.468 1.00 92.00 339 ARG A N 1
ATOM 2619 C CA . ARG A 1 339 ? 6.649 6.962 -11.415 1.00 92.00 339 ARG A CA 1
ATOM 2620 C C . ARG A 1 339 ? 7.263 8.286 -10.965 1.00 92.00 339 ARG A C 1
ATOM 2622 O O . ARG A 1 339 ? 7.913 8.930 -11.781 1.00 92.00 339 ARG A O 1
ATOM 2629 N N . ASN A 1 340 ? 7.072 8.681 -9.707 1.00 89.75 340 ASN A N 1
ATOM 2630 C CA . ASN A 1 340 ? 7.594 9.945 -9.183 1.00 89.75 340 ASN A CA 1
ATOM 2631 C C . ASN A 1 340 ? 9.130 9.981 -9.269 1.00 89.75 340 ASN A C 1
ATOM 2633 O O . ASN A 1 340 ? 9.693 10.974 -9.713 1.00 89.75 340 ASN A O 1
ATOM 2637 N N . ILE A 1 341 ? 9.803 8.859 -8.981 1.00 91.19 341 ILE A N 1
ATOM 2638 C CA . ILE A 1 341 ? 11.253 8.719 -9.203 1.00 91.19 341 ILE A CA 1
ATOM 2639 C C . ILE A 1 341 ? 11.607 8.868 -10.690 1.00 91.19 341 ILE A C 1
ATOM 2641 O O . ILE A 1 341 ? 12.566 9.551 -11.029 1.00 91.19 341 ILE A O 1
ATOM 2645 N N . HIS A 1 342 ? 10.870 8.216 -11.593 1.00 93.75 342 HIS A N 1
ATOM 2646 C CA . HIS A 1 342 ? 11.141 8.299 -13.029 1.00 93.75 342 HIS A CA 1
ATOM 2647 C C . HIS A 1 342 ? 10.875 9.690 -13.619 1.00 93.75 342 HIS A C 1
ATOM 2649 O O . HIS A 1 342 ? 11.545 10.066 -14.579 1.00 93.75 342 HIS A O 1
ATOM 2655 N N . GLU A 1 343 ? 9.935 10.454 -13.063 1.00 91.81 343 GLU A N 1
ATOM 2656 C CA . GLU A 1 343 ? 9.643 11.824 -13.499 1.00 91.81 343 GLU A CA 1
ATOM 2657 C C . GLU A 1 343 ? 10.846 12.756 -13.286 1.00 91.81 343 GLU A C 1
ATOM 2659 O O . GLU A 1 343 ? 11.094 13.641 -14.099 1.00 91.81 343 GLU A O 1
ATOM 2664 N N . GLU A 1 344 ? 11.645 12.511 -12.242 1.00 92.81 344 GLU A N 1
ATOM 2665 C CA . GLU A 1 344 ? 12.870 13.266 -11.946 1.00 92.81 344 GLU A CA 1
ATOM 2666 C C . GLU A 1 344 ? 14.083 12.834 -12.796 1.00 92.81 344 GLU A C 1
ATOM 2668 O O . GLU A 1 344 ? 15.123 13.496 -12.785 1.00 92.81 344 GLU A O 1
ATOM 2673 N N . ILE A 1 345 ? 13.985 11.721 -13.533 1.00 93.69 345 ILE A N 1
ATOM 2674 C CA . ILE A 1 345 ? 15.086 11.177 -14.337 1.00 93.69 345 ILE A CA 1
ATOM 2675 C C . ILE A 1 345 ? 14.932 11.636 -15.788 1.00 93.69 345 ILE A C 1
ATOM 2677 O O . ILE A 1 345 ? 14.364 10.949 -16.644 1.00 93.69 345 ILE A O 1
ATOM 2681 N N . GLU A 1 346 ? 15.516 12.793 -16.070 1.00 94.88 346 GLU A N 1
ATOM 2682 C CA . GLU A 1 346 ? 15.715 13.325 -17.413 1.00 94.88 346 GLU A CA 1
ATOM 2683 C C . GLU A 1 346 ? 17.123 13.899 -17.582 1.00 94.88 346 GLU A C 1
ATOM 2685 O O . GLU A 1 346 ? 17.757 14.326 -16.618 1.00 94.88 346 GLU A O 1
ATOM 2690 N N . GLY A 1 347 ? 17.622 13.911 -18.815 1.00 94.81 347 GLY A N 1
ATOM 2691 C CA . GLY A 1 347 ? 18.954 14.424 -19.103 1.00 94.81 347 GLY A CA 1
ATOM 2692 C C . GLY A 1 347 ? 19.304 14.378 -20.581 1.00 94.81 347 GLY A C 1
ATOM 2693 O O . GLY A 1 347 ? 18.451 14.153 -21.441 1.00 94.81 347 GLY A O 1
ATOM 2694 N N . GLU A 1 348 ? 20.584 14.584 -20.875 1.00 95.81 348 GLU A N 1
ATOM 2695 C CA . GLU A 1 348 ? 21.130 14.530 -22.228 1.00 95.81 348 GLU A CA 1
ATOM 2696 C C . GLU A 1 348 ? 22.258 13.500 -22.313 1.00 95.81 348 GLU A C 1
ATOM 2698 O O . GLU A 1 348 ? 23.047 13.299 -21.384 1.00 95.81 348 GLU A O 1
ATOM 2703 N N . MET A 1 349 ? 22.352 12.829 -23.457 1.00 93.56 349 MET A N 1
ATOM 2704 C CA . MET A 1 349 ? 23.434 11.891 -23.724 1.00 93.56 349 MET A CA 1
ATOM 2705 C C . MET A 1 349 ? 24.770 12.620 -23.879 1.00 93.56 349 MET A C 1
ATOM 2707 O O . MET A 1 349 ? 24.926 13.482 -24.743 1.00 93.56 349 MET A O 1
ATOM 2711 N N . THR A 1 350 ? 25.759 12.219 -23.084 1.00 92.12 350 THR A N 1
ATOM 2712 C CA . THR A 1 350 ? 27.123 12.774 -23.094 1.00 92.12 350 THR A CA 1
ATOM 2713 C C . THR A 1 350 ? 28.008 12.192 -24.194 1.00 92.12 350 THR A C 1
ATOM 2715 O O . THR A 1 350 ? 29.047 12.758 -24.520 1.00 92.12 350 THR A O 1
ATOM 2718 N N . GLU A 1 351 ? 27.607 11.070 -24.788 1.00 90.50 351 GLU A N 1
ATOM 2719 C CA . GLU A 1 351 ? 28.347 10.376 -25.838 1.00 90.50 351 GLU A CA 1
ATOM 2720 C C . GLU A 1 351 ? 27.402 9.926 -26.956 1.00 90.50 351 GLU A C 1
ATOM 2722 O O . GLU A 1 351 ? 26.203 9.735 -26.749 1.00 90.50 351 GLU A O 1
ATOM 2727 N N . GLN A 1 352 ? 27.942 9.741 -28.161 1.00 92.94 352 GLN A N 1
ATOM 2728 C CA . GLN A 1 352 ? 27.202 9.111 -29.251 1.00 92.94 352 GLN A CA 1
ATOM 2729 C C . GLN A 1 352 ? 27.169 7.593 -29.042 1.00 92.94 352 GLN A C 1
ATOM 2731 O O . GLN A 1 352 ? 28.220 6.960 -28.956 1.00 92.94 352 GLN A O 1
ATOM 2736 N N . ALA A 1 353 ? 25.976 6.996 -29.038 1.00 90.69 353 ALA A N 1
ATOM 2737 C CA . ALA A 1 353 ? 25.817 5.556 -28.870 1.00 90.69 353 ALA A CA 1
ATOM 2738 C C . ALA A 1 353 ? 24.597 5.019 -29.631 1.00 90.69 353 ALA A C 1
ATOM 2740 O O . ALA A 1 353 ? 23.458 5.453 -29.442 1.00 90.69 353 ALA A O 1
ATOM 2741 N N . GLY A 1 354 ? 24.844 4.030 -30.496 1.00 88.31 354 GLY A N 1
ATOM 2742 C CA . GLY A 1 354 ? 23.817 3.440 -31.350 1.00 88.31 354 GLY A CA 1
ATOM 2743 C C . GLY A 1 354 ? 23.143 4.491 -32.234 1.00 88.31 354 GLY A C 1
ATOM 2744 O O . GLY A 1 354 ? 23.809 5.187 -32.998 1.00 88.31 354 GLY A O 1
ATOM 2745 N N . ALA A 1 355 ? 21.821 4.592 -32.114 1.00 88.19 355 ALA A N 1
ATOM 2746 C CA . ALA A 1 355 ? 20.995 5.513 -32.887 1.00 88.19 355 ALA A CA 1
ATOM 2747 C C . ALA A 1 355 ? 20.913 6.937 -32.302 1.00 88.19 355 ALA A C 1
ATOM 2749 O O . ALA A 1 355 ? 20.284 7.806 -32.903 1.00 88.19 355 ALA A O 1
ATOM 2750 N N . PHE A 1 356 ? 21.519 7.174 -31.135 1.00 91.12 356 PHE A N 1
ATOM 2751 C CA . PHE A 1 356 ? 21.424 8.436 -30.411 1.00 91.12 356 PHE A CA 1
ATOM 2752 C C . PHE A 1 356 ? 22.744 9.215 -30.479 1.00 91.12 356 PHE A C 1
ATOM 2754 O O . PHE A 1 356 ? 23.835 8.660 -30.318 1.00 91.12 356 PHE A O 1
ATOM 2761 N N . HIS A 1 357 ? 22.642 10.518 -30.730 1.00 92.25 357 HIS A N 1
ATOM 2762 C CA . HIS A 1 357 ? 23.775 11.438 -30.847 1.00 92.25 357 HIS A CA 1
ATOM 2763 C C . HIS A 1 357 ? 24.120 12.095 -29.501 1.00 92.25 357 HIS A C 1
ATOM 2765 O O . HIS A 1 357 ? 23.284 12.139 -28.598 1.00 92.25 357 HIS A O 1
ATOM 2771 N N . HIS A 1 358 ? 25.317 12.677 -29.395 1.00 93.62 358 HIS A N 1
ATOM 2772 C CA . HIS A 1 358 ? 25.652 13.588 -28.295 1.00 93.62 358 HIS A CA 1
ATOM 2773 C C . HIS A 1 358 ? 24.603 14.710 -28.191 1.00 93.62 358 HIS A C 1
ATOM 2775 O O . HIS A 1 358 ? 24.263 15.329 -29.201 1.00 93.62 358 HIS A O 1
ATOM 2781 N N . GLY A 1 359 ? 24.118 14.985 -26.979 1.00 93.25 359 GLY A N 1
ATOM 2782 C CA . GLY A 1 359 ? 23.059 15.960 -26.706 1.00 93.25 359 GLY A CA 1
ATOM 2783 C C . GLY A 1 359 ? 21.639 15.445 -26.968 1.00 93.25 359 GLY A C 1
ATOM 2784 O O . GLY A 1 359 ? 20.690 16.215 -26.877 1.00 93.25 359 GLY A O 1
ATOM 2785 N N . SER A 1 360 ? 21.453 14.163 -27.311 1.00 93.00 360 SER A N 1
ATOM 2786 C CA . SER A 1 360 ? 20.099 13.596 -27.403 1.00 93.00 360 SER A CA 1
ATOM 2787 C C . SER A 1 360 ? 19.457 13.588 -26.019 1.00 93.00 360 SER A C 1
ATOM 2789 O O . SER A 1 360 ? 20.030 13.019 -25.089 1.00 93.00 360 SER A O 1
ATOM 2791 N N . ALA A 1 361 ? 18.278 14.192 -25.890 1.00 93.69 361 ALA A N 1
ATOM 2792 C CA . ALA A 1 361 ? 17.514 14.170 -24.650 1.00 93.69 361 ALA A CA 1
ATOM 2793 C C . ALA A 1 361 ? 16.983 12.759 -24.354 1.00 93.69 361 ALA A C 1
ATOM 2795 O O . ALA A 1 361 ? 16.629 12.019 -25.275 1.00 93.69 361 ALA A O 1
ATOM 2796 N N . TYR A 1 362 ? 16.889 12.414 -23.074 1.00 92.56 362 TYR A N 1
ATOM 2797 C CA . TYR A 1 362 ? 16.246 11.195 -22.598 1.00 92.56 362 TYR A CA 1
ATOM 2798 C C . TYR A 1 362 ? 15.377 11.475 -21.375 1.00 92.56 362 TYR A C 1
ATOM 2800 O O . TYR A 1 362 ? 15.617 12.424 -20.627 1.00 92.56 362 TYR A O 1
ATOM 2808 N N . ARG A 1 363 ? 14.387 10.606 -21.152 1.00 93.31 363 ARG A N 1
ATOM 2809 C CA . ARG A 1 363 ? 13.529 10.604 -19.959 1.00 93.31 363 ARG A CA 1
ATOM 2810 C C . ARG A 1 363 ? 13.191 9.178 -19.560 1.00 93.31 363 ARG A C 1
ATOM 2812 O O . ARG A 1 363 ? 12.842 8.388 -20.432 1.00 93.31 363 ARG A O 1
ATOM 2819 N N . ALA A 1 364 ? 13.211 8.851 -18.268 1.00 92.94 364 ALA A N 1
ATOM 2820 C CA . ALA A 1 364 ? 12.897 7.495 -17.806 1.00 92.94 364 ALA A CA 1
ATOM 2821 C C . ALA A 1 364 ? 11.479 7.034 -18.196 1.00 92.94 364 ALA A C 1
ATOM 2823 O O . ALA A 1 364 ? 11.295 5.864 -18.527 1.00 92.94 364 ALA A O 1
ATOM 2824 N N . ASN A 1 365 ? 10.514 7.959 -18.251 1.00 92.69 365 ASN A N 1
ATOM 2825 C CA . ASN A 1 365 ? 9.133 7.701 -18.682 1.00 92.69 365 ASN A CA 1
ATOM 2826 C C . ASN A 1 365 ? 8.952 7.642 -20.217 1.00 92.69 365 ASN A C 1
ATOM 2828 O O . ASN A 1 365 ? 7.824 7.699 -20.715 1.00 92.69 365 ASN A O 1
ATOM 2832 N N . GLU A 1 366 ? 10.030 7.541 -21.004 1.00 92.31 366 GLU A N 1
ATOM 2833 C CA . GLU A 1 366 ? 9.935 7.341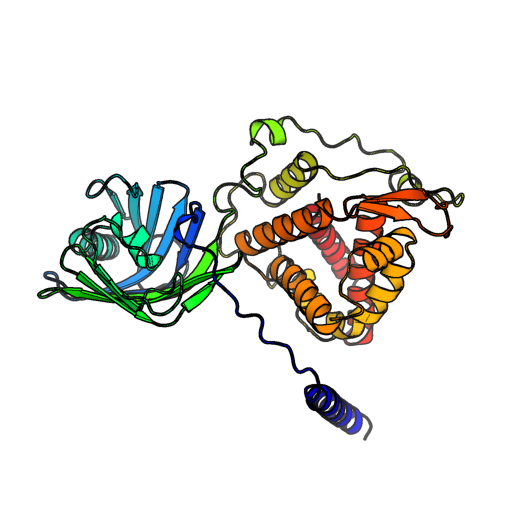 -22.451 1.00 92.31 366 GLU A CA 1
ATOM 2834 C C . GLU A 1 366 ? 9.596 5.875 -22.796 1.00 92.31 366 GLU A C 1
ATOM 2836 O O . GLU A 1 366 ? 10.288 4.923 -22.426 1.00 92.31 366 GLU A O 1
ATOM 2841 N N . VAL A 1 367 ? 8.515 5.698 -23.560 1.00 91.00 367 VAL A N 1
ATOM 2842 C CA . VAL A 1 367 ? 7.879 4.410 -23.880 1.00 91.00 367 VAL A CA 1
ATOM 2843 C C . VAL A 1 367 ? 8.854 3.424 -24.524 1.00 91.00 367 VAL A C 1
ATOM 2845 O O . VAL A 1 367 ? 8.797 2.231 -24.233 1.00 91.00 367 VAL A O 1
ATOM 2848 N N . SER A 1 368 ? 9.754 3.901 -25.390 1.00 89.62 368 SER A N 1
ATOM 2849 C CA . SER A 1 368 ? 10.707 3.055 -26.119 1.00 89.62 368 SER A CA 1
ATOM 2850 C C . SER A 1 368 ? 11.601 2.250 -25.166 1.00 89.62 368 SER A C 1
ATOM 2852 O O . SER A 1 368 ? 11.692 1.024 -25.292 1.00 89.62 368 SER A O 1
ATOM 2854 N N . ALA A 1 369 ? 12.184 2.897 -24.155 1.00 91.06 369 ALA A N 1
ATOM 2855 C CA . ALA A 1 369 ? 13.025 2.193 -23.200 1.00 91.06 369 ALA A CA 1
ATOM 2856 C C . ALA A 1 369 ? 12.239 1.501 -22.097 1.00 91.06 369 ALA A C 1
ATOM 2858 O O . ALA A 1 369 ? 12.686 0.452 -21.641 1.00 91.06 369 ALA A O 1
ATOM 2859 N N . MET A 1 370 ? 11.075 2.013 -21.684 1.00 93.38 370 MET A N 1
ATOM 2860 C CA . MET A 1 370 ? 10.232 1.270 -20.743 1.00 93.38 370 MET A CA 1
ATOM 2861 C C . MET A 1 370 ? 9.850 -0.096 -21.320 1.00 93.38 370 MET A C 1
ATOM 2863 O O . MET A 1 370 ? 9.992 -1.109 -20.639 1.00 93.38 370 MET A O 1
ATOM 2867 N N . ILE A 1 371 ? 9.485 -0.160 -22.606 1.00 92.00 371 ILE A N 1
ATOM 2868 C CA . ILE A 1 371 ? 9.227 -1.427 -23.304 1.00 92.00 371 ILE A CA 1
ATOM 2869 C C . ILE A 1 371 ? 10.494 -2.285 -23.412 1.00 92.00 371 ILE A C 1
ATOM 2871 O O . ILE A 1 371 ? 10.413 -3.500 -23.224 1.00 92.00 371 ILE A O 1
ATOM 2875 N N . TRP A 1 372 ? 11.665 -1.691 -23.664 1.00 92.62 372 TRP A N 1
ATOM 2876 C CA . TRP A 1 372 ? 12.939 -2.422 -23.660 1.00 92.62 372 TRP A CA 1
ATOM 2877 C C . TRP A 1 372 ? 13.228 -3.071 -22.299 1.00 92.62 372 TRP A C 1
ATOM 2879 O O . TRP A 1 372 ? 13.500 -4.271 -22.213 1.00 92.62 372 TRP A O 1
ATOM 2889 N N . VAL A 1 373 ? 13.135 -2.294 -21.220 1.00 95.25 373 VAL A N 1
ATOM 2890 C CA . VAL A 1 373 ? 13.365 -2.754 -19.845 1.00 95.25 373 VAL A CA 1
ATOM 2891 C C . VAL A 1 373 ? 12.346 -3.824 -19.456 1.00 95.25 373 VAL A C 1
ATOM 2893 O O . VAL A 1 373 ? 12.727 -4.866 -18.924 1.00 95.25 373 VAL A O 1
ATOM 2896 N N . HIS A 1 374 ? 11.076 -3.614 -19.797 1.00 95.62 374 HIS A N 1
ATOM 2897 C CA . HIS A 1 374 ? 9.991 -4.564 -19.581 1.00 95.62 374 HIS A CA 1
ATOM 2898 C C . HIS A 1 374 ? 10.241 -5.899 -20.297 1.00 95.62 374 HIS A C 1
ATOM 2900 O O . HIS A 1 374 ? 10.235 -6.958 -19.672 1.00 95.62 374 HIS A O 1
ATOM 2906 N N . ALA A 1 375 ? 10.510 -5.862 -21.605 1.00 95.00 375 ALA A N 1
ATOM 2907 C CA . ALA A 1 375 ? 10.717 -7.064 -22.406 1.00 95.00 375 ALA A CA 1
ATOM 2908 C C . ALA A 1 375 ? 11.937 -7.864 -21.929 1.00 95.00 375 ALA A C 1
ATOM 2910 O O . ALA A 1 375 ? 11.872 -9.086 -21.800 1.00 95.00 375 ALA A O 1
ATOM 2911 N N . THR A 1 376 ? 13.042 -7.176 -21.633 1.00 96.38 376 THR A N 1
ATOM 2912 C CA . THR A 1 376 ? 14.283 -7.818 -21.178 1.00 96.38 376 THR A CA 1
ATOM 2913 C C . THR A 1 376 ? 14.165 -8.399 -19.771 1.00 96.38 376 THR A C 1
ATOM 2915 O O . THR A 1 376 ? 14.771 -9.439 -19.500 1.00 96.38 376 THR A O 1
ATOM 2918 N N . LEU A 1 377 ? 13.367 -7.790 -18.887 1.00 95.69 377 LEU A N 1
ATOM 2919 C CA . LEU A 1 377 ? 13.067 -8.337 -17.565 1.00 95.69 377 LEU A CA 1
ATOM 2920 C C . LEU A 1 377 ? 12.296 -9.656 -17.683 1.00 95.69 377 LEU A C 1
ATOM 2922 O O . LEU A 1 377 ? 12.771 -10.690 -17.217 1.00 95.69 377 LEU A O 1
ATOM 2926 N N . TRP A 1 378 ? 11.145 -9.648 -18.351 1.00 95.75 378 TRP A N 1
ATOM 2927 C CA . TRP A 1 378 ? 10.262 -10.816 -18.365 1.00 95.75 378 TRP A CA 1
ATOM 2928 C C . TRP A 1 378 ? 10.783 -11.963 -19.222 1.00 95.75 378 TRP A C 1
ATOM 2930 O O . TRP A 1 378 ? 10.645 -13.127 -18.842 1.00 95.75 378 TRP A O 1
ATOM 2940 N N . GLU A 1 379 ? 11.473 -11.664 -20.324 1.00 96.62 379 GLU A N 1
ATOM 2941 C CA . GLU A 1 379 ? 12.177 -12.700 -21.079 1.00 96.62 379 GLU A CA 1
ATOM 2942 C C . GLU A 1 379 ? 13.308 -13.320 -20.243 1.00 96.62 379 GLU A C 1
ATOM 2944 O O . GLU A 1 379 ? 13.497 -14.536 -20.290 1.00 96.62 379 GLU A O 1
ATOM 2949 N N . THR A 1 380 ? 13.994 -12.534 -19.399 1.00 97.00 380 THR A N 1
ATOM 2950 C CA . THR A 1 380 ? 14.966 -13.077 -18.437 1.00 97.00 380 THR A CA 1
ATOM 2951 C C . THR A 1 380 ? 14.306 -14.022 -17.441 1.00 97.00 380 THR A C 1
ATOM 2953 O O . THR A 1 380 ? 14.841 -15.106 -17.214 1.00 97.00 380 THR A O 1
ATOM 2956 N N . ILE A 1 381 ? 13.159 -13.655 -16.869 1.00 95.56 381 ILE A N 1
ATOM 2957 C CA . ILE A 1 381 ? 12.452 -14.504 -15.903 1.00 95.56 381 ILE A CA 1
ATOM 2958 C C . ILE A 1 381 ? 12.058 -15.844 -16.533 1.00 95.56 381 ILE A C 1
ATOM 2960 O O . ILE A 1 381 ? 12.404 -16.894 -15.989 1.00 95.56 381 ILE A O 1
ATOM 2964 N N . VAL A 1 382 ? 11.443 -15.830 -17.721 1.00 97.38 382 VAL A N 1
ATOM 2965 C CA . VAL A 1 382 ? 11.101 -17.060 -18.459 1.00 97.38 382 VAL A CA 1
ATOM 2966 C C . VAL A 1 382 ? 12.351 -17.885 -18.755 1.00 97.38 382 VAL A C 1
ATOM 2968 O O . VAL A 1 382 ? 12.378 -19.086 -18.485 1.00 97.38 382 VAL A O 1
ATOM 2971 N N . HIS A 1 383 ? 13.410 -17.250 -19.268 1.00 97.25 383 HIS A N 1
ATOM 2972 C CA . HIS A 1 383 ? 14.659 -17.935 -19.589 1.00 97.25 383 HIS A CA 1
ATOM 2973 C C . HIS A 1 383 ? 15.253 -18.632 -18.364 1.00 97.25 383 HIS A C 1
ATOM 2975 O O . HIS A 1 383 ? 15.635 -19.800 -18.433 1.00 97.25 383 HIS A O 1
ATOM 2981 N N . MET A 1 384 ? 15.340 -17.922 -17.240 1.00 96.88 384 MET A N 1
ATOM 2982 C CA . MET A 1 384 ? 15.931 -18.454 -16.018 1.00 96.88 384 MET A CA 1
ATOM 2983 C C . MET A 1 384 ? 15.060 -19.536 -15.390 1.00 96.88 384 MET A C 1
ATOM 2985 O O . MET A 1 384 ? 15.603 -20.539 -14.928 1.00 96.88 384 MET A O 1
ATOM 2989 N N . TYR A 1 385 ? 13.735 -19.388 -15.436 1.00 96.38 385 TYR A N 1
ATOM 2990 C CA . TYR A 1 385 ? 12.807 -20.418 -14.981 1.00 96.38 385 TYR A CA 1
ATOM 2991 C C . TYR A 1 385 ? 13.015 -21.720 -15.761 1.00 96.38 385 TYR A C 1
ATOM 2993 O O . TYR A 1 385 ? 13.281 -22.760 -15.166 1.00 96.38 385 TYR A O 1
ATOM 3001 N N . GLU A 1 386 ? 13.011 -21.671 -17.097 1.00 96.50 386 GLU A N 1
ATOM 3002 C CA . GLU A 1 386 ? 13.188 -22.873 -17.926 1.00 96.50 386 GLU A CA 1
ATOM 3003 C C . GLU A 1 386 ? 14.578 -23.514 -17.790 1.00 96.50 386 GLU A C 1
ATOM 3005 O O . GLU A 1 386 ? 14.748 -24.700 -18.085 1.00 96.50 386 GLU A O 1
ATOM 3010 N N . LYS A 1 387 ? 15.587 -22.741 -17.367 1.00 95.81 387 LYS A N 1
ATOM 3011 C CA . LYS A 1 387 ? 16.950 -23.231 -17.113 1.00 95.81 387 LYS A CA 1
ATOM 3012 C C . LYS A 1 387 ? 17.106 -23.909 -15.758 1.00 95.81 387 LYS A C 1
ATOM 3014 O O . LYS A 1 387 ? 17.896 -24.847 -15.661 1.00 95.81 387 LYS A O 1
ATOM 3019 N N . LEU A 1 388 ? 16.436 -23.398 -14.730 1.00 94.06 388 LEU A N 1
ATOM 3020 C CA . LEU A 1 388 ? 16.582 -23.866 -13.351 1.00 94.06 388 LEU A CA 1
ATOM 3021 C C . LEU A 1 388 ? 15.541 -24.921 -12.978 1.00 94.06 388 LEU A C 1
ATOM 3023 O O . LEU A 1 388 ? 15.843 -25.806 -12.181 1.00 94.06 388 LEU A O 1
ATOM 3027 N N . GLU A 1 389 ? 14.360 -24.839 -13.585 1.00 94.31 389 GLU A N 1
ATOM 3028 C CA . GLU A 1 389 ? 13.207 -25.680 -13.291 1.00 94.31 389 GLU A CA 1
ATOM 3029 C C . GLU A 1 389 ? 12.872 -26.571 -14.498 1.00 94.31 389 GLU A C 1
ATOM 3031 O O . GLU A 1 389 ? 13.586 -27.529 -14.800 1.00 94.31 389 GLU A O 1
ATOM 3036 N N . HIS A 1 390 ? 11.783 -26.279 -15.208 1.00 93.06 390 HIS A N 1
ATOM 3037 C CA . HIS A 1 390 ? 11.316 -27.042 -16.359 1.00 93.06 390 HIS A CA 1
ATOM 3038 C C . HIS A 1 390 ? 10.799 -26.113 -17.456 1.00 93.06 390 HIS A C 1
ATOM 3040 O O . HIS A 1 390 ? 10.503 -24.943 -17.223 1.00 93.06 390 HIS A O 1
ATOM 3046 N N . LYS A 1 391 ? 10.697 -26.649 -18.676 1.00 97.31 391 LYS A N 1
ATOM 3047 C CA . LYS A 1 391 ? 10.158 -25.905 -19.817 1.00 97.31 391 LYS A CA 1
ATOM 3048 C C . LYS A 1 391 ? 8.687 -25.571 -19.601 1.00 97.31 391 LYS A C 1
ATOM 3050 O O . LYS A 1 391 ? 7.917 -26.457 -19.238 1.00 97.31 391 LYS A O 1
ATOM 3055 N N . LEU A 1 392 ? 8.322 -24.332 -19.910 1.00 97.69 392 LEU A N 1
ATOM 3056 C CA . LEU A 1 392 ? 6.939 -23.877 -19.897 1.00 97.69 392 LEU A CA 1
ATOM 3057 C C . LEU A 1 392 ? 6.248 -24.284 -21.199 1.00 97.69 392 LEU A C 1
ATOM 3059 O O . LEU A 1 392 ? 6.839 -24.257 -22.286 1.00 97.69 392 LEU A O 1
ATOM 3063 N N . THR A 1 393 ? 4.979 -24.644 -21.090 1.00 98.38 393 THR A N 1
ATOM 3064 C CA . THR A 1 393 ? 4.100 -24.856 -22.240 1.00 98.38 393 THR A CA 1
ATOM 3065 C C . THR A 1 393 ? 3.832 -23.534 -22.975 1.00 98.38 393 THR A C 1
ATOM 3067 O O . THR A 1 393 ? 3.978 -22.458 -22.390 1.00 98.38 393 THR A O 1
ATOM 3070 N N . PRO A 1 394 ? 3.425 -23.573 -24.258 1.00 98.00 394 PRO A N 1
ATOM 3071 C CA . PRO A 1 394 ? 2.996 -22.369 -24.969 1.00 98.00 394 PRO A CA 1
ATOM 3072 C C . PRO A 1 394 ? 1.885 -21.609 -24.233 1.00 98.00 394 PRO A C 1
ATOM 3074 O O . PRO A 1 394 ? 1.972 -20.398 -24.101 1.00 98.00 394 PRO A O 1
ATOM 3077 N N . GLN A 1 395 ? 0.907 -22.323 -23.671 1.00 98.12 395 GLN A N 1
ATOM 3078 C CA . GLN A 1 395 ? -0.217 -21.732 -22.944 1.00 98.12 395 GLN A CA 1
ATOM 3079 C C . GLN A 1 395 ? 0.233 -20.986 -21.683 1.00 98.12 395 GLN A C 1
ATOM 3081 O O . GLN A 1 395 ? -0.254 -19.895 -21.415 1.00 98.12 395 GLN A O 1
ATOM 3086 N N . GLU A 1 396 ? 1.186 -21.542 -20.931 1.00 98.06 396 GLU A N 1
ATOM 3087 C CA . GLU A 1 396 ? 1.769 -20.868 -19.764 1.00 98.06 396 GLU A CA 1
ATOM 3088 C C . GLU A 1 396 ? 2.532 -19.598 -20.157 1.00 98.06 396 GLU A C 1
ATOM 3090 O O . GLU A 1 396 ? 2.460 -18.594 -19.452 1.00 98.06 396 GLU A O 1
ATOM 3095 N N . LYS A 1 397 ? 3.250 -19.620 -21.288 1.00 98.12 397 LYS A N 1
ATOM 3096 C CA . LYS A 1 397 ? 3.948 -18.432 -21.806 1.00 98.12 397 LYS A CA 1
ATOM 3097 C C . LYS A 1 397 ? 2.968 -17.365 -22.289 1.00 98.12 397 LYS A C 1
ATOM 3099 O O . LYS A 1 397 ? 3.199 -16.191 -22.020 1.00 98.12 397 LYS A O 1
ATOM 3104 N N . ASP A 1 398 ? 1.888 -17.766 -22.955 1.00 98.06 398 ASP A N 1
ATOM 3105 C CA . ASP A 1 398 ? 0.833 -16.856 -23.408 1.00 98.06 398 ASP A CA 1
ATOM 3106 C C . ASP A 1 398 ? 0.108 -16.221 -22.212 1.00 98.06 398 ASP A C 1
ATOM 3108 O O . ASP A 1 398 ? -0.062 -15.004 -22.179 1.00 98.06 398 ASP A O 1
ATOM 3112 N N . GLN A 1 399 ? -0.246 -17.010 -21.189 1.00 97.62 399 GLN A N 1
ATOM 3113 C CA . GLN A 1 399 ? -0.832 -16.489 -19.952 1.00 97.62 399 GLN A CA 1
ATOM 3114 C C . GLN A 1 399 ? 0.117 -15.505 -19.261 1.00 97.62 399 GLN A C 1
ATOM 3116 O O . GLN A 1 399 ? -0.293 -14.399 -18.915 1.00 97.62 399 GLN A O 1
ATOM 3121 N N . PHE A 1 400 ? 1.390 -15.878 -19.098 1.00 97.81 400 PHE A N 1
ATOM 3122 C CA . PHE A 1 400 ? 2.384 -14.992 -18.501 1.00 97.81 400 PHE A CA 1
ATOM 3123 C C . PHE A 1 400 ? 2.517 -13.685 -19.287 1.00 97.81 400 PHE A C 1
ATOM 3125 O O . PHE A 1 400 ? 2.563 -12.619 -18.688 1.00 97.81 400 PHE A O 1
ATOM 3132 N N . TYR A 1 401 ? 2.513 -13.744 -20.620 1.00 97.31 401 TYR A N 1
ATOM 3133 C CA . TYR A 1 401 ? 2.565 -12.557 -21.470 1.00 97.31 401 TYR A CA 1
ATOM 3134 C C . TYR A 1 401 ? 1.353 -11.628 -21.291 1.00 97.31 401 TYR A C 1
ATOM 3136 O O . TYR A 1 401 ? 1.520 -10.410 -21.290 1.00 97.31 401 TYR A O 1
ATOM 3144 N N . GLU A 1 402 ? 0.138 -12.158 -21.119 1.00 96.75 402 GLU A N 1
ATOM 3145 C CA . GLU A 1 402 ? -1.023 -11.320 -20.779 1.00 96.75 402 GLU A CA 1
ATOM 3146 C C . GLU A 1 402 ? -0.864 -10.668 -19.396 1.00 96.75 402 GLU A C 1
ATOM 3148 O O . GLU A 1 402 ? -1.132 -9.476 -19.238 1.00 96.75 402 GLU A O 1
ATOM 3153 N N . GLU A 1 403 ? -0.348 -11.407 -18.414 1.00 96.69 403 GLU A N 1
ATOM 3154 C CA . GLU A 1 403 ? -0.067 -10.887 -17.073 1.00 96.69 403 GLU A CA 1
ATOM 3155 C C . GLU A 1 403 ? 1.034 -9.808 -17.085 1.00 96.69 403 GLU A C 1
ATOM 3157 O O . GLU A 1 403 ? 0.924 -8.805 -16.375 1.00 96.69 403 GLU A O 1
ATOM 3162 N N . THR A 1 404 ? 2.058 -9.917 -17.943 1.00 96.81 404 THR A N 1
ATOM 3163 C CA . THR A 1 404 ? 3.063 -8.849 -18.061 1.00 96.81 404 THR A CA 1
ATOM 3164 C C . THR A 1 404 ? 2.462 -7.562 -18.625 1.00 96.81 404 THR A C 1
ATOM 3166 O O . THR A 1 404 ? 2.886 -6.480 -18.231 1.00 96.81 404 THR A O 1
ATOM 3169 N N . LYS A 1 405 ? 1.433 -7.614 -19.482 1.00 94.50 405 LYS A N 1
ATOM 3170 C CA . LYS A 1 405 ? 0.752 -6.386 -19.943 1.00 94.50 405 LYS A CA 1
ATOM 3171 C C . LYS A 1 405 ? 0.072 -5.646 -18.795 1.00 94.50 405 LYS A C 1
ATOM 3173 O O . LYS A 1 405 ? 0.135 -4.421 -18.766 1.00 94.50 405 LYS A O 1
ATOM 3178 N N . LEU A 1 406 ? -0.522 -6.372 -17.844 1.00 94.00 406 LEU A N 1
ATOM 3179 C CA . LEU A 1 406 ? -1.076 -5.773 -16.626 1.00 94.00 406 LEU A CA 1
ATOM 3180 C C . LEU A 1 406 ? 0.025 -5.095 -15.805 1.00 94.00 406 LEU A C 1
ATOM 3182 O O . LEU A 1 406 ? -0.146 -3.964 -15.363 1.00 94.00 406 LEU A O 1
ATOM 3186 N N . PHE A 1 407 ? 1.191 -5.736 -15.677 1.00 95.56 407 PHE A N 1
ATOM 3187 C CA . PHE A 1 407 ? 2.343 -5.114 -15.022 1.00 95.56 407 PHE A CA 1
ATOM 3188 C C . PHE A 1 407 ? 2.814 -3.853 -15.760 1.00 95.56 407 PHE A C 1
ATOM 3190 O O . PHE A 1 407 ? 3.164 -2.866 -15.124 1.00 95.56 407 PHE A O 1
ATOM 3197 N N . ALA A 1 408 ? 2.817 -3.852 -17.097 1.00 94.69 408 ALA A N 1
ATOM 3198 C CA . ALA A 1 408 ? 3.207 -2.681 -17.882 1.00 94.69 408 ALA A CA 1
ATOM 3199 C C . ALA A 1 408 ? 2.293 -1.471 -17.621 1.00 94.69 408 ALA A C 1
ATOM 3201 O O . ALA A 1 408 ? 2.785 -0.348 -17.578 1.00 94.69 408 ALA A O 1
ATOM 3202 N N . MET A 1 409 ? 0.995 -1.691 -17.376 1.00 92.69 409 MET A N 1
ATOM 3203 C CA . MET A 1 409 ? 0.056 -0.614 -17.029 1.00 92.69 409 MET A CA 1
ATOM 3204 C C . MET A 1 409 ? 0.421 0.100 -15.719 1.00 92.69 409 MET A C 1
ATOM 3206 O O . MET A 1 409 ? 0.064 1.263 -15.560 1.00 92.69 409 MET A O 1
ATOM 3210 N N . LEU A 1 410 ? 1.194 -0.533 -14.822 1.00 93.50 410 LEU A N 1
ATOM 3211 C CA . LEU A 1 410 ? 1.735 0.105 -13.611 1.00 93.50 410 LEU A CA 1
ATOM 3212 C C . LEU A 1 410 ? 2.790 1.185 -13.892 1.00 93.50 410 LEU A C 1
ATOM 3214 O O . LEU A 1 410 ? 3.295 1.792 -12.954 1.00 93.50 410 LEU A O 1
ATOM 3218 N N . PHE A 1 411 ? 3.147 1.400 -15.158 1.00 92.81 411 PHE A N 1
ATOM 3219 C CA . PHE A 1 411 ? 4.102 2.410 -15.617 1.00 92.81 411 PHE A CA 1
ATOM 3220 C C . PHE A 1 411 ? 3.483 3.364 -16.657 1.00 92.81 411 PHE A C 1
ATOM 3222 O O . PHE A 1 411 ? 4.157 4.296 -17.090 1.00 92.81 411 PHE A O 1
ATOM 3229 N N . GLY A 1 412 ? 2.198 3.166 -17.002 1.00 88.81 412 GLY A N 1
ATOM 3230 C CA . GLY A 1 412 ? 1.427 3.933 -17.993 1.00 88.81 412 GLY A CA 1
ATOM 3231 C C . GLY A 1 412 ? 1.407 3.345 -19.399 1.00 88.81 412 GLY A C 1
ATOM 3232 O O . GLY A 1 412 ? 2.467 3.239 -20.048 1.00 88.81 412 GLY A O 1
#

Sequence (412 aa):
MCAVLLCRSKLLLLALLLTLQGCSSLKESHFVPQSPEGLSEWRVEGKFALFADQGKSKSYFTYQQVGENYELVVLMDDPVGAPRAVIRGNVFESGRSTVDASGGAEALSIARHLHDAIDTAKLSYWLRGLPATEDATLYQEDMYLADRIEEAGWEIEYRDYMSLQGGYRLPSEIKFEADGKSLVWEMVRGDTGFLSHPCEQGVSDATVAASVDPARAPDVVGQLVPRDGRAPLPRWINEVDFCRQLAKIHDNKLPSSREGLFGPDSMMWKLDGLGAPPAFGAGRALLLQVAHPWVTAGIDQHSEVRNDPLGRARRTFYHISSMVFGSMPQVMASANQVRNIHEEIEGEMTEQAGAFHHGSAYRANEVSAMIWVHATLWETIVHMYEKLEHKLTPQEKDQFYEETKLFAMLFG

Secondary structure (DSSP, 8-state):
-HHHHHHHHHHHHHHHHHHGGGS--------PPPPGGG-SEEEEEEEEEEEETTEEEEEEEEEEEETTEEEEEEEET-SSSS-SEEEEEETTSTT--EEEESS-HHHHHHHHHHHHHS-HHHHHHHTTT--SSTTPEEE-SBTTB-SEEEETTEEEEEEEEEE-GGG-EEEEEEEEEETTEEEEEEEEEEEES-SS-SS-TTS-HHHHHH--PPP--TTHHHHHS-TTSPPPPP-B--HHHHHHHHHHHTTTSPPPTT--SS-TTSHHHHHHTTSHHHHHHHHHHHHHHTTSHHHHHHHHHH-GGGT-HHHHHHHHHHHHHHHHHS-HHHHHHHHHHHHHHHHT-EEE-SS-BTTB-TT-EEETTBHHHHHHHHHHHHHHHHHHHHHHS-PPPHHHHHHHHHHHHHHHHTT-